Protein AF-A0A4Q9UZ53-F1 (afdb_monomer)

Nearest PDB structures (foldseek):
  4ja3-assembly2_B  TM=6.378E-01  e=3.036E-06  Escherichia coli K-12
  9g11-assembly1_A  TM=5.943E-01  e=9.182E-07  Arabidopsis thaliana
  3o7p-assembly1_A  TM=6.006E-01  e=3.922E-06  Escherichia coli K-12
  3o7q-assembly1_A  TM=5.938E-01  e=1.242E-05  Escherichia coli K-12
  8tgn-assembly1_B  TM=7.350E-01  e=4.889E-04  Homo sapiens

Structure (mmCIF, N/CA/C/O backbone):
data_AF-A0A4Q9UZ53-F1
#
_entry.id   AF-A0A4Q9UZ53-F1
#
loop_
_atom_site.group_PDB
_atom_site.id
_atom_site.type_symbol
_atom_site.label_atom_id
_atom_site.label_alt_id
_atom_site.label_comp_id
_atom_site.label_asym_id
_atom_site.label_entity_id
_atom_site.label_seq_id
_atom_site.pdbx_PDB_ins_code
_atom_site.Cartn_x
_atom_site.C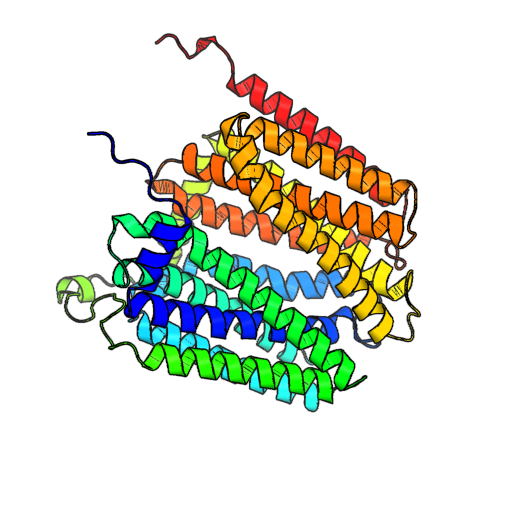artn_y
_atom_site.Cartn_z
_atom_site.occupancy
_atom_site.B_iso_or_equiv
_atom_site.auth_seq_id
_atom_site.auth_comp_id
_atom_site.auth_asym_id
_atom_site.auth_atom_id
_atom_site.pdbx_PDB_model_num
ATOM 1 N N . MET A 1 1 ? -25.335 33.721 12.335 1.00 33.28 1 MET A N 1
ATOM 2 C CA . MET A 1 1 ? -23.905 34.018 12.118 1.00 33.28 1 MET A CA 1
ATOM 3 C C . MET A 1 1 ? -23.297 32.763 11.535 1.00 33.28 1 MET A C 1
ATOM 5 O O . MET A 1 1 ? -23.349 31.732 12.187 1.00 33.28 1 MET A O 1
ATOM 9 N N . VAL A 1 2 ? -22.882 32.819 10.273 1.00 34.50 2 VAL A N 1
ATOM 10 C CA . VAL A 1 2 ? -22.225 31.704 9.585 1.00 34.50 2 VAL A CA 1
ATOM 11 C C . VAL A 1 2 ? -20.799 31.665 10.125 1.00 34.50 2 VAL A C 1
ATOM 13 O O . VAL A 1 2 ? -20.047 32.610 9.901 1.00 34.50 2 VAL A O 1
ATOM 16 N N . GLU A 1 3 ? -20.471 30.657 10.932 1.00 36.59 3 GLU A N 1
ATOM 17 C CA . GLU A 1 3 ? -19.107 30.458 11.425 1.00 36.59 3 GLU A CA 1
ATOM 18 C C . GLU A 1 3 ? -18.172 30.287 10.222 1.00 36.59 3 GLU A C 1
ATOM 20 O O . GLU A 1 3 ? -18.390 29.429 9.365 1.00 36.59 3 GLU A O 1
ATOM 25 N N . CYS A 1 4 ? -17.151 31.145 10.131 1.00 39.28 4 CYS A N 1
ATOM 26 C CA . CYS A 1 4 ? -16.039 30.948 9.207 1.00 39.28 4 CYS A CA 1
ATOM 27 C C . CYS A 1 4 ? -15.458 29.545 9.430 1.00 39.28 4 CYS A C 1
ATOM 29 O O . CYS A 1 4 ? -15.233 29.185 10.588 1.00 39.28 4 CYS A O 1
ATOM 31 N N . PRO A 1 5 ? -15.159 28.773 8.371 1.00 48.66 5 PRO A N 1
ATOM 32 C CA . PRO A 1 5 ? -14.464 27.511 8.542 1.00 48.66 5 PRO A CA 1
ATOM 33 C C . PRO A 1 5 ? -13.099 27.816 9.166 1.00 48.66 5 PRO A C 1
ATOM 35 O O . PRO A 1 5 ? -12.261 28.490 8.559 1.00 48.66 5 PRO A O 1
ATOM 38 N N . LEU A 1 6 ? -12.900 27.363 10.406 1.00 54.12 6 LEU A N 1
ATOM 39 C CA . LEU A 1 6 ? -11.576 27.267 11.009 1.00 54.12 6 LEU A CA 1
ATOM 40 C C . LEU A 1 6 ? -10.674 26.559 9.994 1.00 54.12 6 LEU A C 1
ATOM 42 O O . LEU A 1 6 ? -11.085 25.603 9.332 1.00 54.12 6 LEU A O 1
ATOM 46 N N . SER A 1 7 ? -9.463 27.076 9.784 1.00 71.00 7 SER A N 1
ATOM 47 C CA . SER A 1 7 ? -8.586 26.467 8.786 1.00 71.00 7 SER A CA 1
ATOM 48 C C . SER A 1 7 ? -8.292 25.022 9.202 1.00 71.00 7 SER A C 1
ATOM 50 O O . SER A 1 7 ? -8.144 24.734 10.388 1.00 71.00 7 SER A O 1
ATOM 52 N N . VAL A 1 8 ? -8.158 24.103 8.243 1.00 66.06 8 VAL A N 1
ATOM 53 C CA . VAL A 1 8 ? -7.839 22.678 8.493 1.00 66.06 8 VAL A CA 1
ATOM 54 C C . VAL A 1 8 ? -6.665 22.507 9.478 1.00 66.06 8 VAL A C 1
ATOM 56 O O . VAL A 1 8 ? -6.628 21.563 10.267 1.00 66.06 8 VAL A O 1
ATOM 59 N N . ALA A 1 9 ? -5.719 23.453 9.479 1.00 69.62 9 ALA A N 1
ATOM 60 C CA . ALA A 1 9 ? -4.606 23.504 10.422 1.00 69.62 9 ALA A CA 1
ATOM 61 C C . ALA A 1 9 ? -5.039 23.792 11.875 1.00 69.62 9 ALA A C 1
ATOM 63 O O . ALA A 1 9 ? -4.505 23.183 12.802 1.00 69.62 9 ALA A O 1
ATOM 64 N N . GLN A 1 10 ? -5.999 24.693 12.094 1.00 72.56 10 GLN A N 1
ATOM 65 C CA . GLN A 1 10 ? -6.547 25.004 13.418 1.00 72.56 10 GLN A CA 1
ATOM 66 C C . GLN A 1 10 ? -7.350 23.831 13.987 1.00 72.56 10 GLN A C 1
ATOM 68 O O . GLN A 1 10 ? -7.157 23.482 15.153 1.00 72.56 10 GLN A O 1
ATOM 73 N N . ASP A 1 11 ? -8.158 23.161 13.164 1.00 72.31 11 ASP A N 1
ATOM 74 C CA . ASP A 1 11 ? -8.911 21.982 13.604 1.00 72.31 11 ASP A CA 1
ATOM 75 C C . ASP A 1 11 ? -7.990 20.783 13.876 1.00 72.31 11 ASP A C 1
ATOM 77 O O . ASP A 1 11 ? -8.199 20.019 14.824 1.00 72.31 11 ASP A O 1
ATOM 81 N N . PHE A 1 12 ? -6.903 20.637 13.111 1.00 76.50 12 PHE A N 1
ATOM 82 C CA . PHE A 1 12 ? -5.872 19.644 13.407 1.00 76.50 12 PHE A CA 1
ATOM 83 C C . PHE A 1 12 ? -5.156 19.943 14.733 1.00 76.50 12 PHE A C 1
ATOM 85 O O . PHE A 1 12 ? -4.975 19.047 15.562 1.00 76.50 12 PHE A O 1
ATOM 92 N N . LEU A 1 13 ? -4.796 21.206 14.985 1.00 79.50 13 LEU A N 1
ATOM 93 C CA . LEU A 1 13 ? -4.231 21.627 16.270 1.00 79.50 13 LEU A CA 1
ATOM 94 C C . LEU A 1 13 ? -5.212 21.375 17.424 1.00 79.50 13 LEU A C 1
ATOM 96 O O . LEU A 1 13 ? -4.785 20.950 18.499 1.00 79.50 13 LEU A O 1
ATOM 100 N N . ALA A 1 14 ? -6.514 21.582 17.210 1.00 77.38 14 ALA A N 1
ATOM 101 C CA . ALA A 1 14 ? -7.551 21.245 18.181 1.00 77.38 14 ALA A CA 1
ATOM 102 C C . ALA A 1 14 ? -7.599 19.734 18.461 1.00 77.38 14 ALA A C 1
ATOM 104 O O . ALA A 1 14 ? -7.601 19.333 19.625 1.00 77.38 14 ALA A O 1
ATOM 105 N N . CYS A 1 15 ? -7.513 18.891 17.425 1.00 77.88 15 CYS A N 1
ATOM 106 C CA . CYS A 1 15 ? -7.430 17.437 17.577 1.00 77.88 15 CYS A CA 1
ATOM 107 C C . CYS A 1 15 ? -6.237 17.028 18.459 1.00 77.88 15 CYS A C 1
ATOM 109 O O . CYS A 1 15 ? -6.402 16.304 19.443 1.00 77.88 15 CYS A O 1
ATOM 111 N N . VAL A 1 16 ? -5.031 17.520 18.154 1.00 83.44 16 VAL A N 1
ATOM 112 C CA . VAL A 1 16 ? -3.788 17.119 18.846 1.00 83.44 16 VAL A CA 1
ATOM 113 C C . VAL A 1 16 ? -3.746 17.580 20.313 1.00 83.44 16 VAL A C 1
ATOM 115 O O . VAL A 1 16 ? -3.024 16.991 21.123 1.00 83.44 16 VAL A O 1
ATOM 118 N N . LYS A 1 17 ? -4.566 18.557 20.726 1.00 87.12 17 LYS A N 1
ATOM 119 C CA . LYS A 1 17 ? -4.696 18.927 22.149 1.00 87.12 17 LYS A CA 1
ATOM 120 C C . LYS A 1 17 ? -5.252 17.777 23.002 1.00 87.12 17 LYS A C 1
ATOM 122 O O . LYS A 1 17 ? -4.853 17.633 24.164 1.00 87.12 17 LYS A O 1
ATOM 127 N N . HIS A 1 18 ? -6.086 16.900 22.439 1.00 90.12 18 HIS A N 1
ATOM 128 C CA . HIS A 1 18 ? -6.667 15.775 23.172 1.00 90.12 18 HIS A CA 1
ATOM 129 C C . HIS A 1 18 ? -5.608 14.717 23.530 1.00 90.12 18 HIS A C 1
ATOM 131 O O . HIS A 1 18 ? -4.947 14.122 22.677 1.00 90.12 18 HIS A O 1
ATOM 137 N N . ARG A 1 19 ? -5.436 14.462 24.836 1.00 90.75 19 ARG A N 1
ATOM 138 C CA . ARG A 1 19 ? -4.423 13.529 25.365 1.00 90.75 19 ARG A CA 1
ATOM 139 C C . ARG A 1 19 ? -4.628 12.095 24.873 1.00 90.75 19 ARG A C 1
ATOM 141 O O . ARG A 1 19 ? -3.651 11.443 24.511 1.00 90.75 19 ARG A O 1
ATOM 148 N N . GLU A 1 20 ? -5.867 11.612 24.862 1.00 91.81 20 GLU A N 1
ATOM 149 C CA . GLU A 1 20 ? -6.175 10.243 24.434 1.00 91.81 20 GLU A CA 1
ATOM 150 C C . GLU A 1 20 ? -5.958 10.061 22.930 1.00 91.81 20 GLU A C 1
ATOM 152 O O . GLU A 1 20 ? -5.413 9.036 22.520 1.00 91.81 20 GLU A O 1
ATOM 157 N N . LEU A 1 21 ? -6.242 11.093 22.123 1.00 92.69 21 LEU A N 1
ATOM 158 C CA . LEU A 1 21 ? -5.884 11.079 20.708 1.00 92.69 21 LEU A CA 1
ATOM 159 C C . LEU A 1 21 ? -4.373 10.962 20.519 1.00 92.69 21 LEU A C 1
ATOM 161 O O . LEU A 1 21 ? -3.925 10.118 19.752 1.00 92.69 21 LEU A O 1
ATOM 165 N N . ARG A 1 22 ? -3.572 11.773 21.222 1.00 93.69 22 ARG A N 1
ATOM 166 C CA . ARG A 1 22 ? -2.104 11.716 21.110 1.00 93.69 22 ARG A CA 1
ATOM 167 C C . ARG A 1 22 ? -1.549 10.339 21.455 1.00 93.69 22 ARG A C 1
ATOM 169 O O . ARG A 1 22 ? -0.640 9.867 20.780 1.00 93.69 22 ARG A O 1
ATOM 176 N N . LYS A 1 23 ? -2.102 9.678 22.475 1.00 95.06 23 LYS A N 1
ATOM 177 C CA . LYS A 1 23 ? -1.733 8.297 22.811 1.00 95.06 23 LYS A CA 1
ATOM 178 C C . LYS A 1 23 ? -2.098 7.330 21.681 1.00 95.06 23 LYS A C 1
ATOM 180 O O . LYS A 1 23 ? -1.267 6.507 21.309 1.00 95.06 23 LYS A O 1
ATOM 185 N N . LEU A 1 24 ? -3.305 7.439 21.119 1.00 95.12 24 LEU A N 1
ATOM 186 C CA . LEU A 1 24 ? -3.778 6.554 20.049 1.00 95.12 24 LEU A CA 1
ATOM 187 C C . LEU A 1 24 ? -2.956 6.757 18.769 1.00 95.12 24 LEU A C 1
ATOM 189 O O . LEU A 1 24 ? -2.552 5.795 18.116 1.00 95.12 24 LEU A O 1
ATOM 193 N N . LEU A 1 25 ? -2.642 8.015 18.460 1.00 95.25 25 LEU A N 1
ATOM 194 C CA . LEU A 1 25 ? -1.764 8.403 17.369 1.00 95.25 25 LEU A CA 1
ATOM 195 C C . LEU A 1 25 ? -0.348 7.858 17.582 1.00 95.25 25 LEU A C 1
ATOM 197 O O . LEU A 1 25 ? 0.213 7.298 16.651 1.00 95.25 25 LEU A O 1
ATOM 201 N N . ALA A 1 26 ? 0.210 7.933 18.793 1.00 96.88 26 ALA A N 1
ATOM 202 C CA . ALA A 1 26 ? 1.529 7.372 19.087 1.00 96.88 26 ALA A CA 1
ATOM 203 C C . ALA A 1 26 ? 1.584 5.850 18.857 1.00 96.88 26 ALA A C 1
ATOM 205 O O . ALA A 1 26 ? 2.541 5.365 18.257 1.00 96.88 26 ALA A O 1
ATOM 206 N N . VAL A 1 27 ? 0.543 5.105 19.261 1.00 97.62 27 VAL A N 1
ATOM 207 C CA . VAL A 1 27 ? 0.416 3.666 18.952 1.00 97.62 27 VAL A CA 1
ATOM 208 C C . VAL A 1 27 ? 0.409 3.440 17.440 1.00 97.62 27 VAL A C 1
ATOM 210 O O . VAL A 1 27 ? 1.162 2.603 16.939 1.00 97.62 27 VAL A O 1
ATOM 213 N N . ARG A 1 28 ? -0.403 4.209 16.700 1.00 97.00 28 ARG A N 1
ATOM 214 C CA . ARG A 1 28 ? -0.497 4.105 15.238 1.00 97.00 28 ARG A CA 1
ATOM 215 C C . ARG A 1 28 ? 0.839 4.390 14.558 1.00 97.00 28 ARG A C 1
ATOM 217 O O . ARG A 1 28 ? 1.269 3.586 13.742 1.00 97.00 28 ARG A O 1
ATOM 224 N N . LEU A 1 29 ? 1.484 5.508 14.884 1.00 97.62 29 LEU A N 1
ATOM 225 C CA . LEU A 1 29 ? 2.738 5.930 14.259 1.00 97.62 29 LEU A CA 1
ATOM 226 C C . LEU A 1 29 ? 3.861 4.930 14.542 1.00 97.62 29 LEU A C 1
ATOM 228 O O . LEU A 1 29 ? 4.537 4.515 13.607 1.00 97.62 29 LEU A O 1
ATOM 232 N N . ALA A 1 30 ? 4.017 4.484 15.795 1.00 98.00 30 ALA A N 1
ATOM 233 C CA . ALA A 1 30 ? 5.020 3.480 16.143 1.00 98.00 30 ALA A CA 1
ATOM 234 C C . ALA A 1 30 ? 4.797 2.173 15.367 1.00 98.00 30 ALA A C 1
ATOM 236 O O . ALA A 1 30 ? 5.726 1.644 14.760 1.00 98.00 30 ALA A O 1
ATOM 237 N N . SER A 1 31 ? 3.550 1.694 15.321 1.00 97.38 31 SER A N 1
ATOM 238 C CA . SER A 1 31 ? 3.210 0.484 14.576 1.00 97.38 31 SER A CA 1
ATOM 239 C C . SER A 1 31 ? 3.442 0.640 13.071 1.00 97.38 31 SER A C 1
ATOM 241 O O . SER A 1 31 ? 3.961 -0.282 12.454 1.00 97.38 31 SER A O 1
ATOM 243 N N . GLN A 1 32 ? 3.085 1.776 12.468 1.00 97.38 32 GLN A N 1
ATOM 244 C CA . GLN A 1 32 ? 3.228 1.962 11.022 1.00 97.38 32 GLN A CA 1
ATOM 245 C C . GLN A 1 32 ? 4.679 2.211 10.595 1.00 97.38 32 GLN A C 1
ATOM 247 O O . GLN A 1 32 ? 5.087 1.690 9.564 1.00 97.38 32 GLN A O 1
ATOM 252 N N . ILE A 1 33 ? 5.503 2.884 11.408 1.00 98.00 33 ILE A N 1
ATOM 253 C CA . ILE A 1 33 ? 6.962 2.916 11.189 1.00 98.00 33 ILE A CA 1
ATOM 254 C C . ILE A 1 33 ? 7.518 1.487 11.177 1.00 98.00 33 ILE A C 1
ATOM 256 O O . ILE A 1 33 ? 8.272 1.130 10.274 1.00 98.00 33 ILE A O 1
ATOM 260 N N . GLY A 1 34 ? 7.102 0.652 12.136 1.00 97.12 34 GLY A N 1
ATOM 261 C CA . GLY A 1 34 ? 7.462 -0.766 12.162 1.00 97.12 34 GLY A CA 1
ATOM 262 C C . GLY A 1 34 ? 7.049 -1.511 10.889 1.00 97.12 34 GLY A C 1
ATOM 263 O O . GLY A 1 34 ? 7.849 -2.277 10.362 1.00 97.12 34 GLY A O 1
ATOM 264 N N . ASP A 1 35 ? 5.853 -1.247 10.348 1.00 95.06 35 ASP A N 1
ATOM 265 C CA . ASP A 1 35 ? 5.404 -1.812 9.065 1.00 95.06 35 ASP A CA 1
ATOM 266 C C . ASP A 1 35 ? 6.309 -1.422 7.901 1.00 95.06 35 ASP A C 1
ATOM 268 O O . ASP A 1 35 ? 6.673 -2.279 7.100 1.00 95.06 35 ASP A O 1
ATOM 272 N N . GLY A 1 36 ? 6.692 -0.148 7.815 1.00 93.38 36 GLY A N 1
ATOM 273 C CA . GLY A 1 36 ? 7.596 0.335 6.777 1.00 93.38 36 GLY A CA 1
ATOM 274 C C . GLY A 1 36 ? 8.950 -0.369 6.804 1.00 93.38 36 GLY A C 1
ATOM 275 O O . GLY A 1 36 ? 9.418 -0.865 5.779 1.00 93.38 36 GLY A O 1
ATOM 276 N N . ILE A 1 37 ? 9.556 -0.466 7.992 1.00 95.19 37 ILE A N 1
ATOM 277 C CA . ILE A 1 37 ? 10.849 -1.141 8.191 1.00 95.19 37 ILE A CA 1
ATOM 278 C C . ILE A 1 37 ? 10.722 -2.637 7.872 1.00 95.19 37 ILE A C 1
ATOM 280 O O . ILE A 1 37 ? 11.566 -3.203 7.177 1.00 95.19 37 ILE A O 1
ATOM 284 N N . PHE A 1 38 ? 9.642 -3.271 8.338 1.00 93.62 38 PHE A N 1
ATOM 285 C CA . PHE A 1 38 ? 9.347 -4.675 8.072 1.00 93.62 38 PHE A CA 1
ATOM 286 C C . PHE A 1 38 ? 9.218 -4.950 6.569 1.00 93.62 38 PHE A C 1
ATOM 288 O O . PHE A 1 38 ? 9.851 -5.869 6.054 1.00 93.62 38 PHE A O 1
ATOM 295 N N . GLN A 1 39 ? 8.452 -4.125 5.849 1.00 88.94 39 GLN A N 1
ATOM 296 C CA . GLN A 1 39 ? 8.264 -4.247 4.403 1.00 88.94 39 GLN A CA 1
ATOM 297 C C . GLN A 1 39 ? 9.561 -4.005 3.626 1.00 88.94 39 GLN A C 1
ATOM 299 O O . GLN A 1 39 ? 9.818 -4.731 2.669 1.00 88.94 39 GLN A O 1
ATOM 304 N N . ALA A 1 40 ? 10.409 -3.063 4.051 1.00 86.06 40 ALA A N 1
ATOM 305 C CA . ALA A 1 40 ? 11.736 -2.876 3.462 1.00 86.06 40 ALA A CA 1
ATOM 306 C C . ALA A 1 40 ? 12.618 -4.129 3.633 1.00 86.06 40 ALA A C 1
ATOM 308 O O . ALA A 1 40 ? 13.262 -4.575 2.680 1.00 86.06 40 ALA A O 1
ATOM 309 N N . GLY A 1 41 ? 12.591 -4.745 4.821 1.00 86.69 41 GLY A N 1
ATOM 310 C CA . GLY A 1 41 ? 13.282 -6.008 5.094 1.00 86.69 41 GLY A CA 1
ATOM 311 C C . GLY A 1 41 ? 12.775 -7.164 4.227 1.00 86.69 41 GLY A C 1
ATOM 312 O O . GLY A 1 41 ? 13.576 -7.871 3.616 1.00 86.69 41 GLY A O 1
ATOM 313 N N . LEU A 1 42 ? 11.452 -7.324 4.109 1.00 83.19 42 LEU A N 1
ATOM 314 C CA . LEU A 1 42 ? 10.850 -8.343 3.244 1.00 83.19 42 LEU A CA 1
ATOM 315 C C . LEU A 1 42 ? 11.140 -8.101 1.762 1.00 83.19 42 LEU A C 1
ATOM 317 O O . LEU A 1 42 ? 11.384 -9.059 1.034 1.00 83.19 42 LEU A O 1
ATOM 321 N N . ALA A 1 43 ? 11.137 -6.846 1.306 1.00 78.62 43 ALA A N 1
ATOM 322 C CA . ALA A 1 43 ? 11.411 -6.527 -0.088 1.00 78.62 43 ALA A CA 1
ATOM 323 C C . ALA A 1 43 ? 12.832 -6.941 -0.487 1.00 78.62 43 ALA A C 1
ATOM 325 O O . ALA A 1 43 ? 13.025 -7.600 -1.506 1.00 78.62 43 ALA A O 1
ATOM 326 N N . SER A 1 44 ? 13.807 -6.634 0.369 1.00 75.31 44 SER A N 1
ATOM 327 C CA . SER A 1 44 ? 15.182 -7.119 0.243 1.00 75.31 44 SER A CA 1
ATOM 328 C C . SER A 1 44 ? 15.256 -8.653 0.255 1.00 75.31 44 SER A C 1
ATOM 330 O O . SER A 1 44 ? 15.909 -9.255 -0.594 1.00 75.31 44 SER A O 1
ATOM 332 N N . LEU A 1 45 ? 14.566 -9.298 1.201 1.00 75.62 45 LEU A N 1
ATOM 333 C CA . LEU A 1 45 ? 14.633 -10.744 1.410 1.00 75.62 45 LEU A CA 1
ATOM 334 C C . LEU A 1 45 ? 13.982 -11.564 0.289 1.00 75.62 45 LEU A C 1
ATOM 336 O O . LEU A 1 45 ? 14.477 -12.646 -0.034 1.00 75.62 45 LEU A O 1
ATOM 340 N N . PHE A 1 46 ? 12.868 -11.078 -0.254 1.00 74.88 46 PHE A N 1
ATOM 341 C CA . PHE A 1 46 ? 12.094 -11.772 -1.274 1.00 74.88 46 PHE A CA 1
ATOM 342 C C . PHE A 1 46 ? 12.472 -11.286 -2.671 1.00 74.88 46 PHE A C 1
ATOM 344 O O . PHE A 1 46 ? 12.960 -12.081 -3.462 1.00 74.88 46 PHE A O 1
ATOM 351 N N . PHE A 1 47 ? 12.328 -9.997 -2.977 1.00 68.94 47 PHE A N 1
ATOM 352 C CA . PHE A 1 47 ? 12.428 -9.487 -4.354 1.00 68.94 47 PHE A CA 1
ATOM 353 C C . PHE A 1 47 ? 13.853 -9.260 -4.850 1.00 68.94 47 PHE A C 1
ATOM 355 O O . PHE A 1 47 ? 14.131 -9.418 -6.041 1.00 68.94 47 PHE A O 1
ATOM 362 N N . PHE A 1 48 ? 14.766 -8.958 -3.932 1.00 66.56 48 PHE A N 1
ATOM 363 C CA . PHE A 1 48 ? 16.150 -8.618 -4.250 1.00 66.56 48 PHE A CA 1
ATOM 364 C C . PHE A 1 48 ? 17.143 -9.585 -3.598 1.00 66.56 48 PHE A C 1
ATOM 366 O O . PHE A 1 48 ? 18.268 -9.214 -3.273 1.00 66.56 48 PHE A O 1
ATOM 373 N N . ASN A 1 49 ? 16.737 -10.848 -3.429 1.00 67.62 49 ASN A N 1
ATOM 374 C CA . ASN A 1 49 ? 17.649 -11.933 -3.089 1.00 67.62 49 ASN A CA 1
ATOM 375 C C . ASN A 1 49 ? 18.058 -12.682 -4.374 1.00 67.62 49 ASN A C 1
ATOM 377 O O . ASN A 1 49 ? 17.187 -13.260 -5.038 1.00 67.62 49 ASN A O 1
ATOM 381 N N . PRO A 1 50 ? 19.360 -12.714 -4.722 1.00 56.84 50 PRO A N 1
ATOM 382 C CA . PRO A 1 50 ? 19.830 -13.302 -5.974 1.00 56.84 50 PRO A CA 1
ATOM 383 C C . PRO A 1 50 ? 19.501 -14.796 -6.097 1.00 56.84 50 PRO A C 1
ATOM 385 O O . PRO A 1 50 ? 19.366 -15.289 -7.211 1.00 56.84 50 PRO A O 1
ATOM 388 N N . GLN A 1 51 ? 19.291 -15.497 -4.977 1.00 57.75 51 GLN A N 1
ATOM 389 C CA . GLN A 1 51 ? 18.994 -16.930 -4.954 1.00 57.75 51 GLN A CA 1
ATOM 390 C C . GLN A 1 51 ? 17.496 -17.277 -5.053 1.00 57.75 51 GLN A C 1
ATOM 392 O O . GLN A 1 51 ? 17.190 -18.452 -5.229 1.00 57.75 51 GLN A O 1
ATOM 397 N N . LYS A 1 52 ? 16.556 -16.322 -4.893 1.00 57.31 52 LYS A N 1
ATOM 398 C CA . LYS A 1 52 ? 15.145 -16.676 -4.604 1.00 57.31 52 LYS A CA 1
ATOM 399 C C . LYS A 1 52 ? 14.083 -16.331 -5.630 1.00 57.31 52 LYS A C 1
ATOM 401 O O . LYS A 1 52 ? 13.092 -17.041 -5.637 1.00 57.31 52 LYS A O 1
ATOM 406 N N . LEU A 1 53 ? 14.231 -15.311 -6.471 1.00 59.50 53 LEU A N 1
ATOM 407 C CA . LEU A 1 53 ? 13.177 -14.970 -7.441 1.00 59.50 53 LEU A CA 1
ATOM 408 C C . LEU A 1 53 ? 13.806 -14.548 -8.774 1.00 59.50 53 LEU A C 1
ATOM 410 O O . LEU A 1 53 ? 14.088 -13.369 -8.963 1.00 59.50 53 LEU A O 1
ATOM 414 N N . ALA A 1 54 ? 14.115 -15.493 -9.660 1.00 57.41 54 ALA A N 1
ATOM 415 C CA . ALA A 1 54 ? 14.772 -15.197 -10.940 1.00 57.41 54 ALA A CA 1
ATOM 416 C C . ALA A 1 54 ? 13.776 -14.797 -12.042 1.00 57.41 54 ALA A C 1
ATOM 418 O O . ALA A 1 54 ? 14.191 -14.241 -13.055 1.00 57.41 54 ALA A O 1
ATOM 419 N N . SER A 1 55 ? 12.481 -15.055 -11.831 1.00 68.50 55 SER A N 1
ATOM 420 C CA . SER A 1 55 ? 11.438 -14.916 -12.850 1.00 68.50 55 SER A CA 1
ATOM 421 C C . SER A 1 55 ? 10.245 -14.069 -12.391 1.00 68.50 55 SER A C 1
ATOM 423 O O . SER A 1 55 ? 10.000 -13.876 -11.195 1.00 68.50 55 SER A O 1
ATOM 425 N N . ALA A 1 56 ? 9.446 -13.602 -13.357 1.00 70.19 56 ALA A N 1
ATOM 426 C CA . ALA A 1 56 ? 8.167 -12.934 -13.107 1.00 70.19 56 ALA A CA 1
ATOM 427 C C . ALA A 1 56 ? 7.196 -13.806 -12.278 1.00 70.19 56 ALA A C 1
ATOM 429 O O . ALA A 1 56 ? 6.463 -13.293 -11.429 1.00 70.19 56 ALA A O 1
ATOM 430 N N . THR A 1 57 ? 7.234 -15.127 -12.482 1.00 76.12 57 THR A N 1
ATOM 431 C CA . THR A 1 57 ? 6.427 -16.120 -11.758 1.00 76.12 57 THR A CA 1
ATOM 432 C C . THR A 1 57 ? 6.731 -16.137 -10.271 1.00 76.12 57 THR A C 1
ATOM 434 O O . THR A 1 57 ? 5.811 -16.119 -9.455 1.00 76.12 57 THR A O 1
ATOM 437 N N . ASP A 1 58 ? 8.007 -16.107 -9.900 1.00 72.00 58 ASP A N 1
ATOM 438 C CA . ASP A 1 58 ? 8.403 -16.155 -8.495 1.00 72.00 58 ASP A CA 1
ATOM 439 C C . ASP A 1 58 ? 7.910 -14.902 -7.748 1.00 72.00 58 ASP A C 1
ATOM 441 O O . ASP A 1 58 ? 7.341 -14.984 -6.654 1.00 72.00 58 ASP A O 1
ATOM 445 N N . VAL A 1 59 ? 8.055 -13.729 -8.378 1.00 72.31 59 VAL A N 1
ATOM 446 C CA . VAL A 1 59 ? 7.547 -12.447 -7.861 1.00 72.31 59 VAL A CA 1
ATOM 447 C C . VAL A 1 59 ? 6.024 -12.491 -7.708 1.00 72.31 59 VAL A C 1
ATOM 449 O O . VAL A 1 59 ? 5.496 -12.107 -6.662 1.00 72.31 59 VAL A O 1
ATOM 452 N N . ALA A 1 60 ? 5.314 -13.002 -8.714 1.00 75.00 60 ALA A N 1
ATOM 453 C CA . ALA A 1 60 ? 3.864 -13.147 -8.695 1.00 75.00 60 ALA A CA 1
ATOM 454 C C . ALA A 1 60 ? 3.371 -14.064 -7.569 1.00 75.00 60 ALA A C 1
ATOM 456 O O . ALA A 1 60 ? 2.436 -13.703 -6.852 1.00 75.00 60 ALA A O 1
ATOM 457 N N . VAL A 1 61 ? 4.012 -15.221 -7.375 1.00 75.31 61 VAL A N 1
ATOM 458 C CA . VAL A 1 61 ? 3.684 -16.160 -6.293 1.00 75.31 61 VAL A CA 1
ATOM 459 C C . VAL A 1 61 ? 3.933 -15.517 -4.934 1.00 75.31 61 VAL A C 1
ATOM 461 O O . VAL A 1 61 ? 3.071 -15.605 -4.061 1.00 75.31 61 VAL A O 1
ATOM 464 N N . ALA A 1 62 ? 5.051 -14.809 -4.751 1.00 75.38 62 ALA A N 1
ATOM 465 C CA . ALA A 1 62 ? 5.327 -14.093 -3.508 1.00 75.38 62 ALA A CA 1
ATOM 466 C C . ALA A 1 62 ? 4.234 -13.056 -3.197 1.00 75.38 62 ALA A C 1
ATOM 468 O O . ALA A 1 62 ? 3.746 -13.000 -2.068 1.00 75.38 62 ALA A O 1
ATOM 469 N N . PHE A 1 63 ? 3.782 -12.286 -4.193 1.00 74.38 63 PHE A N 1
ATOM 470 C CA . PHE A 1 63 ? 2.657 -11.365 -4.019 1.00 74.38 63 PHE A CA 1
ATOM 471 C C . PHE A 1 63 ? 1.339 -12.082 -3.752 1.00 74.38 63 PHE A C 1
ATOM 473 O O . PHE A 1 63 ? 0.607 -11.658 -2.868 1.00 74.38 63 PHE A O 1
ATOM 480 N N . ALA A 1 64 ? 1.025 -13.168 -4.454 1.00 77.75 64 ALA A N 1
ATOM 481 C CA . ALA A 1 64 ? -0.195 -13.928 -4.206 1.00 77.75 64 ALA A 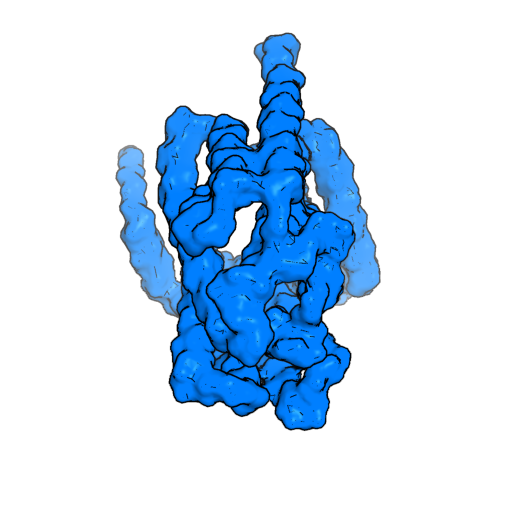CA 1
ATOM 482 C C . ALA A 1 64 ? -0.228 -14.472 -2.774 1.00 77.75 64 ALA A C 1
ATOM 484 O O . ALA A 1 64 ? -1.215 -14.282 -2.063 1.00 77.75 64 ALA A O 1
ATOM 485 N N . VAL A 1 65 ? 0.882 -15.070 -2.334 1.00 75.56 65 VAL A N 1
ATOM 486 C CA . VAL A 1 65 ? 1.042 -15.598 -0.981 1.00 75.56 65 VAL A CA 1
ATOM 487 C C . VAL A 1 65 ? 0.922 -14.480 0.034 1.00 75.56 65 VAL A C 1
ATOM 489 O O . VAL A 1 65 ? 0.137 -14.641 0.950 1.00 75.56 65 VAL A O 1
ATOM 492 N N . LEU A 1 66 ? 1.629 -13.356 -0.130 1.00 73.56 66 LEU A N 1
ATOM 493 C CA . LEU A 1 66 ? 1.614 -12.253 0.835 1.00 73.56 66 LEU A CA 1
ATOM 494 C C . LEU A 1 66 ? 0.296 -11.476 0.836 1.00 73.56 66 LEU A C 1
ATOM 496 O O . LEU A 1 66 ? -0.088 -10.959 1.886 1.00 73.56 66 LEU A O 1
ATOM 500 N N . LEU A 1 67 ? -0.382 -11.371 -0.316 1.00 73.19 67 LEU A N 1
ATOM 501 C CA . LEU A 1 67 ? -1.495 -10.449 -0.495 1.00 73.19 67 LEU A CA 1
ATOM 502 C C . LEU A 1 67 ? -2.902 -11.077 -0.439 1.00 73.19 67 LEU A C 1
ATOM 504 O O . LEU A 1 67 ? -3.848 -10.462 0.062 1.00 73.19 67 LEU A O 1
ATOM 508 N N . LEU A 1 68 ? -3.086 -12.309 -0.921 1.00 74.25 68 LEU A N 1
ATOM 509 C CA . LEU A 1 68 ? -4.418 -12.933 -0.920 1.00 74.25 68 LEU A CA 1
ATOM 510 C C . LEU A 1 68 ? -4.962 -13.185 0.489 1.00 74.25 68 LEU A C 1
ATOM 512 O O . LEU A 1 68 ? -6.104 -12.795 0.751 1.00 74.25 68 LEU A O 1
ATOM 516 N N . PRO A 1 69 ? -4.197 -13.767 1.435 1.00 69.62 69 PRO A N 1
ATOM 517 C CA . PRO A 1 69 ? -4.756 -14.098 2.739 1.00 69.62 69 PRO A CA 1
ATOM 518 C C . PRO A 1 69 ? -5.186 -12.850 3.516 1.00 69.62 69 PRO A C 1
ATOM 520 O O . PRO A 1 69 ? -6.260 -12.847 4.118 1.00 69.62 69 PRO A O 1
ATOM 523 N N . PHE A 1 70 ? -4.426 -11.744 3.451 1.00 67.81 70 PHE A N 1
ATOM 524 C CA . PHE A 1 70 ? -4.827 -10.513 4.151 1.00 67.81 70 PHE A CA 1
ATOM 525 C C . PHE A 1 70 ? -6.120 -9.916 3.579 1.00 67.81 70 PHE A C 1
ATOM 527 O O . PHE A 1 70 ? -6.858 -9.225 4.292 1.00 67.81 70 PHE A O 1
ATOM 534 N N . THR A 1 71 ? -6.388 -10.151 2.293 1.00 69.75 71 THR A N 1
ATOM 535 C CA . THR A 1 71 ? -7.570 -9.645 1.594 1.00 69.75 71 THR A CA 1
ATOM 536 C C . THR A 1 71 ? -8.836 -10.309 2.121 1.00 69.75 71 THR A C 1
ATOM 538 O O . THR A 1 71 ? -9.833 -9.631 2.363 1.00 69.75 71 THR A O 1
ATOM 541 N N . LEU A 1 72 ? -8.761 -11.616 2.380 1.00 71.81 72 LEU A N 1
ATOM 542 C CA . LEU A 1 72 ? -9.877 -12.421 2.869 1.00 71.81 72 LEU A CA 1
ATOM 543 C C . LEU A 1 72 ? -10.178 -12.189 4.350 1.00 7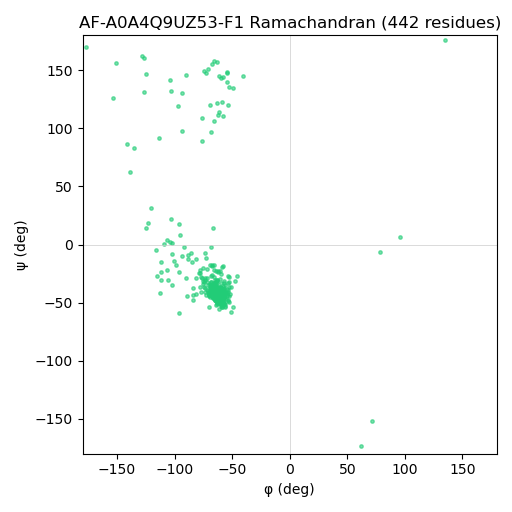1.81 72 LEU A C 1
ATOM 545 O O . LEU A 1 72 ? -11.329 -12.265 4.753 1.00 71.81 72 LEU A O 1
ATOM 549 N N . VAL A 1 73 ? -9.169 -11.879 5.165 1.00 74.75 73 VAL A N 1
ATOM 550 C CA . VAL A 1 73 ? -9.337 -11.743 6.623 1.00 74.75 73 VAL A CA 1
ATOM 551 C C . VAL A 1 73 ? -9.989 -10.414 7.028 1.00 74.75 73 VAL A C 1
ATOM 553 O O . VAL A 1 73 ? -10.671 -10.345 8.049 1.00 74.75 73 VAL A O 1
ATOM 556 N N . GLY A 1 74 ? -9.817 -9.358 6.226 1.00 76.00 74 GLY A N 1
ATOM 557 C CA . GLY A 1 74 ? -10.253 -7.991 6.545 1.00 76.00 74 GLY A CA 1
ATOM 558 C C . GLY A 1 74 ? -11.705 -7.846 7.030 1.00 76.00 74 GLY A C 1
ATOM 559 O O . GLY A 1 74 ? -11.901 -7.296 8.116 1.00 76.00 74 GLY A O 1
ATOM 560 N N . PRO A 1 75 ? -12.712 -8.348 6.289 1.00 79.81 75 PRO A N 1
ATOM 561 C CA . PRO A 1 75 ? -14.125 -8.202 6.655 1.00 79.81 75 PRO A CA 1
ATOM 562 C C . PRO A 1 75 ? -14.507 -8.866 7.984 1.00 79.81 75 PRO A C 1
ATOM 564 O O . PRO A 1 75 ? -15.484 -8.478 8.618 1.00 79.81 75 PRO A O 1
ATOM 567 N N . PHE A 1 76 ? -13.731 -9.856 8.429 1.00 83.06 76 PHE A N 1
ATOM 568 C CA . PHE A 1 76 ? -14.008 -10.610 9.650 1.00 83.06 76 PHE A CA 1
ATOM 569 C C . PHE A 1 76 ? -13.393 -9.972 10.896 1.00 83.06 76 PHE A C 1
ATOM 571 O O . PHE A 1 76 ? -13.714 -10.384 12.007 1.00 83.06 76 PHE A O 1
ATOM 578 N N . ALA A 1 77 ? -12.539 -8.953 10.750 1.00 79.38 77 ALA A N 1
ATOM 579 C CA . ALA A 1 77 ? -11.864 -8.339 11.889 1.00 79.38 77 ALA A CA 1
ATOM 580 C C . ALA A 1 77 ? -12.844 -7.724 12.906 1.00 79.38 77 ALA A C 1
ATOM 582 O O . ALA A 1 77 ? -12.623 -7.842 14.113 1.00 79.38 77 ALA A O 1
ATOM 583 N N . GLY A 1 78 ? -13.950 -7.134 12.431 1.00 75.44 78 GLY A N 1
ATOM 584 C CA . GLY A 1 78 ? -14.971 -6.501 13.276 1.00 75.44 78 GLY A CA 1
ATOM 585 C C . GLY A 1 78 ? -15.607 -7.460 14.286 1.00 75.44 78 GLY A C 1
ATOM 586 O O . GLY A 1 78 ? -15.710 -7.122 15.461 1.00 75.44 78 GLY A O 1
ATOM 587 N N . VAL A 1 79 ? -15.891 -8.699 13.861 1.00 79.88 79 VAL A N 1
ATOM 588 C CA . VAL A 1 79 ? -16.468 -9.775 14.695 1.00 79.88 79 VAL A CA 1
ATOM 589 C C . VAL A 1 79 ? -15.676 -9.970 15.989 1.00 79.88 79 VAL A C 1
ATOM 591 O O . VAL A 1 79 ? -16.237 -10.120 17.072 1.00 79.88 79 VAL A O 1
ATOM 594 N N . PHE A 1 80 ? -14.349 -9.939 15.889 1.00 78.38 80 PHE A N 1
ATOM 595 C CA . PHE A 1 80 ? -13.469 -10.132 17.036 1.00 78.38 80 PHE A CA 1
ATOM 596 C C . PHE A 1 80 ? -13.256 -8.838 17.833 1.00 78.38 80 PHE A C 1
ATOM 598 O O . PHE A 1 80 ? -13.209 -8.867 19.064 1.00 78.38 80 PHE A O 1
AT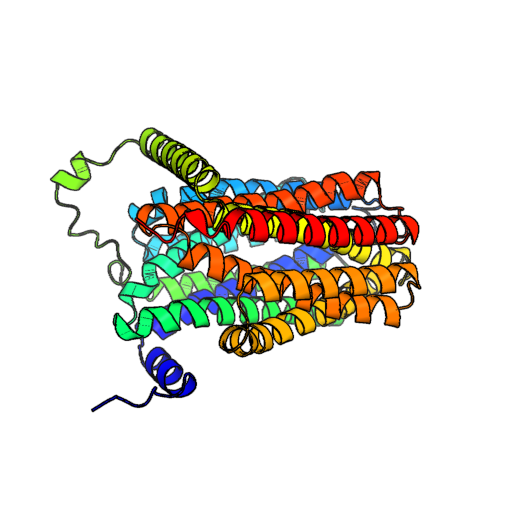OM 605 N N . ILE A 1 81 ? -13.153 -7.693 17.150 1.00 79.94 81 ILE A N 1
ATOM 606 C CA . ILE A 1 81 ? -12.921 -6.380 17.776 1.00 79.94 81 ILE A CA 1
ATOM 607 C C . ILE A 1 81 ? -14.107 -5.944 18.641 1.00 79.94 81 ILE A C 1
ATOM 609 O O . ILE A 1 81 ? -13.897 -5.321 19.681 1.00 79.94 81 ILE A O 1
ATOM 613 N N . ASP A 1 82 ? -15.330 -6.297 18.254 1.00 79.62 82 ASP A N 1
ATOM 614 C CA . ASP A 1 82 ? -16.534 -5.938 19.008 1.00 79.62 82 ASP A CA 1
ATOM 615 C C . ASP A 1 82 ? -16.712 -6.783 20.279 1.00 79.62 82 ASP A C 1
ATOM 617 O O . ASP A 1 82 ? -17.379 -6.361 21.224 1.00 79.62 82 ASP A O 1
ATOM 621 N N . ARG A 1 83 ? -16.060 -7.951 20.346 1.00 76.88 83 ARG A N 1
ATOM 622 C CA . ARG A 1 83 ? -16.087 -8.856 21.508 1.00 76.88 83 ARG A CA 1
ATOM 623 C C . ARG A 1 83 ? -14.979 -8.571 22.517 1.00 76.88 83 ARG A C 1
ATOM 625 O O . ARG A 1 83 ? -15.118 -8.868 23.703 1.00 76.88 83 ARG A O 1
ATOM 632 N N . TRP A 1 84 ? -13.849 -8.041 22.061 1.00 83.62 84 TRP A N 1
ATOM 633 C CA . TRP A 1 84 ? -12.659 -7.853 22.885 1.00 83.62 84 TRP A CA 1
ATOM 634 C C . TRP A 1 84 ? -12.477 -6.394 23.279 1.00 83.62 84 TRP A C 1
ATOM 636 O O . TRP A 1 84 ? -12.656 -5.490 22.471 1.00 83.62 84 TRP A O 1
ATOM 646 N N . ARG A 1 85 ? -12.029 -6.141 24.517 1.00 88.69 85 ARG A N 1
ATOM 647 C CA . ARG A 1 85 ? -11.618 -4.790 24.938 1.00 88.69 85 ARG A CA 1
ATOM 648 C C . ARG A 1 85 ? -10.577 -4.266 23.947 1.00 88.69 85 ARG A C 1
ATOM 650 O O . ARG A 1 85 ? -9.505 -4.861 23.832 1.00 88.69 85 ARG A O 1
ATOM 657 N N . ARG A 1 86 ? -10.846 -3.147 23.267 1.00 89.94 86 ARG A N 1
ATOM 658 C CA . ARG A 1 86 ? -10.008 -2.646 22.159 1.00 89.94 86 ARG A CA 1
ATOM 659 C C . ARG A 1 86 ? -8.577 -2.372 22.598 1.00 89.94 86 ARG A C 1
ATOM 661 O O . ARG A 1 86 ? -7.651 -2.658 21.851 1.00 89.94 86 ARG A O 1
ATOM 668 N N . ARG A 1 87 ? -8.369 -1.937 23.847 1.00 92.75 87 ARG A N 1
ATOM 669 C CA . ARG A 1 87 ? -7.025 -1.861 24.448 1.00 92.75 87 ARG A CA 1
ATOM 670 C C . ARG A 1 87 ? -6.279 -3.197 24.349 1.00 92.75 87 ARG A C 1
ATOM 672 O O . ARG A 1 87 ? -5.127 -3.213 23.930 1.00 92.75 87 ARG A O 1
ATOM 679 N N . ASN A 1 88 ? -6.915 -4.302 24.735 1.00 91.56 88 ASN A N 1
ATOM 680 C CA . ASN A 1 88 ? -6.294 -5.627 24.707 1.00 91.56 88 ASN A CA 1
ATOM 681 C C . ASN A 1 88 ? -6.030 -6.082 23.270 1.00 91.56 88 ASN A C 1
ATOM 683 O O . ASN A 1 88 ? -5.003 -6.705 23.027 1.00 91.56 88 ASN A O 1
ATOM 687 N N . VAL A 1 89 ? -6.901 -5.717 22.322 1.00 91.81 89 VAL A N 1
ATOM 688 C CA . VAL A 1 89 ? -6.658 -5.957 20.892 1.00 91.81 89 VAL A CA 1
ATOM 689 C C . VAL A 1 89 ? -5.410 -5.215 20.425 1.00 91.81 89 VAL A C 1
ATOM 691 O O . VAL A 1 89 ? -4.542 -5.830 19.820 1.00 91.81 89 VAL A O 1
ATOM 694 N N . LEU A 1 90 ? -5.264 -3.926 20.750 1.00 94.62 90 LEU A N 1
ATOM 695 C CA . LEU A 1 90 ? -4.094 -3.133 20.353 1.00 94.62 90 LEU A CA 1
ATOM 696 C C . LEU A 1 90 ? -2.789 -3.667 20.964 1.00 94.62 90 LEU A C 1
ATOM 698 O O . LEU A 1 90 ? -1.794 -3.807 20.252 1.00 94.62 90 LEU A O 1
ATOM 702 N N . VAL A 1 91 ? -2.797 -3.997 22.260 1.00 96.56 91 VAL A N 1
ATOM 703 C CA . VAL A 1 91 ? -1.639 -4.580 22.964 1.00 96.56 91 VAL A CA 1
ATOM 704 C C . VAL A 1 91 ? -1.298 -5.958 22.393 1.00 96.56 91 VAL A C 1
ATOM 706 O O . VAL A 1 91 ? -0.158 -6.199 21.999 1.00 96.56 91 VAL A O 1
ATOM 709 N N . GLY A 1 92 ? -2.287 -6.851 22.310 1.00 95.44 92 GLY A N 1
ATOM 710 C CA . GLY A 1 92 ? -2.116 -8.225 21.844 1.00 95.44 92 GLY A CA 1
ATOM 711 C C . GLY A 1 92 ? -1.674 -8.293 20.388 1.00 95.44 92 GLY A C 1
ATOM 712 O O . GLY A 1 92 ? -0.698 -8.968 20.086 1.00 95.44 92 GLY A O 1
ATOM 713 N N . ALA A 1 93 ? -2.312 -7.534 19.494 1.00 94.38 93 ALA A N 1
ATOM 714 C CA . ALA A 1 93 ? -1.933 -7.476 18.085 1.00 94.38 93 ALA A CA 1
ATOM 715 C C . ALA A 1 93 ? -0.495 -6.964 17.902 1.00 94.38 93 ALA A C 1
ATOM 717 O O . ALA A 1 93 ? 0.278 -7.547 17.144 1.00 94.38 93 ALA A O 1
ATOM 718 N N . SER A 1 94 ? -0.107 -5.914 18.632 1.00 97.50 94 SER A N 1
ATOM 719 C CA . SER A 1 94 ? 1.262 -5.384 18.581 1.00 97.50 94 SER A CA 1
ATOM 720 C C . SER A 1 94 ? 2.285 -6.381 19.142 1.00 97.50 94 SER A C 1
ATOM 722 O O . SER A 1 94 ? 3.353 -6.559 18.563 1.00 97.50 94 SER A O 1
ATOM 724 N N . ALA A 1 95 ? 1.953 -7.080 20.232 1.00 97.81 95 ALA A N 1
ATOM 725 C CA . ALA A 1 95 ? 2.813 -8.105 20.823 1.00 97.81 95 ALA A CA 1
ATOM 726 C C . ALA A 1 95 ? 2.974 -9.333 19.912 1.00 97.81 95 ALA A C 1
ATOM 728 O O . ALA A 1 95 ? 4.094 -9.786 19.698 1.00 97.81 95 ALA A O 1
ATOM 729 N N . ILE A 1 96 ? 1.881 -9.834 19.324 1.00 96.88 96 ILE A N 1
ATOM 730 C CA . ILE A 1 96 ? 1.914 -10.940 18.356 1.00 96.88 96 ILE A CA 1
ATOM 731 C C . ILE A 1 96 ? 2.796 -10.558 17.170 1.00 96.88 96 ILE A C 1
ATOM 733 O O . ILE A 1 96 ? 3.663 -11.333 16.785 1.00 96.88 96 ILE A O 1
ATOM 737 N N . ARG A 1 97 ? 2.641 -9.342 16.633 1.00 96.94 97 ARG A N 1
ATOM 738 C CA . ARG A 1 97 ? 3.498 -8.850 15.547 1.00 96.94 97 ARG A CA 1
ATOM 739 C C . ARG A 1 97 ? 4.963 -8.803 15.950 1.00 96.94 97 ARG A C 1
ATOM 741 O O . ARG A 1 97 ? 5.790 -9.292 15.197 1.00 96.94 97 ARG A O 1
ATOM 748 N N . ALA A 1 98 ? 5.288 -8.283 17.133 1.00 98.19 98 ALA A N 1
ATOM 749 C CA . ALA A 1 98 ? 6.662 -8.280 17.627 1.00 98.19 98 ALA A CA 1
ATOM 750 C C . ALA A 1 98 ? 7.257 -9.696 17.697 1.00 98.19 98 ALA A C 1
ATOM 752 O O . ALA A 1 98 ? 8.334 -9.934 17.156 1.00 98.19 98 ALA A O 1
ATOM 753 N N . VAL A 1 99 ? 6.538 -10.641 18.312 1.00 98.06 99 VAL A N 1
ATOM 754 C CA . VAL A 1 99 ? 6.984 -12.035 18.450 1.00 98.06 99 VAL A CA 1
ATOM 755 C C . VAL A 1 99 ? 7.136 -12.697 17.083 1.00 98.06 99 VAL A C 1
ATOM 757 O O . VAL A 1 99 ? 8.191 -13.253 16.794 1.00 98.06 99 VAL A O 1
ATOM 760 N N . CYS A 1 100 ? 6.130 -12.602 16.212 1.00 96.56 100 CYS A N 1
ATOM 761 C CA . CYS A 1 100 ? 6.188 -13.177 14.870 1.00 96.56 100 CYS A CA 1
ATOM 762 C C . CYS A 1 100 ? 7.322 -12.573 14.036 1.00 96.56 100 CYS A C 1
ATOM 764 O O . CYS A 1 100 ? 7.992 -13.307 13.312 1.00 96.56 100 CYS A O 1
ATOM 766 N N . THR A 1 101 ? 7.592 -11.272 14.159 1.00 96.94 101 THR A N 1
ATOM 767 C CA . THR A 1 101 ? 8.723 -10.629 13.483 1.00 96.94 101 THR A CA 1
ATOM 768 C C . THR A 1 101 ? 10.066 -11.128 14.016 1.00 96.94 101 THR A C 1
ATOM 770 O O . THR A 1 101 ? 10.953 -11.411 13.214 1.00 96.94 101 THR A O 1
ATOM 773 N N . LEU A 1 102 ? 10.224 -11.308 15.332 1.00 97.50 102 LEU A N 1
ATOM 774 C CA . LEU A 1 102 ? 11.446 -11.884 15.912 1.00 97.50 102 LEU A CA 1
ATOM 775 C C . LEU A 1 102 ? 11.645 -13.345 15.496 1.00 97.50 102 LEU A C 1
ATOM 777 O O . LEU A 1 102 ? 12.746 -13.728 15.113 1.00 97.50 102 LEU A O 1
ATOM 781 N N . VAL A 1 103 ? 10.579 -14.150 15.495 1.00 96.31 103 VAL A N 1
ATOM 782 C CA . VAL A 1 103 ? 10.616 -15.527 14.974 1.00 96.31 103 VAL A CA 1
ATOM 783 C C . VAL A 1 103 ? 10.998 -15.525 13.496 1.00 96.31 103 VAL A C 1
ATOM 785 O O . VAL A 1 103 ? 11.844 -16.309 13.084 1.00 96.31 103 VAL A O 1
ATOM 788 N N . THR A 1 104 ? 10.445 -14.605 12.703 1.00 93.19 104 THR A N 1
ATOM 789 C CA . THR A 1 104 ? 10.818 -14.444 11.291 1.00 93.19 104 THR A CA 1
ATOM 790 C C . THR A 1 104 ? 12.300 -14.091 11.155 1.00 93.19 104 THR A C 1
ATOM 792 O O . THR A 1 104 ? 12.976 -14.665 10.310 1.00 93.19 104 THR A O 1
ATOM 795 N N . ALA A 1 105 ? 12.836 -13.216 12.010 1.00 93.75 105 ALA A N 1
ATOM 796 C CA . ALA A 1 105 ? 14.259 -12.879 12.022 1.00 93.75 105 ALA A CA 1
ATOM 797 C C . ALA A 1 105 ? 15.140 -14.102 12.334 1.00 93.75 105 ALA A C 1
ATOM 799 O O . ALA A 1 105 ? 16.120 -14.347 11.634 1.00 93.75 105 ALA A O 1
ATOM 800 N N . LEU A 1 106 ? 14.753 -14.919 13.319 1.00 94.12 106 LEU A N 1
ATOM 801 C CA . LEU A 1 106 ? 15.441 -16.174 13.641 1.00 94.12 106 LEU A CA 1
ATOM 802 C C . LEU A 1 106 ? 15.372 -17.181 12.486 1.00 94.12 106 LEU A C 1
ATOM 804 O O . LEU A 1 106 ? 16.372 -17.826 12.175 1.00 94.12 106 LEU A O 1
ATOM 808 N N . LEU A 1 107 ? 14.220 -17.304 11.825 1.00 91.94 107 LEU A N 1
ATOM 809 C CA . LEU A 1 107 ? 14.061 -18.166 10.653 1.00 91.94 107 LEU A CA 1
ATOM 810 C C . LEU A 1 107 ? 14.917 -17.690 9.481 1.00 91.94 107 LEU A C 1
ATOM 812 O O . LEU A 1 107 ? 15.504 -18.517 8.799 1.00 91.94 107 LEU A O 1
ATOM 816 N N . VAL A 1 108 ? 15.029 -16.379 9.262 1.00 88.56 108 VAL A N 1
ATOM 817 C CA . VAL A 1 108 ? 15.919 -15.822 8.235 1.00 88.56 108 VAL A CA 1
ATOM 818 C C . VAL A 1 108 ? 17.378 -16.142 8.541 1.00 88.56 108 VAL A C 1
ATOM 820 O O . VAL A 1 108 ? 18.102 -16.486 7.619 1.00 88.56 108 VAL A O 1
ATOM 823 N N . MET A 1 109 ? 17.783 -16.072 9.810 1.00 89.62 109 MET A N 1
ATOM 824 C CA . MET A 1 109 ? 19.159 -16.333 10.237 1.00 89.62 109 MET A CA 1
ATOM 825 C C . MET A 1 109 ? 19.564 -17.812 10.143 1.00 89.62 109 MET A C 1
ATOM 827 O O . MET A 1 109 ? 20.721 -18.109 9.878 1.00 89.62 109 MET A O 1
ATOM 831 N N . ASN A 1 110 ? 18.642 -18.744 10.406 1.00 88.75 110 ASN A N 1
ATOM 832 C CA . ASN A 1 110 ? 18.968 -20.177 10.498 1.00 88.75 110 ASN A CA 1
ATOM 833 C C . ASN A 1 110 ? 18.490 -20.991 9.286 1.00 88.75 110 ASN A C 1
ATOM 835 O O . ASN A 1 110 ? 19.091 -22.001 8.935 1.00 88.75 110 ASN A O 1
ATOM 839 N N . PHE A 1 111 ? 17.390 -20.572 8.660 1.00 84.56 111 PHE A N 1
ATOM 840 C CA . PHE A 1 111 ? 16.720 -21.282 7.569 1.00 84.56 111 PHE A CA 1
ATOM 841 C C . PHE A 1 111 ? 16.273 -20.289 6.486 1.00 84.56 111 PHE A C 1
ATOM 843 O O . PHE A 1 111 ? 15.062 -20.134 6.237 1.00 84.56 111 PHE A O 1
ATOM 850 N N . PRO A 1 112 ? 17.224 -19.579 5.852 1.00 74.50 112 PRO A N 1
ATOM 851 C CA . PRO A 1 112 ? 16.918 -18.501 4.930 1.00 74.50 112 PRO A CA 1
ATOM 852 C C . PRO A 1 112 ? 16.039 -19.011 3.785 1.00 74.50 112 PRO A C 1
ATOM 854 O O . PRO A 1 112 ? 16.501 -19.668 2.861 1.00 74.50 112 PRO A O 1
ATOM 857 N N . GLY A 1 113 ? 14.772 -18.586 3.744 1.00 70.75 113 GLY A N 1
ATOM 858 C CA . GLY A 1 113 ? 13.835 -18.933 2.656 1.00 70.75 113 GLY A CA 1
ATOM 859 C C . GLY A 1 113 ? 12.926 -20.112 2.923 1.00 70.75 113 GLY A C 1
ATOM 860 O O . GLY A 1 113 ? 12.180 -20.503 2.032 1.00 70.75 113 GLY A O 1
ATOM 861 N N . SER A 1 114 ? 12.952 -20.646 4.139 1.00 82.38 114 SER A N 1
ATOM 862 C CA . SER A 1 114 ? 11.919 -21.566 4.594 1.00 82.38 114 SER A CA 1
ATOM 863 C C . SER A 1 114 ? 10.520 -20.952 4.448 1.00 82.38 114 SER A C 1
ATOM 865 O O . SER A 1 114 ? 10.321 -19.745 4.629 1.00 82.38 114 SER A O 1
ATOM 867 N N . TRP A 1 115 ? 9.516 -21.800 4.197 1.00 82.06 115 TRP A N 1
ATOM 868 C CA . TRP A 1 115 ? 8.103 -21.393 4.184 1.00 82.06 115 TRP A CA 1
ATOM 869 C C . TRP A 1 115 ? 7.677 -20.669 5.469 1.00 82.06 115 TRP A C 1
ATOM 871 O O . TRP A 1 115 ? 6.798 -19.809 5.429 1.00 82.06 115 TRP A O 1
ATOM 881 N N . GLY A 1 116 ? 8.339 -20.954 6.595 1.00 86.12 116 GLY A N 1
ATOM 882 C CA . GLY A 1 116 ? 8.102 -20.277 7.868 1.00 86.12 116 GLY A CA 1
ATOM 883 C C . GLY A 1 116 ? 8.284 -18.755 7.800 1.00 86.12 116 GLY A C 1
ATOM 884 O O . GLY A 1 116 ? 7.550 -18.035 8.471 1.00 86.12 116 GLY A O 1
ATOM 885 N N . VAL A 1 117 ? 9.183 -18.246 6.947 1.00 85.00 117 VAL A N 1
ATOM 886 C CA . VAL A 1 117 ? 9.359 -16.797 6.738 1.00 85.00 117 VAL A CA 1
ATOM 887 C C . VAL A 1 117 ? 8.110 -16.182 6.095 1.00 85.00 117 VAL A C 1
ATOM 889 O O . VAL A 1 117 ? 7.643 -15.131 6.533 1.00 85.00 117 VAL A O 1
ATOM 892 N N . TYR A 1 118 ? 7.532 -16.848 5.091 1.00 81.62 118 TYR A N 1
ATOM 893 C CA . TYR A 1 118 ? 6.307 -16.396 4.422 1.00 81.62 118 TYR A CA 1
ATOM 894 C C . TYR A 1 118 ? 5.108 -16.439 5.369 1.00 81.62 118 TYR A C 1
ATOM 896 O O . TYR A 1 118 ? 4.314 -15.500 5.403 1.00 81.62 118 TYR A O 1
ATOM 904 N N . VAL A 1 119 ? 5.005 -17.495 6.181 1.00 86.00 119 VAL A N 1
ATOM 905 C CA . VAL A 1 119 ? 3.963 -17.624 7.209 1.00 86.00 119 VAL A CA 1
ATOM 906 C C . VAL A 1 119 ? 4.099 -16.518 8.260 1.00 86.00 119 VAL A C 1
ATOM 908 O O . VAL A 1 119 ? 3.111 -15.863 8.586 1.00 86.00 119 VAL A O 1
ATOM 911 N N . GLY A 1 120 ? 5.314 -16.251 8.746 1.00 90.50 120 GLY A N 1
ATOM 912 C CA . GLY A 1 120 ? 5.583 -15.162 9.686 1.00 90.50 120 GLY A CA 1
ATOM 913 C C . GLY A 1 120 ? 5.207 -13.794 9.115 1.00 90.50 120 GLY A C 1
ATOM 914 O O . GLY A 1 120 ? 4.481 -13.035 9.760 1.00 90.50 120 GLY A O 1
ATOM 915 N N . ALA A 1 121 ? 5.606 -13.516 7.869 1.00 88.00 121 ALA A N 1
ATOM 916 C CA . ALA A 1 121 ? 5.218 -12.306 7.147 1.00 88.00 121 ALA A CA 1
ATOM 917 C C . ALA A 1 121 ? 3.703 -12.153 7.022 1.00 88.00 121 ALA A C 1
ATOM 919 O O . ALA A 1 121 ? 3.159 -11.080 7.293 1.00 88.00 121 ALA A O 1
ATOM 920 N N . LEU A 1 122 ? 3.014 -13.238 6.685 1.00 86.25 122 LEU A N 1
ATOM 921 C CA . LEU A 1 122 ? 1.569 -13.242 6.556 1.00 86.25 122 LEU A CA 1
ATOM 922 C C . LEU A 1 122 ? 0.840 -12.970 7.862 1.00 86.25 122 LEU A C 1
ATOM 924 O O . LEU A 1 122 ? -0.119 -12.199 7.874 1.00 86.25 122 LEU A O 1
ATOM 928 N N . ILE A 1 123 ? 1.304 -13.557 8.964 1.00 89.75 123 ILE A N 1
ATOM 929 C CA . ILE A 1 123 ? 0.727 -13.299 10.283 1.00 89.75 123 ILE A CA 1
ATOM 930 C C . ILE A 1 123 ? 0.924 -11.827 10.655 1.00 89.75 123 ILE A C 1
ATOM 932 O O . ILE A 1 123 ? -0.033 -11.175 11.067 1.00 89.75 123 ILE A O 1
ATOM 936 N N . VAL A 1 124 ? 2.124 -11.268 10.461 1.00 92.31 124 VAL A N 1
ATOM 937 C CA . VAL A 1 124 ? 2.404 -9.857 10.779 1.00 92.31 124 VAL A CA 1
ATOM 938 C C . VAL A 1 124 ? 1.502 -8.916 9.971 1.00 92.31 124 VAL A C 1
ATOM 940 O O . VAL A 1 124 ? 0.869 -8.028 10.550 1.00 92.31 124 VAL A O 1
ATOM 943 N N . LEU A 1 125 ? 1.384 -9.138 8.657 1.00 88.06 125 LEU A N 1
ATOM 944 C CA . LEU A 1 125 ? 0.530 -8.340 7.770 1.00 88.06 125 LEU A CA 1
ATOM 945 C C . LEU A 1 125 ? -0.965 -8.511 8.090 1.00 88.06 125 LEU A C 1
ATOM 947 O O . LEU A 1 125 ? -1.709 -7.529 8.122 1.00 88.06 125 LEU A O 1
ATOM 951 N N . GLY A 1 126 ? -1.413 -9.733 8.384 1.00 86.19 126 GLY A N 1
ATOM 952 C CA . GLY A 1 126 ? -2.798 -10.023 8.757 1.00 86.19 126 GLY A CA 1
ATOM 953 C C . GLY A 1 126 ? -3.194 -9.370 10.083 1.00 86.19 126 GLY A C 1
ATOM 954 O O . GLY A 1 126 ? -4.213 -8.683 10.163 1.00 86.19 126 GLY A O 1
ATOM 955 N N . VAL A 1 127 ? -2.353 -9.502 11.112 1.00 90.56 127 VAL A N 1
ATOM 956 C CA . VAL A 1 127 ? -2.570 -8.883 12.429 1.00 90.56 127 VAL A CA 1
ATOM 957 C C . VAL A 1 127 ? -2.530 -7.355 12.341 1.00 90.56 127 VAL A C 1
ATOM 959 O O . VAL A 1 127 ? -3.263 -6.681 13.069 1.00 90.56 127 VAL A O 1
ATOM 962 N N . ASN A 1 128 ? -1.752 -6.778 11.416 1.00 90.94 128 ASN A N 1
ATOM 963 C CA . ASN A 1 128 ? -1.796 -5.338 11.160 1.00 90.94 128 ASN A CA 1
ATOM 964 C C . ASN A 1 128 ? -3.202 -4.866 10.770 1.00 90.94 128 ASN A C 1
ATOM 966 O O . ASN A 1 128 ? -3.656 -3.828 11.244 1.00 90.94 128 ASN A O 1
ATOM 970 N N . ARG A 1 129 ? -3.944 -5.650 9.983 1.00 84.31 129 ARG A N 1
ATOM 971 C CA . ARG A 1 129 ? -5.303 -5.272 9.577 1.00 84.31 129 ARG A CA 1
ATOM 972 C C . ARG A 1 129 ? -6.274 -5.217 10.756 1.00 84.31 129 ARG A C 1
ATOM 974 O O . ARG A 1 129 ? -7.044 -4.262 10.864 1.00 84.31 129 ARG A O 1
ATOM 981 N N . PHE A 1 130 ? -6.179 -6.177 11.676 1.00 85.00 130 PHE A N 1
ATOM 982 C CA . PHE A 1 130 ? -6.910 -6.131 12.946 1.00 85.00 130 PHE A CA 1
ATOM 983 C C . PHE A 1 130 ? -6.540 -4.891 13.762 1.00 85.00 130 PHE A C 1
ATOM 985 O O . PHE A 1 130 ? -7.423 -4.208 14.278 1.00 85.00 130 PHE A O 1
ATOM 992 N N . LEU A 1 131 ? -5.247 -4.567 13.844 1.00 91.12 131 LEU A N 1
ATOM 993 C CA . LEU A 1 131 ? -4.764 -3.396 14.569 1.00 91.12 131 LEU A CA 1
ATOM 994 C C . LEU A 1 131 ? -5.305 -2.089 13.971 1.00 91.12 131 LEU A C 1
ATOM 996 O O . LEU A 1 131 ? -5.793 -1.240 14.714 1.00 91.12 131 LEU A O 1
ATOM 1000 N N . LEU A 1 132 ? -5.284 -1.930 12.645 1.00 90.88 132 LEU A N 1
ATOM 1001 C CA . LEU A 1 132 ? -5.820 -0.742 11.973 1.00 90.88 132 LEU A CA 1
ATOM 1002 C C . LEU A 1 132 ? -7.335 -0.603 12.166 1.00 90.88 132 LEU A C 1
ATOM 1004 O O . LEU A 1 132 ? -7.811 0.501 12.431 1.00 90.88 132 LEU A O 1
ATOM 1008 N N . SER A 1 133 ? -8.082 -1.707 12.094 1.00 87.19 133 SER A N 1
ATOM 1009 C CA . SER A 1 133 ? -9.523 -1.709 12.367 1.00 87.19 133 SER A CA 1
ATOM 1010 C C . SER A 1 133 ? -9.820 -1.338 13.828 1.00 87.19 133 SER A C 1
ATOM 1012 O O . SER A 1 133 ? -10.658 -0.474 14.091 1.00 87.19 133 SER A O 1
ATOM 1014 N N . ALA A 1 134 ? -9.059 -1.885 14.782 1.00 89.88 134 ALA A N 1
ATOM 1015 C CA . ALA A 1 134 ? -9.196 -1.564 16.200 1.00 89.88 134 ALA A CA 1
ATOM 1016 C C . ALA A 1 134 ? -8.857 -0.095 16.506 1.00 89.88 134 ALA A C 1
ATOM 1018 O O . ALA A 1 134 ? -9.544 0.531 17.312 1.00 89.88 134 ALA A O 1
ATOM 1019 N N . LEU A 1 135 ? -7.839 0.478 15.849 1.00 92.12 135 LEU A N 1
ATOM 1020 C CA . LEU A 1 135 ? -7.500 1.902 15.959 1.00 92.12 135 LEU A CA 1
ATOM 1021 C C . LEU A 1 135 ? -8.642 2.795 15.458 1.00 92.12 135 LEU A C 1
ATOM 1023 O O . LEU A 1 135 ? -8.994 3.761 16.134 1.00 92.12 135 LEU A O 1
ATOM 1027 N N . SER A 1 136 ? -9.241 2.469 14.309 1.00 89.19 136 SER A N 1
ATOM 1028 C CA . SER A 1 136 ? -10.386 3.216 13.773 1.00 89.19 136 SER A CA 1
ATOM 1029 C C . SER A 1 136 ? -11.610 3.114 14.690 1.00 89.19 136 SER A C 1
ATOM 1031 O O . SER A 1 136 ? -12.247 4.123 14.976 1.00 89.19 136 SER A O 1
ATOM 1033 N N . ALA A 1 137 ? -11.899 1.926 15.232 1.00 86.75 137 ALA A N 1
ATOM 1034 C CA . ALA A 1 137 ? -13.004 1.717 16.173 1.00 86.75 137 ALA A CA 1
ATOM 1035 C C . ALA A 1 137 ? -12.776 2.390 17.543 1.00 86.75 137 ALA A C 1
ATOM 1037 O O . ALA A 1 137 ? -13.729 2.742 18.240 1.00 86.75 137 ALA A O 1
ATOM 1038 N N . ALA A 1 138 ? -11.518 2.579 17.945 1.00 90.88 138 ALA A N 1
ATOM 1039 C CA . ALA A 1 138 ? -11.146 3.282 19.169 1.00 90.88 138 ALA A CA 1
ATOM 1040 C C . ALA A 1 138 ? -11.240 4.813 19.031 1.00 90.88 138 ALA A C 1
ATOM 1042 O O . ALA A 1 138 ? -11.446 5.498 20.033 1.00 90.88 138 ALA A O 1
ATOM 1043 N N . LEU A 1 139 ? -11.133 5.354 17.812 1.00 91.19 139 LEU A N 1
ATOM 1044 C CA . LEU A 1 139 ? -11.062 6.795 17.558 1.00 91.19 139 LEU A CA 1
ATOM 1045 C C . LEU A 1 139 ? -12.227 7.606 18.166 1.00 91.19 139 LEU A C 1
ATOM 1047 O O . LEU A 1 139 ? -11.934 8.604 18.832 1.00 91.19 139 LEU A O 1
ATOM 1051 N N . PRO A 1 140 ? -13.507 7.176 18.066 1.00 90.00 140 PRO A N 1
ATOM 1052 C CA . PRO A 1 140 ? -14.641 7.883 18.674 1.00 90.00 140 PRO A CA 1
ATOM 1053 C C . PRO A 1 140 ? -14.556 8.076 20.190 1.00 90.00 140 PRO A C 1
ATOM 1055 O O . PRO A 1 140 ? -15.238 8.934 20.735 1.00 90.00 140 PRO A O 1
ATOM 1058 N N . HIS A 1 141 ? -13.712 7.305 20.880 1.00 89.31 141 HIS A N 1
ATOM 1059 C CA . HIS A 1 141 ? -13.539 7.382 22.333 1.00 89.31 141 HIS A CA 1
ATOM 1060 C C . HIS A 1 141 ? -12.416 8.349 22.737 1.00 89.31 141 HIS A C 1
ATOM 1062 O O . HIS A 1 141 ? -12.150 8.534 23.922 1.00 89.31 141 HIS A O 1
ATOM 1068 N N . THR A 1 142 ? -11.724 8.951 21.764 1.00 89.38 142 THR A N 1
ATOM 1069 C CA . THR A 1 142 ? -10.528 9.772 22.012 1.00 89.38 142 THR A CA 1
ATOM 1070 C C . THR A 1 142 ? -10.714 11.261 21.727 1.00 89.38 142 THR A C 1
ATOM 1072 O O . THR A 1 142 ? -9.889 12.065 22.165 1.00 89.38 142 THR A O 1
ATOM 1075 N N . LEU A 1 143 ? -11.784 11.634 21.019 1.00 90.88 143 LEU A N 1
ATOM 1076 C CA . LEU A 1 143 ? -12.115 13.009 20.630 1.00 90.88 143 LEU A CA 1
ATOM 1077 C C . LEU A 1 143 ? -13.634 13.206 20.484 1.00 90.88 143 LEU A C 1
ATOM 1079 O O . LEU A 1 143 ? -14.352 12.239 20.229 1.00 90.88 143 LEU A O 1
ATOM 1083 N N . PRO A 1 144 ? -14.121 14.453 20.625 1.00 87.50 144 PRO A N 1
ATOM 1084 C CA . PRO A 1 144 ? -15.530 14.792 20.443 1.00 87.50 144 PRO A CA 1
ATOM 1085 C C . PRO A 1 144 ? -15.995 14.634 18.985 1.00 87.50 144 PRO A C 1
ATOM 1087 O O . PRO A 1 144 ? -15.212 14.766 18.045 1.00 87.50 144 PRO A O 1
ATOM 1090 N N . GLY A 1 145 ? -17.305 14.418 18.808 1.00 85.12 145 GLY A N 1
ATOM 1091 C CA . GLY A 1 145 ? -17.933 14.075 17.525 1.00 85.12 145 GLY A CA 1
ATOM 1092 C C . GLY A 1 145 ? -17.628 15.024 16.362 1.00 85.12 145 GLY A C 1
ATOM 1093 O O . GLY A 1 145 ? -17.337 14.560 15.262 1.00 85.12 145 GLY A O 1
ATOM 1094 N N . HIS A 1 146 ? -17.613 16.337 16.611 1.00 84.12 146 HIS A N 1
ATOM 1095 C CA . HIS A 1 146 ? -17.353 17.350 15.579 1.00 84.12 146 HIS A CA 1
ATOM 1096 C C . HIS A 1 146 ? -15.936 17.266 14.979 1.00 84.12 146 HIS A C 1
ATOM 1098 O O . HIS A 1 146 ? -15.736 17.676 13.842 1.00 84.12 146 HIS A O 1
ATOM 1104 N N . LEU A 1 147 ? -14.966 16.678 15.694 1.00 86.25 147 LEU A N 1
ATOM 1105 C CA . LEU A 1 147 ? -13.594 16.478 15.208 1.00 86.25 147 LEU A CA 1
ATOM 1106 C C . LEU A 1 147 ? -13.374 15.102 14.559 1.00 86.25 147 LEU A C 1
ATOM 1108 O O . LEU A 1 147 ? -12.323 14.868 13.958 1.00 86.25 147 LEU A O 1
ATOM 1112 N N . LEU A 1 148 ? -14.333 14.171 14.662 1.00 85.94 148 LEU A N 1
ATOM 1113 C CA . LEU A 1 148 ? -14.146 12.792 14.194 1.00 85.94 148 LEU A CA 1
ATOM 1114 C C . LEU A 1 148 ? -13.974 12.694 12.684 1.00 85.94 148 LEU A C 1
ATOM 1116 O O . LEU A 1 148 ? -13.177 11.880 12.223 1.00 85.94 148 LEU A O 1
ATOM 1120 N N . LEU A 1 149 ? -14.694 13.511 11.914 1.00 81.38 149 LEU A N 1
ATOM 1121 C CA . LEU A 1 149 ? -14.596 13.498 10.454 1.00 81.38 149 LEU A CA 1
ATOM 1122 C C . LEU A 1 149 ? -13.188 13.900 9.990 1.00 81.38 149 LEU A C 1
ATOM 1124 O O . LEU A 1 149 ? -12.574 13.218 9.164 1.00 81.38 149 LEU A O 1
ATOM 1128 N N . LEU A 1 150 ? -12.644 14.963 10.587 1.00 82.88 150 LEU A N 1
ATOM 1129 C CA . LEU A 1 150 ? -11.287 15.420 10.315 1.00 82.88 150 LEU A CA 1
ATOM 1130 C C . LEU A 1 150 ? -10.250 14.375 10.738 1.00 82.88 150 LEU A C 1
ATOM 1132 O O . LEU A 1 150 ? -9.357 14.021 9.968 1.00 82.88 150 LEU A O 1
ATOM 1136 N N . ALA A 1 151 ? -10.383 13.843 11.952 1.00 84.69 151 ALA A N 1
ATOM 1137 C CA . ALA A 1 151 ? -9.467 12.847 12.487 1.00 84.69 151 ALA A CA 1
ATOM 1138 C C . ALA A 1 151 ? -9.459 11.553 11.655 1.00 84.69 151 ALA A C 1
ATOM 1140 O O . ALA A 1 151 ? -8.385 11.017 11.377 1.00 84.69 151 ALA A O 1
ATOM 1141 N N . ASN A 1 152 ? -10.624 11.091 11.191 1.00 84.62 152 ASN A N 1
ATOM 1142 C CA . ASN A 1 152 ? -10.742 9.942 10.288 1.00 84.62 152 ASN A CA 1
ATOM 1143 C C . ASN A 1 152 ? -10.052 10.165 8.936 1.00 84.62 152 ASN A C 1
ATOM 1145 O O . ASN A 1 152 ? -9.657 9.193 8.299 1.00 84.62 152 ASN A O 1
ATOM 1149 N N . SER A 1 153 ? -9.860 11.417 8.521 1.00 79.44 153 SER A N 1
ATOM 1150 C CA . SER A 1 153 ? -9.176 11.762 7.270 1.00 79.44 153 SER A CA 1
ATOM 1151 C C . SER A 1 153 ? -7.659 11.912 7.465 1.00 79.44 153 SER A C 1
ATOM 1153 O O . SER A 1 153 ? -6.855 11.377 6.698 1.00 79.44 153 SER A O 1
ATOM 1155 N N . ILE A 1 154 ? -7.235 12.600 8.530 1.00 83.94 154 ILE A N 1
ATOM 1156 C CA . ILE A 1 154 ? -5.818 12.928 8.753 1.00 83.94 154 ILE A CA 1
ATOM 1157 C C . ILE A 1 154 ? -5.040 11.758 9.361 1.00 83.94 154 ILE A C 1
ATOM 1159 O O . ILE A 1 154 ? -3.913 11.484 8.951 1.00 83.94 154 ILE A O 1
ATOM 1163 N N . ILE A 1 155 ? -5.604 11.046 10.338 1.00 89.25 155 ILE A N 1
ATOM 1164 C CA . ILE A 1 155 ? -4.861 10.026 11.094 1.00 89.25 155 ILE A CA 1
ATOM 1165 C C . ILE A 1 155 ? -4.403 8.861 10.204 1.00 89.25 155 ILE A C 1
ATOM 1167 O O . ILE A 1 155 ? -3.256 8.427 10.355 1.00 89.25 155 ILE A O 1
ATOM 1171 N N . PRO A 1 156 ? -5.217 8.343 9.262 1.00 86.94 156 PRO A N 1
ATOM 1172 C CA . PRO A 1 156 ? -4.732 7.361 8.301 1.00 86.94 156 PRO A CA 1
ATOM 1173 C C . PRO A 1 156 ? -3.611 7.870 7.408 1.00 86.94 156 PRO A C 1
ATOM 1175 O O . PRO A 1 156 ? -2.643 7.140 7.204 1.00 86.94 156 PRO A O 1
ATOM 1178 N N . THR A 1 157 ? -3.701 9.123 6.965 1.00 83.88 157 THR A N 1
ATOM 1179 C CA . THR A 1 157 ? -2.667 9.784 6.162 1.00 83.88 157 THR A CA 1
ATOM 1180 C C . THR A 1 157 ? -1.345 9.875 6.925 1.00 83.88 157 THR A C 1
ATOM 1182 O O . THR A 1 157 ? -0.308 9.461 6.412 1.00 83.88 157 THR A O 1
ATOM 1185 N N . LEU A 1 158 ? -1.380 10.315 8.188 1.00 89.19 158 LEU A N 1
ATOM 1186 C CA . LEU A 1 158 ? -0.203 10.334 9.064 1.00 89.19 158 LEU A CA 1
ATOM 1187 C C . LEU A 1 158 ? 0.380 8.938 9.283 1.00 89.19 158 LEU A C 1
ATOM 1189 O O . LEU A 1 158 ? 1.596 8.782 9.321 1.00 89.19 158 LEU A O 1
ATOM 1193 N N . GLY A 1 159 ? -0.477 7.921 9.395 1.00 92.06 159 GLY A N 1
ATOM 1194 C CA . GLY A 1 159 ? -0.044 6.530 9.401 1.00 92.06 159 GLY A CA 1
ATOM 1195 C C . GLY A 1 159 ? 0.765 6.183 8.149 1.00 92.06 159 GLY A C 1
ATOM 1196 O O . GLY A 1 159 ? 1.898 5.728 8.271 1.00 92.06 159 GLY A O 1
ATOM 1197 N N . GLY A 1 160 ? 0.212 6.440 6.960 1.00 87.19 160 GLY A N 1
ATOM 1198 C CA . GLY A 1 160 ? 0.885 6.146 5.692 1.00 87.19 160 GLY A CA 1
ATOM 1199 C C . GLY A 1 160 ? 2.236 6.854 5.561 1.00 87.19 160 GLY A C 1
ATOM 1200 O O . GLY A 1 160 ? 3.216 6.233 5.156 1.00 87.19 160 GLY A O 1
ATOM 1201 N N . ILE A 1 161 ? 2.318 8.119 5.989 1.00 86.69 161 ILE A N 1
ATOM 1202 C CA . ILE A 1 161 ? 3.584 8.865 6.070 1.00 86.69 161 ILE A CA 1
ATOM 1203 C C . ILE A 1 161 ? 4.563 8.160 7.016 1.00 86.69 161 ILE A C 1
ATOM 1205 O O . ILE A 1 161 ? 5.723 7.970 6.667 1.00 86.69 161 ILE A O 1
ATOM 1209 N N . ALA A 1 162 ? 4.102 7.723 8.188 1.00 94.19 162 ALA A N 1
ATOM 1210 C CA . ALA A 1 162 ? 4.926 7.016 9.162 1.00 94.19 162 ALA A CA 1
ATOM 1211 C C . ALA A 1 162 ? 5.465 5.682 8.614 1.00 94.19 162 ALA A C 1
ATOM 1213 O O . ALA A 1 162 ? 6.640 5.375 8.811 1.00 94.19 162 ALA A O 1
ATOM 1214 N N . ALA A 1 163 ? 4.650 4.928 7.869 1.00 93.19 163 ALA A N 1
ATOM 1215 C CA . ALA A 1 163 ? 5.104 3.743 7.143 1.00 93.19 163 ALA A CA 1
ATOM 1216 C C . ALA A 1 163 ? 6.141 4.080 6.063 1.00 93.19 163 ALA A C 1
ATOM 1218 O O . ALA A 1 163 ? 7.163 3.405 5.971 1.00 93.19 163 ALA A O 1
ATOM 1219 N N . GLY A 1 164 ? 5.944 5.163 5.309 1.00 88.62 164 GLY A N 1
ATOM 1220 C CA . GLY A 1 164 ? 6.944 5.670 4.366 1.00 88.62 164 GLY A CA 1
ATOM 1221 C C . GLY A 1 164 ? 8.272 6.017 5.048 1.00 88.62 164 GLY A C 1
ATOM 1222 O O . GLY A 1 164 ? 9.327 5.574 4.597 1.00 88.62 164 GLY A O 1
ATOM 1223 N N . CYS A 1 165 ? 8.231 6.724 6.182 1.00 92.44 165 CYS A N 1
ATOM 1224 C CA . CYS A 1 165 ? 9.420 7.014 6.987 1.00 92.44 165 CYS A CA 1
ATOM 1225 C C . CYS A 1 165 ? 10.099 5.733 7.484 1.00 92.44 165 CYS A C 1
ATOM 1227 O O . CYS A 1 165 ? 11.322 5.640 7.445 1.00 92.44 165 CYS A O 1
ATOM 1229 N N . GLY A 1 166 ? 9.328 4.730 7.909 1.00 94.75 166 GLY A N 1
ATOM 1230 C CA . GLY A 1 166 ? 9.858 3.418 8.272 1.00 94.75 166 GLY A CA 1
ATOM 1231 C C . GLY A 1 166 ? 10.588 2.734 7.113 1.00 94.75 166 GLY A C 1
ATOM 1232 O O . GLY A 1 166 ? 11.707 2.258 7.282 1.00 94.75 166 GLY A O 1
ATOM 1233 N N . ALA A 1 167 ? 10.002 2.734 5.915 1.00 90.00 167 ALA A N 1
ATOM 1234 C CA . ALA A 1 167 ? 10.644 2.168 4.731 1.00 90.00 167 ALA A CA 1
ATOM 1235 C C . ALA A 1 167 ? 11.931 2.926 4.355 1.00 90.00 167 ALA A C 1
ATOM 1237 O O . ALA A 1 167 ? 12.950 2.299 4.064 1.00 90.00 167 ALA A O 1
ATOM 1238 N N . ALA A 1 168 ? 11.919 4.262 4.438 1.00 88.38 168 ALA A N 1
ATOM 1239 C CA . ALA A 1 168 ? 13.096 5.100 4.207 1.00 88.38 168 ALA A CA 1
ATOM 1240 C C . ALA A 1 168 ? 14.213 4.825 5.228 1.00 88.38 168 ALA A C 1
ATOM 1242 O O . ALA A 1 168 ? 15.369 4.667 4.845 1.00 88.38 168 ALA A O 1
ATOM 1243 N N . LEU A 1 169 ? 13.873 4.688 6.515 1.00 91.19 169 LEU A N 1
ATOM 1244 C CA . LEU A 1 169 ? 14.820 4.260 7.550 1.00 91.19 169 LEU A CA 1
ATOM 1245 C C . LEU A 1 169 ? 15.401 2.879 7.231 1.00 91.19 169 LEU A C 1
ATOM 1247 O O . LEU A 1 169 ? 16.606 2.680 7.361 1.00 91.19 169 LEU A O 1
ATOM 1251 N N . GLY A 1 170 ? 14.571 1.946 6.760 1.00 88.06 170 GLY A N 1
ATOM 1252 C CA . GLY A 1 170 ? 15.029 0.631 6.319 1.00 88.06 170 GLY A CA 1
ATOM 1253 C C . GLY A 1 170 ? 16.032 0.704 5.163 1.00 88.06 170 GLY A C 1
ATOM 1254 O O . GLY A 1 170 ? 17.049 0.013 5.188 1.00 88.06 170 GLY A O 1
ATOM 1255 N N . ALA A 1 171 ? 15.798 1.587 4.190 1.00 83.62 171 ALA A N 1
ATOM 1256 C CA . ALA A 1 171 ? 16.731 1.834 3.093 1.00 83.62 171 ALA A CA 1
ATOM 1257 C C . ALA A 1 171 ? 18.058 2.445 3.582 1.00 83.62 171 ALA A C 1
ATOM 1259 O O . ALA A 1 171 ? 19.124 1.993 3.174 1.00 83.62 171 ALA A O 1
ATOM 1260 N N . VAL A 1 172 ? 18.019 3.414 4.504 1.00 86.56 172 VAL A N 1
ATOM 1261 C CA . VAL A 1 172 ? 19.234 3.999 5.103 1.00 86.56 172 VAL A CA 1
ATOM 1262 C C . VAL A 1 172 ? 20.049 2.936 5.843 1.00 86.56 172 VAL A C 1
ATOM 1264 O O . VAL A 1 172 ? 21.251 2.815 5.617 1.00 86.56 172 VAL A O 1
ATOM 1267 N N . VAL A 1 173 ? 19.404 2.106 6.669 1.00 86.94 173 VAL A N 1
ATOM 1268 C CA . VAL A 1 173 ? 20.070 0.988 7.362 1.00 86.94 173 VAL A CA 1
ATOM 1269 C C . VAL A 1 173 ? 20.683 0.009 6.359 1.00 86.94 173 VAL A C 1
ATOM 1271 O O . VAL A 1 173 ? 21.794 -0.480 6.575 1.00 86.94 173 VAL A O 1
ATOM 1274 N N . ALA A 1 174 ? 20.003 -0.253 5.241 1.00 79.69 174 ALA A N 1
ATOM 1275 C CA . ALA A 1 174 ? 20.519 -1.114 4.184 1.00 79.69 174 ALA A CA 1
ATOM 1276 C C . ALA A 1 174 ? 21.791 -0.560 3.524 1.00 79.69 174 ALA A C 1
ATOM 1278 O O . ALA A 1 174 ? 22.691 -1.340 3.221 1.00 79.69 174 ALA A O 1
ATOM 1279 N N . LEU A 1 175 ? 21.890 0.760 3.348 1.00 80.94 175 LEU A N 1
ATOM 1280 C CA . LEU A 1 175 ? 23.092 1.415 2.823 1.00 80.94 175 LEU A CA 1
ATOM 1281 C C . LEU A 1 175 ? 24.261 1.357 3.817 1.00 80.94 175 LEU A C 1
ATOM 1283 O O . LEU A 1 175 ? 25.402 1.181 3.406 1.00 80.94 175 LEU A O 1
ATOM 1287 N N . MET A 1 176 ? 23.985 1.465 5.120 1.00 84.81 176 MET A N 1
ATOM 1288 C CA . MET A 1 176 ? 25.021 1.449 6.163 1.00 84.81 176 MET A CA 1
ATOM 1289 C C . MET A 1 176 ? 25.587 0.053 6.453 1.00 84.81 176 MET A C 1
ATOM 1291 O O . MET A 1 176 ? 26.720 -0.063 6.909 1.00 84.81 176 MET A O 1
ATOM 1295 N N . THR A 1 177 ? 24.796 -1.002 6.245 1.00 83.19 177 THR A N 1
ATOM 1296 C CA . THR A 1 177 ? 25.153 -2.379 6.642 1.00 83.19 177 THR A CA 1
ATOM 1297 C C . THR A 1 177 ? 25.638 -3.264 5.495 1.00 83.19 177 THR A C 1
ATOM 1299 O O . THR A 1 177 ? 26.128 -4.361 5.750 1.00 83.19 177 THR A O 1
ATOM 1302 N N . GLY A 1 178 ? 25.546 -2.804 4.244 1.00 70.19 178 GLY A N 1
ATOM 1303 C CA . GLY A 1 178 ? 25.993 -3.560 3.073 1.00 70.19 178 GLY A CA 1
ATOM 1304 C C . GLY A 1 178 ? 25.095 -4.758 2.728 1.00 70.19 178 GLY A C 1
ATOM 1305 O O . GLY A 1 178 ? 23.881 -4.747 2.954 1.00 70.19 178 GLY A O 1
ATOM 1306 N N . GLN A 1 179 ? 25.683 -5.788 2.109 1.00 66.88 179 GLN A N 1
ATOM 1307 C CA . GLN A 1 179 ? 24.972 -7.006 1.698 1.00 66.88 179 GLN A CA 1
ATOM 1308 C C . GLN A 1 179 ? 24.986 -8.072 2.796 1.00 66.88 179 GLN A C 1
ATOM 1310 O O . GLN A 1 179 ? 25.980 -8.237 3.496 1.00 66.88 179 GLN A O 1
ATOM 1315 N N . GLY A 1 180 ? 23.901 -8.846 2.898 1.00 72.25 180 GLY A N 1
ATOM 1316 C CA . GLY A 1 180 ? 23.882 -10.091 3.668 1.00 72.25 180 GLY A CA 1
ATOM 1317 C C . GLY A 1 180 ? 22.660 -10.283 4.563 1.00 72.25 180 GLY A C 1
ATOM 1318 O O . GLY A 1 180 ? 21.787 -9.422 4.694 1.00 72.25 180 GLY A O 1
ATOM 1319 N N . GLU A 1 181 ? 22.609 -11.453 5.195 1.00 77.38 181 GLU A N 1
ATOM 1320 C CA . GLU A 1 181 ? 21.514 -11.864 6.081 1.00 77.38 181 GLU A CA 1
ATOM 1321 C C . GLU A 1 181 ? 21.430 -11.003 7.343 1.00 77.38 181 GLU A C 1
ATOM 1323 O O . GLU A 1 181 ? 20.327 -10.687 7.788 1.00 77.38 181 GLU A O 1
ATOM 1328 N N . PHE A 1 182 ? 22.576 -10.531 7.852 1.00 84.62 182 PHE A N 1
ATOM 1329 C CA . PHE A 1 182 ? 22.653 -9.637 9.010 1.00 84.62 182 PHE A CA 1
ATOM 1330 C C . PHE A 1 182 ? 21.763 -8.400 8.851 1.00 84.62 182 PHE A C 1
ATOM 1332 O O . PHE A 1 182 ? 21.016 -8.057 9.763 1.00 84.62 182 PHE A O 1
ATOM 1339 N N . ARG A 1 183 ? 21.771 -7.770 7.670 1.00 86.75 183 ARG A N 1
ATOM 1340 C CA . ARG A 1 183 ? 20.907 -6.624 7.368 1.00 86.75 183 ARG A CA 1
ATOM 1341 C C . ARG A 1 183 ? 19.430 -6.980 7.490 1.00 86.75 183 ARG A C 1
ATOM 1343 O O . ARG A 1 183 ? 18.670 -6.244 8.112 1.00 86.75 183 ARG A O 1
ATOM 1350 N N . ASN A 1 184 ? 19.011 -8.081 6.866 1.00 85.50 184 ASN A N 1
ATOM 1351 C CA . ASN A 1 184 ? 17.606 -8.489 6.868 1.00 85.50 184 ASN A CA 1
ATOM 1352 C C . ASN A 1 184 ? 17.140 -8.783 8.298 1.00 85.50 184 ASN A C 1
ATOM 1354 O O . ASN A 1 184 ? 16.076 -8.323 8.704 1.00 85.50 184 ASN A O 1
ATOM 1358 N N . VAL A 1 185 ? 17.970 -9.474 9.083 1.00 90.94 185 VAL A N 1
ATOM 1359 C CA . VAL A 1 185 ? 17.720 -9.733 10.505 1.00 90.94 185 VAL A CA 1
ATOM 1360 C C . VAL A 1 185 ? 17.648 -8.423 11.293 1.00 90.94 185 VAL A C 1
ATOM 1362 O O . VAL A 1 185 ? 16.697 -8.229 12.046 1.00 90.94 185 VAL A O 1
ATOM 1365 N N . LEU A 1 186 ? 18.581 -7.491 11.083 1.00 93.44 186 LEU A N 1
ATOM 1366 C CA . LEU A 1 186 ? 18.599 -6.194 11.761 1.00 93.44 186 LEU A CA 1
ATOM 1367 C C . LEU A 1 186 ? 17.330 -5.380 11.478 1.00 93.44 186 LEU A C 1
ATOM 1369 O O . LEU A 1 186 ? 16.717 -4.866 12.411 1.00 93.44 186 LEU A O 1
ATOM 1373 N N . LEU A 1 187 ? 16.898 -5.300 10.217 1.00 93.62 187 LEU A N 1
ATOM 1374 C CA . LEU A 1 187 ? 15.654 -4.622 9.840 1.00 93.62 187 LEU A CA 1
ATOM 1375 C C . LEU A 1 187 ? 14.441 -5.241 10.545 1.00 93.62 187 LEU A C 1
ATOM 1377 O O . LEU A 1 187 ? 13.609 -4.519 11.093 1.00 93.62 187 LEU A O 1
ATOM 1381 N N . LEU A 1 188 ? 14.362 -6.574 10.596 1.00 94.88 188 LEU A N 1
ATOM 1382 C CA . LEU A 1 188 ? 13.290 -7.271 11.308 1.00 94.88 188 LEU A CA 1
ATOM 1383 C C . LEU A 1 188 ? 13.343 -7.005 12.821 1.00 94.88 188 LEU A C 1
ATOM 1385 O O . LEU A 1 188 ? 12.305 -6.755 13.430 1.00 94.88 188 LEU A O 1
ATOM 1389 N N . VAL A 1 189 ? 14.529 -6.978 13.432 1.00 96.50 189 VAL A N 1
ATOM 1390 C CA . VAL A 1 189 ? 14.693 -6.643 14.857 1.00 96.50 189 VAL A CA 1
ATOM 1391 C C . VAL A 1 189 ? 14.247 -5.208 15.144 1.00 96.50 189 VAL A C 1
ATOM 1393 O O . VAL A 1 189 ? 13.485 -4.988 16.085 1.00 96.50 189 VAL A O 1
ATOM 1396 N N . ILE A 1 190 ? 14.636 -4.232 14.318 1.00 96.88 190 ILE A N 1
ATOM 1397 C CA . ILE A 1 190 ? 14.196 -2.836 14.475 1.00 96.88 190 ILE A CA 1
ATOM 1398 C C . ILE A 1 190 ? 12.669 -2.737 14.326 1.00 96.88 190 ILE A C 1
ATOM 1400 O O . ILE A 1 190 ? 12.009 -2.090 15.142 1.00 96.88 190 ILE A O 1
ATOM 1404 N N . ALA A 1 191 ? 12.079 -3.419 13.341 1.00 97.62 191 ALA A N 1
ATOM 1405 C CA . ALA A 1 191 ? 10.626 -3.473 13.187 1.00 97.62 191 ALA A CA 1
ATOM 1406 C C . ALA A 1 191 ? 9.934 -4.088 14.419 1.00 97.62 191 ALA A C 1
ATOM 1408 O O . ALA A 1 191 ? 8.933 -3.554 14.900 1.00 97.62 191 ALA A O 1
ATOM 1409 N N . ALA A 1 192 ? 10.489 -5.166 14.984 1.00 98.19 192 ALA A N 1
ATOM 1410 C CA . ALA A 1 192 ? 9.972 -5.778 16.203 1.00 98.19 192 ALA A CA 1
ATOM 1411 C C . ALA A 1 192 ? 10.035 -4.823 17.402 1.00 98.19 192 ALA A C 1
ATOM 1413 O O . ALA A 1 192 ? 9.061 -4.733 18.149 1.00 98.19 192 ALA A O 1
ATOM 1414 N N . LEU A 1 193 ? 11.119 -4.056 17.563 1.00 98.31 193 LEU A N 1
ATOM 1415 C CA . LEU A 1 193 ? 11.225 -3.026 18.603 1.00 98.31 193 LEU A CA 1
ATOM 1416 C C . LEU A 1 193 ? 10.138 -1.953 18.458 1.00 98.31 193 LEU A C 1
ATOM 1418 O O . LEU A 1 193 ? 9.565 -1.514 19.460 1.00 98.31 193 LEU A O 1
ATOM 1422 N N . MET A 1 194 ? 9.785 -1.573 17.229 1.00 98.38 194 MET A N 1
ATOM 1423 C CA . MET A 1 194 ? 8.680 -0.643 16.979 1.00 98.38 194 MET A CA 1
ATOM 1424 C C . MET A 1 194 ? 7.317 -1.245 17.346 1.00 98.38 194 MET A C 1
ATOM 1426 O O . MET A 1 194 ? 6.485 -0.561 17.946 1.00 98.38 194 MET A O 1
ATOM 1430 N N . PHE A 1 195 ? 7.094 -2.535 17.078 1.00 98.50 195 PHE A N 1
ATOM 1431 C CA . PHE A 1 195 ? 5.877 -3.241 17.497 1.00 98.50 195 PHE A CA 1
ATOM 1432 C C . PHE A 1 195 ? 5.795 -3.430 19.021 1.00 98.50 195 PHE A C 1
ATOM 1434 O O . PHE A 1 195 ? 4.728 -3.231 19.607 1.00 98.50 195 PHE A O 1
ATOM 1441 N N . ILE A 1 196 ? 6.915 -3.714 19.695 1.00 98.62 196 ILE A N 1
ATOM 1442 C CA . ILE A 1 196 ? 7.004 -3.713 21.165 1.00 98.62 196 ILE A CA 1
ATOM 1443 C C . ILE A 1 196 ? 6.651 -2.324 21.700 1.00 98.62 196 ILE A C 1
ATOM 1445 O O . ILE A 1 196 ? 5.809 -2.198 22.588 1.00 98.62 196 ILE A O 1
ATOM 1449 N N . THR A 1 197 ? 7.229 -1.272 21.118 1.00 98.50 197 THR A N 1
ATOM 1450 C CA . THR A 1 197 ? 6.929 0.118 21.483 1.00 98.50 197 THR A CA 1
ATOM 1451 C C . THR A 1 197 ? 5.438 0.427 21.332 1.00 98.50 197 THR A C 1
ATOM 1453 O O . THR A 1 197 ? 4.832 0.968 22.256 1.00 98.50 197 THR A O 1
ATOM 1456 N N . ALA A 1 198 ? 4.809 0.027 20.223 1.00 98.06 198 ALA A N 1
ATOM 1457 C CA . ALA A 1 198 ? 3.371 0.194 20.018 1.00 98.06 198 ALA A CA 1
ATOM 1458 C C . ALA A 1 198 ? 2.540 -0.546 21.084 1.00 98.06 198 ALA A C 1
ATOM 1460 O O . ALA A 1 198 ? 1.584 0.020 21.619 1.00 98.06 198 ALA A O 1
ATOM 1461 N N . SER A 1 199 ? 2.945 -1.764 21.460 1.00 98.12 199 SER A N 1
ATOM 1462 C CA . SER A 1 199 ? 2.309 -2.546 22.528 1.00 98.12 199 SER A CA 1
ATOM 1463 C C . SER A 1 199 ? 2.408 -1.852 23.893 1.00 98.12 199 SER A C 1
ATOM 1465 O O . SER A 1 199 ? 1.406 -1.681 24.593 1.00 98.12 199 SER A O 1
ATOM 1467 N N . LEU A 1 200 ? 3.600 -1.360 24.246 1.00 98.12 200 LEU A N 1
ATOM 1468 C CA . LEU A 1 200 ? 3.849 -0.614 25.483 1.00 98.12 200 LEU A CA 1
ATOM 1469 C C . LEU A 1 200 ? 3.108 0.728 25.518 1.00 98.12 200 LEU A C 1
ATOM 1471 O O . LEU A 1 200 ? 2.679 1.171 26.579 1.00 98.12 200 LEU A O 1
ATOM 1475 N N . LEU A 1 201 ? 2.939 1.397 24.378 1.00 97.56 201 LEU A N 1
ATOM 1476 C CA . LEU A 1 201 ? 2.133 2.614 24.290 1.00 97.56 201 LEU A CA 1
ATOM 1477 C C . LEU A 1 201 ? 0.641 2.304 24.455 1.00 97.56 201 LEU A C 1
ATOM 1479 O O . LEU A 1 201 ? -0.051 3.018 25.182 1.00 97.56 201 LEU A O 1
ATOM 1483 N N . ALA A 1 202 ? 0.152 1.222 23.845 1.00 96.31 202 ALA A N 1
ATOM 1484 C CA . ALA A 1 202 ? -1.238 0.791 23.963 1.00 96.31 202 ALA A CA 1
ATOM 1485 C C . ALA A 1 202 ? -1.591 0.363 25.398 1.00 96.31 202 ALA A C 1
ATOM 1487 O O . ALA A 1 202 ? -2.707 0.602 25.867 1.00 96.31 202 ALA A O 1
ATOM 1488 N N . SER A 1 203 ? -0.635 -0.198 26.144 1.00 96.38 203 SER A N 1
ATOM 1489 C CA . SER A 1 203 ? -0.850 -0.602 27.536 1.00 96.38 203 SER A CA 1
ATOM 1490 C C . SER A 1 203 ? -1.068 0.584 28.489 1.00 96.38 203 SER A C 1
ATOM 1492 O O . SER A 1 203 ? -1.662 0.392 29.552 1.00 96.38 203 SER A O 1
ATOM 1494 N N . ARG A 1 204 ? -0.697 1.814 28.091 1.00 95.50 204 ARG A N 1
ATOM 1495 C CA . ARG A 1 204 ? -0.922 3.059 28.860 1.00 95.50 204 ARG A CA 1
ATOM 1496 C C . ARG A 1 204 ? -2.378 3.532 28.876 1.00 95.50 204 ARG A C 1
ATOM 1498 O O . ARG A 1 204 ? -2.707 4.453 29.626 1.00 95.50 204 ARG A O 1
ATOM 1505 N N . PHE A 1 205 ? -3.249 2.963 28.045 1.00 93.94 205 PHE A N 1
ATOM 1506 C CA . PHE A 1 205 ? -4.690 3.194 28.151 1.00 93.94 205 PHE A CA 1
ATOM 1507 C C . PHE A 1 205 ? -5.267 2.431 29.343 1.00 93.94 205 PHE A C 1
ATOM 1509 O O . PHE A 1 205 ? -4.783 1.351 29.680 1.00 93.94 205 PHE A O 1
ATOM 1516 N N . SER A 1 206 ? -6.326 2.951 29.967 1.00 89.62 206 SER A N 1
ATOM 1517 C CA . SER A 1 206 ? -7.073 2.156 30.945 1.00 89.62 206 SER A CA 1
ATOM 1518 C C . SER A 1 206 ? -7.863 1.048 30.221 1.00 89.62 206 SER A C 1
ATOM 1520 O O . SER A 1 206 ? -8.241 1.228 29.059 1.00 89.62 206 SER A O 1
ATOM 1522 N N . PRO A 1 207 ? -8.132 -0.107 30.862 1.00 83.69 207 PRO A N 1
ATOM 1523 C CA . PRO A 1 207 ? -8.809 -1.242 30.224 1.00 83.69 207 PRO A CA 1
ATOM 1524 C C . PRO A 1 207 ? -10.138 -0.925 29.532 1.00 83.69 207 PRO A C 1
ATOM 1526 O O . PRO A 1 207 ? -10.482 -1.606 28.569 1.00 83.69 207 PRO A O 1
ATOM 1529 N N . ASN A 1 208 ? -10.851 0.106 29.994 1.00 84.31 208 ASN A N 1
ATOM 1530 C CA . ASN A 1 208 ? -12.164 0.493 29.482 1.00 84.31 208 ASN A CA 1
ATOM 1531 C C . ASN A 1 208 ? -12.149 1.806 28.675 1.00 84.31 208 ASN A C 1
ATOM 1533 O O . ASN A 1 208 ? -13.196 2.200 28.180 1.00 84.31 208 ASN A O 1
ATOM 1537 N N . ALA A 1 209 ? -10.995 2.468 28.503 1.00 86.69 209 ALA A N 1
ATOM 1538 C CA . ALA A 1 209 ? -10.918 3.782 27.846 1.00 86.69 209 ALA A CA 1
ATOM 1539 C C . ALA A 1 209 ? -11.354 3.774 26.374 1.00 86.69 209 ALA A C 1
ATOM 1541 O O . ALA A 1 209 ? -11.845 4.776 25.873 1.00 86.69 209 ALA A O 1
ATOM 1542 N N . LEU A 1 210 ? -11.134 2.662 25.669 1.00 85.75 210 LEU A N 1
ATOM 1543 C CA . LEU A 1 210 ? -11.309 2.585 24.214 1.00 85.75 210 LEU A CA 1
ATOM 1544 C C . LEU A 1 210 ? -12.554 1.798 23.804 1.00 85.75 210 LEU A C 1
ATOM 1546 O O . LEU A 1 210 ? -12.776 1.573 22.617 1.00 85.75 210 LEU A O 1
ATOM 1550 N N . GLY A 1 211 ? -13.347 1.352 24.778 1.00 81.19 211 GLY A N 1
ATOM 1551 C CA . GLY A 1 211 ? -14.442 0.420 24.562 1.00 81.19 211 GLY A CA 1
ATOM 1552 C C . GLY A 1 211 ? -13.986 -0.948 24.019 1.00 81.19 211 GLY A C 1
ATOM 1553 O O . GLY A 1 211 ? -12.786 -1.222 23.925 1.00 81.19 211 GLY A O 1
ATOM 1554 N N . PRO A 1 212 ? -14.942 -1.821 23.671 1.00 74.50 212 PRO A N 1
ATOM 1555 C CA . PRO A 1 212 ? -16.299 -1.817 24.215 1.00 74.50 212 PRO A CA 1
ATOM 1556 C C . PRO A 1 212 ? -16.250 -1.869 25.754 1.00 74.50 212 PRO A C 1
ATOM 1558 O O . PRO A 1 212 ? -15.374 -2.509 26.342 1.00 74.50 212 PRO A O 1
ATOM 1561 N N . HIS A 1 213 ? -17.123 -1.109 26.422 1.00 70.00 213 HIS A N 1
ATOM 1562 C CA . HIS A 1 213 ? -17.128 -1.014 27.883 1.00 70.00 213 HIS A CA 1
ATOM 1563 C C . HIS A 1 213 ? -17.507 -2.378 28.463 1.00 70.00 213 HIS A C 1
ATOM 1565 O O . HIS A 1 213 ? -18.670 -2.772 28.437 1.00 70.00 213 HIS A O 1
ATOM 1571 N N . GLY A 1 214 ? -16.529 -3.091 29.023 1.00 52.16 214 GLY A N 1
ATOM 1572 C CA . GLY A 1 214 ? -16.716 -4.428 29.595 1.00 52.16 214 GLY A CA 1
ATOM 1573 C C . GLY A 1 214 ? -17.600 -4.490 30.849 1.00 52.16 214 GLY A C 1
ATOM 1574 O O . GLY A 1 214 ? -17.547 -5.495 31.544 1.00 52.16 214 GLY A O 1
ATOM 1575 N N . GLY A 1 215 ? -18.355 -3.430 31.164 1.00 47.94 215 GLY A N 1
ATOM 1576 C CA . GLY A 1 215 ? -19.318 -3.363 32.268 1.00 47.94 215 GLY A CA 1
ATOM 1577 C C . GLY A 1 215 ? -20.778 -3.171 31.834 1.00 47.94 215 GLY A C 1
ATOM 1578 O O . GLY A 1 215 ? -21.652 -3.213 32.689 1.00 47.94 215 GLY A O 1
ATOM 1579 N N . ALA A 1 216 ? -21.057 -2.980 30.538 1.00 44.00 216 ALA A N 1
ATOM 1580 C CA . ALA A 1 216 ? -22.415 -2.761 30.018 1.00 44.00 216 ALA A CA 1
ATOM 1581 C C . ALA A 1 216 ? -22.833 -3.785 28.948 1.00 44.00 216 ALA A C 1
ATOM 1583 O O . ALA A 1 216 ? -23.804 -3.581 28.226 1.00 44.00 216 ALA A O 1
ATOM 1584 N N . ILE A 1 217 ? -22.141 -4.925 28.873 1.00 49.75 217 ILE A N 1
ATOM 1585 C CA . ILE A 1 217 ? -22.785 -6.148 28.395 1.00 49.75 217 ILE A CA 1
ATOM 1586 C C . ILE A 1 217 ? -23.629 -6.606 29.586 1.00 49.75 217 ILE A C 1
ATOM 1588 O O . ILE A 1 217 ? -23.140 -7.298 30.477 1.00 49.75 217 ILE A O 1
ATOM 1592 N N . SER A 1 218 ? -24.874 -6.117 29.651 1.00 49.00 218 SER A N 1
ATOM 1593 C CA . SER A 1 218 ? -25.927 -6.700 30.492 1.00 49.00 218 SER A CA 1
ATOM 1594 C C . SER A 1 218 ? -25.824 -8.225 30.398 1.00 49.00 218 SER A C 1
ATOM 1596 O O . SER A 1 218 ? -25.515 -8.745 29.325 1.00 49.00 218 SER A O 1
ATOM 1598 N N . LYS A 1 219 ? -26.100 -8.964 31.477 1.00 48.91 219 LYS A N 1
ATOM 1599 C CA . LYS A 1 219 ? -26.189 -10.436 31.433 1.00 48.91 219 LYS A CA 1
ATOM 1600 C C . LYS A 1 219 ? -27.020 -10.941 30.229 1.00 48.91 219 LYS A C 1
ATOM 1602 O O . LYS A 1 219 ? -26.678 -11.973 29.667 1.00 48.91 219 LYS A O 1
ATOM 1607 N N . GLN A 1 220 ? -27.976 -10.146 29.729 1.00 47.53 220 GLN A N 1
ATOM 1608 C CA . GLN A 1 220 ? -28.735 -10.405 28.492 1.00 47.53 220 GLN A CA 1
ATOM 1609 C C . GLN A 1 220 ? -27.912 -10.362 27.190 1.00 47.53 220 GLN A C 1
ATOM 1611 O O . GLN A 1 220 ? -28.177 -11.133 26.273 1.00 47.53 220 GLN A O 1
ATOM 1616 N N . ALA A 1 221 ? -26.910 -9.488 27.074 1.00 52.31 221 ALA A N 1
ATOM 1617 C CA . ALA A 1 221 ? -26.030 -9.427 25.906 1.00 52.31 221 ALA A CA 1
ATOM 1618 C C . ALA A 1 221 ? -24.953 -10.529 25.934 1.00 52.31 221 ALA A C 1
ATOM 1620 O O . ALA A 1 221 ? -24.498 -10.941 24.873 1.00 52.31 221 ALA A O 1
ATOM 1621 N N . ALA A 1 222 ? -24.600 -11.047 27.120 1.00 54.66 222 ALA A N 1
ATOM 1622 C CA . ALA A 1 222 ? -23.730 -12.216 27.282 1.00 54.66 222 ALA A CA 1
ATOM 1623 C C . ALA A 1 222 ? -24.450 -13.534 26.926 1.00 54.66 222 ALA A C 1
ATOM 1625 O O . ALA A 1 222 ? -23.851 -14.406 26.303 1.00 54.66 222 ALA A O 1
ATOM 1626 N N . GLU A 1 223 ? -25.744 -13.647 27.248 1.00 53.44 223 GLU A N 1
ATOM 1627 C CA . GLU A 1 223 ? -26.615 -14.760 26.824 1.00 53.44 223 GLU A CA 1
ATOM 1628 C C . GLU A 1 223 ? -26.971 -14.705 25.326 1.00 53.44 223 GLU A C 1
ATOM 1630 O O . GLU A 1 223 ? -27.280 -15.728 24.721 1.00 53.44 223 GLU A O 1
ATOM 1635 N N . SER A 1 224 ? -26.859 -13.526 24.702 1.00 56.16 224 SER A N 1
ATOM 1636 C CA . SER A 1 224 ? -27.108 -13.305 23.269 1.00 56.16 224 SER A CA 1
ATOM 1637 C C . SER A 1 224 ? -25.844 -13.367 22.399 1.00 56.16 224 SER A C 1
ATOM 1639 O O . SER A 1 224 ? -25.906 -13.028 21.212 1.00 56.16 224 SER A O 1
ATOM 1641 N N . ILE A 1 225 ? -24.691 -13.777 22.951 1.00 63.56 225 ILE A N 1
ATOM 1642 C CA . ILE A 1 225 ? -23.460 -13.956 22.169 1.00 63.56 225 ILE A CA 1
ATOM 1643 C C . ILE A 1 225 ? -23.668 -15.147 21.238 1.00 63.56 225 ILE A C 1
ATOM 1645 O O . ILE A 1 225 ? -23.493 -16.309 21.605 1.00 63.56 225 ILE A O 1
ATOM 1649 N N . LYS A 1 226 ? -24.034 -14.838 19.998 1.00 70.00 226 LYS A N 1
ATOM 1650 C CA . LYS A 1 226 ? -24.147 -15.810 18.919 1.00 70.00 226 LYS A CA 1
ATOM 1651 C C . LYS A 1 226 ? -22.829 -16.593 18.773 1.00 70.00 226 LYS A C 1
ATOM 1653 O O . LYS A 1 226 ? -21.753 -16.041 19.017 1.00 70.00 226 LYS A O 1
ATOM 1658 N N . PRO A 1 227 ? -22.848 -17.877 18.382 1.00 80.38 227 PRO A N 1
ATOM 1659 C CA . PRO A 1 227 ? -21.609 -18.600 18.114 1.00 80.38 227 PRO A CA 1
ATOM 1660 C C . PRO A 1 227 ? -20.823 -17.904 16.992 1.00 80.38 227 PRO A C 1
ATOM 1662 O O . PRO A 1 227 ? -21.420 -17.412 16.032 1.00 80.38 227 PRO A O 1
ATOM 1665 N N . ILE A 1 228 ? -19.487 -17.885 17.092 1.00 79.75 228 ILE A N 1
ATOM 1666 C CA . ILE A 1 228 ? -18.597 -17.211 16.120 1.00 79.75 228 ILE A CA 1
ATOM 1667 C C . ILE A 1 228 ? -18.898 -17.670 14.684 1.00 79.75 228 ILE A C 1
ATOM 1669 O O . ILE A 1 228 ? -18.893 -16.859 13.764 1.00 79.75 228 ILE A O 1
ATOM 1673 N N . SER A 1 229 ? -19.236 -18.948 14.492 1.00 82.88 229 SER A N 1
ATOM 1674 C CA . SER A 1 229 ? -19.633 -19.499 13.191 1.00 82.88 229 SER A CA 1
ATOM 1675 C C . SER A 1 229 ? -20.849 -18.793 12.583 1.00 82.88 229 SER A C 1
ATOM 1677 O O . SER A 1 229 ? -20.855 -18.499 11.390 1.00 82.88 229 SER A O 1
ATOM 1679 N N . SER A 1 230 ? -21.858 -18.467 13.391 1.00 83.69 230 SER A N 1
ATOM 1680 C CA . SER A 1 230 ? -23.048 -17.748 12.926 1.00 83.69 230 SER A CA 1
ATOM 1681 C C . SER A 1 230 ? -22.778 -16.267 12.651 1.00 83.69 230 SER A C 1
ATOM 1683 O O . SER A 1 230 ? -23.371 -15.707 11.733 1.00 83.69 230 SER A O 1
ATOM 1685 N N . GLU A 1 231 ? -21.841 -15.640 13.371 1.00 83.12 231 GLU A N 1
ATOM 1686 C CA . GLU A 1 231 ? -21.398 -14.275 13.066 1.00 83.12 231 GLU A CA 1
ATOM 1687 C C . GLU A 1 231 ? -20.587 -14.224 11.772 1.00 83.12 231 GLU A C 1
ATOM 1689 O O . GLU A 1 231 ? -20.870 -13.389 10.918 1.00 83.12 231 GLU A O 1
ATOM 1694 N N . ILE A 1 232 ? -19.665 -15.167 11.560 1.00 84.94 232 ILE A N 1
ATOM 1695 C CA . ILE A 1 232 ? -18.958 -15.328 10.281 1.00 84.94 232 ILE A CA 1
ATOM 1696 C C . ILE A 1 232 ? -19.966 -15.536 9.142 1.00 84.94 232 ILE A C 1
ATOM 1698 O O . ILE A 1 232 ? -19.881 -14.857 8.119 1.00 84.94 232 ILE A O 1
ATOM 1702 N N . GLY A 1 233 ? -20.959 -16.412 9.337 1.00 86.75 233 GLY A N 1
ATOM 1703 C CA . GLY A 1 233 ? -22.044 -16.620 8.376 1.00 86.75 233 GLY A CA 1
ATOM 1704 C C . GLY A 1 233 ? -22.825 -15.336 8.083 1.00 86.75 233 GLY A C 1
ATOM 1705 O O . GLY A 1 233 ? -23.107 -15.040 6.924 1.00 86.75 233 GLY A O 1
ATOM 1706 N N . SER A 1 234 ? -23.105 -14.527 9.109 1.00 86.31 234 SER A N 1
ATOM 1707 C CA . SER A 1 234 ? -23.781 -13.235 8.947 1.00 86.31 234 SER A CA 1
ATOM 1708 C C . SER A 1 234 ? -22.934 -12.206 8.194 1.00 86.31 234 SER A C 1
ATOM 1710 O O . SER A 1 234 ? -23.467 -11.500 7.342 1.00 86.31 234 SER A O 1
ATOM 1712 N N . VAL A 1 235 ? -21.614 -12.167 8.421 1.00 86.31 235 VAL A N 1
ATOM 1713 C CA . VAL A 1 235 ? -20.694 -11.299 7.671 1.00 86.31 235 VAL A CA 1
ATOM 1714 C C . VAL A 1 235 ? -20.714 -11.683 6.196 1.00 86.31 235 VAL A C 1
ATOM 1716 O O . VAL A 1 235 ? -20.921 -10.814 5.352 1.00 86.31 235 VAL A O 1
ATOM 1719 N N . ILE A 1 236 ? -20.588 -12.975 5.879 1.00 89.19 236 ILE A N 1
ATOM 1720 C CA . ILE A 1 236 ? -20.641 -13.468 4.496 1.00 89.19 236 ILE A CA 1
ATOM 1721 C C . ILE A 1 236 ? -21.983 -13.113 3.846 1.00 89.19 236 ILE A C 1
ATOM 1723 O O . ILE A 1 236 ? -21.998 -12.537 2.759 1.00 89.19 236 ILE A O 1
ATOM 1727 N N . ALA A 1 237 ? -23.106 -13.388 4.517 1.00 91.00 237 ALA A N 1
ATOM 1728 C CA . ALA A 1 237 ? -24.435 -13.044 4.014 1.00 91.00 237 ALA A CA 1
ATOM 1729 C C . ALA A 1 237 ? -24.576 -11.534 3.754 1.00 91.00 237 ALA A C 1
ATOM 1731 O O . ALA A 1 237 ? -25.070 -11.132 2.702 1.00 91.00 237 ALA A O 1
ATOM 1732 N N . SER A 1 238 ? -24.064 -10.701 4.664 1.00 88.56 238 SER A N 1
ATOM 1733 C CA . SER A 1 238 ? -24.106 -9.241 4.544 1.00 88.56 238 SER A CA 1
ATOM 1734 C C . SER A 1 238 ? -23.229 -8.703 3.403 1.00 88.56 238 SER A C 1
ATOM 1736 O O . SER A 1 238 ? -23.592 -7.711 2.771 1.00 88.56 238 SER A O 1
ATOM 1738 N N . LEU A 1 239 ? -22.100 -9.359 3.102 1.00 90.69 239 LEU A N 1
ATOM 1739 C CA . LEU A 1 239 ? -21.254 -9.036 1.950 1.00 90.69 239 LEU A CA 1
ATOM 1740 C C . LEU A 1 239 ? -21.933 -9.436 0.639 1.00 90.69 239 LEU A C 1
ATOM 1742 O O . LEU A 1 239 ? -21.876 -8.680 -0.326 1.00 90.69 239 LEU A O 1
ATOM 1746 N N . ILE A 1 240 ? -22.606 -10.590 0.603 1.00 93.25 240 ILE A N 1
ATOM 1747 C CA . ILE A 1 240 ? -23.390 -11.026 -0.562 1.00 93.25 240 ILE A CA 1
ATOM 1748 C C . ILE A 1 240 ? -24.542 -10.049 -0.821 1.00 93.25 240 ILE A C 1
ATOM 1750 O O . ILE A 1 240 ? -24.782 -9.671 -1.965 1.00 93.25 240 ILE A O 1
ATOM 1754 N N . GLU A 1 241 ? -25.243 -9.621 0.228 1.00 92.94 241 GLU A N 1
ATOM 1755 C CA . GLU A 1 241 ? -26.302 -8.615 0.140 1.00 92.94 241 GLU A CA 1
ATOM 1756 C C . GLU A 1 241 ? -25.765 -7.283 -0.400 1.00 92.94 241 GLU A C 1
ATOM 1758 O O . GLU A 1 241 ? -26.311 -6.747 -1.362 1.00 92.94 241 GLU A O 1
ATOM 1763 N N . ALA A 1 242 ? -24.637 -6.800 0.131 1.00 90.00 242 ALA A N 1
ATOM 1764 C CA . ALA A 1 242 ? -23.988 -5.590 -0.365 1.00 90.00 242 ALA A CA 1
ATOM 1765 C C . ALA A 1 242 ? -23.524 -5.727 -1.824 1.00 90.00 242 ALA A C 1
ATOM 1767 O O . ALA A 1 242 ? -23.646 -4.779 -2.593 1.00 90.00 242 ALA A O 1
ATOM 1768 N N . ALA A 1 243 ? -23.032 -6.898 -2.236 1.00 92.38 243 ALA A N 1
ATOM 1769 C CA . ALA A 1 243 ? -22.651 -7.154 -3.623 1.00 92.38 243 ALA A CA 1
ATOM 1770 C C . ALA A 1 243 ? -23.871 -7.111 -4.555 1.00 92.38 243 ALA A C 1
ATOM 1772 O O . ALA A 1 243 ? -23.823 -6.459 -5.597 1.00 92.38 243 ALA A O 1
ATOM 1773 N N . LYS A 1 244 ? -24.987 -7.743 -4.161 1.00 93.50 244 LYS A N 1
ATOM 1774 C CA . LYS A 1 244 ? -26.261 -7.668 -4.895 1.00 93.50 244 LYS A CA 1
ATOM 1775 C C . LYS A 1 244 ? -26.751 -6.226 -5.001 1.00 93.50 244 LYS A C 1
ATOM 1777 O O . LYS A 1 244 ? -27.089 -5.787 -6.096 1.00 93.50 244 LYS A O 1
ATOM 1782 N N . TYR A 1 245 ? -26.729 -5.484 -3.895 1.00 92.44 245 TYR A N 1
ATOM 1783 C CA . TYR A 1 245 ? -27.077 -4.067 -3.868 1.00 92.44 245 TYR A CA 1
ATOM 1784 C C . TYR A 1 245 ? -26.201 -3.257 -4.830 1.00 92.44 245 TYR A C 1
ATOM 1786 O O . TYR A 1 245 ? -26.727 -2.555 -5.689 1.00 92.44 245 TYR A O 1
ATOM 1794 N N . LEU A 1 246 ? -24.875 -3.400 -4.767 1.00 89.75 246 LEU A N 1
ATOM 1795 C CA . LEU A 1 246 ? -23.966 -2.681 -5.659 1.00 89.75 246 LEU A CA 1
ATOM 1796 C C . LEU A 1 246 ? -24.288 -2.975 -7.127 1.00 89.75 246 LEU A C 1
ATOM 1798 O O . LEU A 1 246 ? -24.391 -2.041 -7.916 1.00 89.75 246 LEU A O 1
ATOM 1802 N N . ILE A 1 247 ? -24.556 -4.227 -7.503 1.00 88.69 247 ILE A N 1
ATOM 1803 C CA . ILE A 1 247 ? -24.936 -4.571 -8.885 1.00 88.69 247 ILE A CA 1
ATOM 1804 C C . ILE A 1 247 ? -26.185 -3.794 -9.348 1.00 88.69 247 ILE A C 1
ATOM 1806 O O . ILE A 1 247 ? -26.266 -3.415 -10.517 1.00 88.69 247 ILE A O 1
ATOM 1810 N N . THR A 1 248 ? -27.131 -3.501 -8.447 1.00 88.38 248 THR A N 1
ATOM 1811 C CA . THR A 1 248 ? -28.299 -2.659 -8.768 1.00 88.38 248 THR A CA 1
ATOM 1812 C C . THR A 1 248 ? -27.953 -1.172 -8.886 1.00 88.38 248 THR A C 1
ATOM 1814 O O . THR A 1 248 ? -28.529 -0.473 -9.721 1.00 88.38 248 THR A O 1
ATOM 1817 N N . VAL A 1 249 ? -26.973 -0.682 -8.118 1.00 86.12 249 VAL A N 1
ATOM 1818 C CA . VAL A 1 249 ? -26.535 0.720 -8.145 1.00 86.12 249 VAL A CA 1
ATOM 1819 C C . VAL A 1 249 ? -25.363 0.893 -9.111 1.00 86.12 249 VAL A C 1
ATOM 1821 O O . VAL A 1 249 ? -24.192 0.662 -8.804 1.00 86.12 249 VAL A O 1
ATOM 1824 N N . ARG A 1 250 ? -25.687 1.343 -10.324 1.00 84.25 250 ARG A N 1
ATOM 1825 C CA . ARG A 1 250 ? -24.748 1.383 -11.455 1.00 84.25 250 ARG A CA 1
ATOM 1826 C C . ARG A 1 250 ? -23.515 2.266 -11.220 1.00 84.25 250 ARG A C 1
ATOM 1828 O O . ARG A 1 250 ? -22.432 1.904 -11.674 1.00 84.25 250 ARG A O 1
ATOM 1835 N N . THR A 1 251 ? -23.650 3.403 -10.531 1.00 89.50 251 THR A N 1
ATOM 1836 C CA . THR A 1 251 ? -22.558 4.391 -10.405 1.00 89.50 251 THR A CA 1
ATOM 1837 C C . THR A 1 251 ? -21.390 3.908 -9.525 1.00 89.50 251 THR A C 1
ATOM 1839 O O . THR A 1 251 ? -20.267 3.882 -10.039 1.00 89.50 251 THR A O 1
ATOM 1842 N N . PRO A 1 252 ? -21.593 3.459 -8.263 1.00 89.69 252 PRO A N 1
ATOM 1843 C CA . PRO A 1 252 ? -20.527 2.861 -7.456 1.00 89.69 252 PRO A CA 1
ATOM 1844 C C . PRO A 1 252 ? -19.918 1.624 -8.113 1.00 89.69 252 PRO A C 1
ATOM 1846 O O . PRO A 1 252 ? -18.702 1.473 -8.124 1.00 89.69 252 PRO A O 1
ATOM 1849 N N . THR A 1 253 ? -20.736 0.771 -8.731 1.00 91.75 253 THR A N 1
ATOM 1850 C CA . THR A 1 253 ? -20.248 -0.454 -9.379 1.00 91.75 253 THR A CA 1
ATOM 1851 C C . THR A 1 253 ? -19.342 -0.169 -10.565 1.00 91.75 253 THR A C 1
ATOM 1853 O O . THR A 1 253 ? -18.280 -0.778 -10.680 1.00 91.75 253 THR A O 1
ATOM 1856 N N . ALA A 1 254 ? -19.697 0.797 -11.417 1.00 92.25 254 ALA A N 1
ATOM 1857 C CA . ALA A 1 254 ? -18.832 1.208 -12.518 1.00 92.25 254 ALA A CA 1
ATOM 1858 C C . ALA A 1 254 ? -17.505 1.807 -12.016 1.00 92.25 254 ALA A C 1
ATOM 1860 O O . ALA A 1 254 ? -16.446 1.500 -12.563 1.00 92.25 254 ALA A O 1
ATOM 1861 N N . ALA A 1 255 ? -17.548 2.615 -10.951 1.00 92.50 255 ALA A N 1
ATOM 1862 C CA . ALA A 1 255 ? -16.352 3.191 -10.337 1.00 92.50 255 ALA A CA 1
ATOM 1863 C C . ALA A 1 255 ? -15.433 2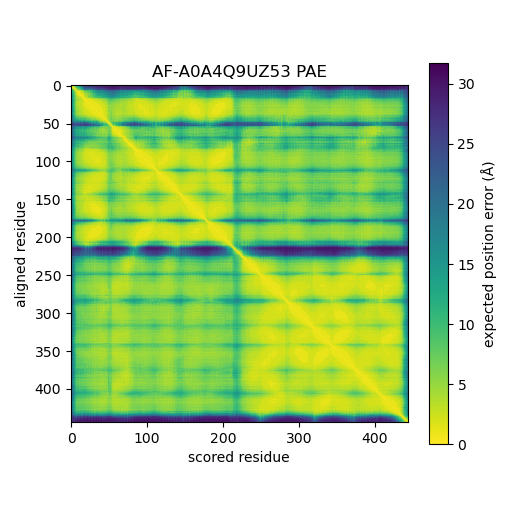.111 -9.727 1.00 92.50 255 ALA A C 1
ATOM 1865 O O . ALA A 1 255 ? -14.222 2.132 -9.950 1.00 92.50 255 ALA A O 1
ATOM 1866 N N . LEU A 1 256 ? -16.004 1.128 -9.022 1.00 92.81 256 LEU A N 1
ATOM 1867 C CA . LEU A 1 256 ? -15.270 -0.005 -8.453 1.00 92.81 256 LEU A CA 1
ATOM 1868 C C . LEU A 1 256 ? -14.644 -0.897 -9.530 1.00 92.81 256 LEU A C 1
ATOM 1870 O O . LEU A 1 256 ? -13.489 -1.301 -9.390 1.00 92.81 256 LEU A O 1
ATOM 1874 N N . ALA A 1 257 ? -15.368 -1.171 -10.619 1.00 93.19 257 ALA A N 1
ATOM 1875 C CA . ALA A 1 257 ? -14.853 -1.956 -11.740 1.00 93.19 257 ALA A CA 1
ATOM 1876 C C . ALA A 1 257 ? -13.627 -1.289 -12.383 1.00 93.19 257 ALA A C 1
ATOM 1878 O O . ALA A 1 257 ? -12.614 -1.945 -12.621 1.00 93.19 257 ALA A O 1
ATOM 1879 N N . ILE A 1 258 ? -13.676 0.029 -12.592 1.00 93.88 258 ILE A N 1
ATOM 1880 C CA . ILE A 1 258 ? -12.533 0.793 -13.115 1.00 93.88 258 ILE A CA 1
ATOM 1881 C C . ILE A 1 258 ? -11.360 0.756 -12.171 1.00 93.88 258 ILE A C 1
ATOM 1883 O O . ILE A 1 258 ? -10.239 0.519 -12.612 1.00 93.88 258 ILE A O 1
ATOM 1887 N N . MET A 1 259 ? -11.607 0.968 -10.882 1.00 94.50 259 MET A N 1
ATOM 1888 C CA . MET A 1 259 ? -10.542 0.932 -9.897 1.00 94.50 259 MET A CA 1
ATOM 1889 C C . MET A 1 259 ? -9.873 -0.442 -9.857 1.00 94.50 259 MET A C 1
ATOM 1891 O O . MET A 1 259 ? -8.653 -0.512 -9.755 1.00 94.50 259 MET A O 1
ATOM 1895 N N . ALA A 1 260 ? -10.633 -1.532 -10.000 1.00 95.31 260 ALA A N 1
ATOM 1896 C CA . ALA A 1 260 ? -10.074 -2.877 -10.088 1.00 95.31 260 ALA A CA 1
ATOM 1897 C C . ALA A 1 260 ? -9.179 -3.043 -11.329 1.00 95.31 260 ALA A C 1
ATOM 1899 O O . ALA A 1 260 ? -8.027 -3.447 -11.193 1.00 95.31 260 ALA A O 1
ATOM 1900 N N . VAL A 1 261 ? -9.645 -2.669 -12.526 1.00 96.12 261 VAL A N 1
ATOM 1901 C CA . VAL A 1 261 ? -8.837 -2.778 -13.760 1.00 96.12 261 VAL A CA 1
ATOM 1902 C C . VAL A 1 261 ? -7.612 -1.859 -13.717 1.00 96.12 261 VAL A C 1
ATOM 1904 O O . VAL A 1 261 ? -6.510 -2.251 -14.094 1.00 96.12 261 VAL A O 1
ATOM 1907 N N . HIS A 1 262 ? -7.762 -0.641 -13.204 1.00 95.94 262 HIS A N 1
ATOM 1908 C CA . HIS A 1 262 ? -6.654 0.302 -13.072 1.00 95.94 262 HIS A CA 1
ATOM 1909 C C . HIS A 1 262 ? -5.633 -0.161 -12.028 1.00 95.94 262 HIS A C 1
ATOM 1911 O O . HIS A 1 262 ? -4.425 -0.057 -12.242 1.00 95.94 262 HIS A O 1
ATOM 1917 N N . ARG A 1 263 ? -6.096 -0.778 -10.934 1.00 94.81 263 ARG A N 1
ATOM 1918 C CA . ARG A 1 263 ? -5.229 -1.426 -9.946 1.00 94.81 263 ARG A CA 1
ATOM 1919 C C . ARG A 1 263 ? -4.511 -2.647 -10.516 1.00 94.81 263 ARG A C 1
ATOM 1921 O O . ARG A 1 263 ? -3.349 -2.863 -10.176 1.00 94.81 263 ARG A O 1
ATOM 1928 N N . PHE A 1 264 ? -5.165 -3.403 -11.392 1.00 95.88 264 PHE A N 1
ATOM 1929 C CA . PHE A 1 264 ? -4.532 -4.477 -12.149 1.00 95.88 264 PHE A CA 1
ATOM 1930 C C . PHE A 1 264 ? -3.397 -3.921 -13.028 1.00 95.88 264 PHE A C 1
ATOM 1932 O O . PHE A 1 264 ? -2.265 -4.378 -12.907 1.00 95.88 264 PHE A O 1
ATOM 1939 N N . ILE A 1 265 ? -3.638 -2.858 -13.810 1.00 96.06 265 ILE A N 1
ATOM 1940 C CA . ILE A 1 265 ? -2.594 -2.185 -14.614 1.00 96.06 265 ILE A CA 1
ATOM 1941 C C . ILE A 1 265 ? -1.422 -1.717 -13.737 1.00 96.06 265 ILE A C 1
ATOM 1943 O O . ILE A 1 265 ? -0.258 -1.872 -14.115 1.00 96.06 265 ILE A O 1
ATOM 1947 N N . TYR A 1 266 ? -1.704 -1.172 -12.552 1.00 95.44 266 TYR A N 1
ATOM 1948 C CA . TYR A 1 266 ? -0.659 -0.795 -11.602 1.00 95.44 266 TYR A CA 1
ATOM 1949 C C . TYR A 1 266 ? 0.155 -2.004 -11.120 1.00 95.44 266 TYR A C 1
ATOM 1951 O O . TYR A 1 266 ? 1.377 -1.916 -11.065 1.00 95.44 266 TYR A O 1
ATOM 1959 N N . GLY A 1 267 ? -0.485 -3.137 -10.811 1.00 92.75 267 GLY A N 1
ATOM 1960 C CA . GLY A 1 267 ? 0.213 -4.374 -10.438 1.00 92.75 267 GLY A CA 1
ATOM 1961 C C . GLY A 1 267 ? 1.104 -4.920 -11.554 1.00 92.75 267 GLY A C 1
ATOM 1962 O O . GLY A 1 267 ? 2.257 -5.270 -11.309 1.00 92.75 267 GLY A O 1
ATOM 1963 N N . MET A 1 268 ? 0.611 -4.883 -12.793 1.00 93.88 268 MET A N 1
ATOM 1964 C CA . MET A 1 268 ? 1.360 -5.238 -14.001 1.00 93.88 268 MET A CA 1
ATOM 1965 C C . MET A 1 268 ? 2.627 -4.363 -14.133 1.00 93.88 268 MET A C 1
ATOM 1967 O O . MET A 1 268 ? 3.736 -4.866 -14.323 1.00 93.88 268 MET A O 1
ATOM 1971 N N . ASN A 1 269 ? 2.492 -3.043 -13.953 1.00 95.38 269 ASN A N 1
ATOM 1972 C CA . ASN A 1 269 ? 3.623 -2.105 -13.963 1.00 95.38 269 ASN A CA 1
ATOM 1973 C C . ASN A 1 269 ? 4.571 -2.296 -12.776 1.00 95.38 269 ASN A C 1
ATOM 1975 O O . ASN A 1 269 ? 5.778 -2.143 -12.928 1.00 95.38 269 ASN A O 1
ATOM 1979 N N . PHE A 1 270 ? 4.044 -2.631 -11.600 1.00 92.56 270 PHE A N 1
ATOM 1980 C CA . PHE A 1 270 ? 4.850 -2.856 -10.407 1.00 92.56 270 PHE A CA 1
ATOM 1981 C C . PHE A 1 270 ? 5.826 -4.021 -10.617 1.00 92.56 270 PHE A C 1
ATOM 1983 O O . PHE A 1 270 ? 7.007 -3.901 -10.303 1.00 92.56 270 PHE A O 1
ATOM 1990 N N . ILE A 1 271 ? 5.362 -5.128 -11.200 1.00 90.31 271 ILE A N 1
ATOM 1991 C CA . ILE A 1 271 ? 6.212 -6.299 -11.470 1.00 90.31 271 ILE A CA 1
ATOM 1992 C C . ILE A 1 271 ? 7.209 -6.003 -12.581 1.00 90.31 271 ILE A C 1
ATOM 1994 O O . ILE A 1 271 ? 8.389 -6.316 -12.433 1.00 90.31 271 ILE A O 1
ATOM 1998 N N . ALA A 1 272 ? 6.761 -5.329 -13.642 1.00 93.06 272 ALA A N 1
ATOM 1999 C CA . ALA A 1 272 ? 7.652 -4.830 -14.680 1.00 93.06 272 ALA A CA 1
ATOM 2000 C C . ALA A 1 272 ? 8.769 -3.963 -14.071 1.00 93.06 272 ALA A C 1
ATOM 2002 O O . ALA A 1 272 ? 9.932 -4.143 -14.404 1.00 93.06 272 ALA A O 1
ATOM 2003 N N . LEU A 1 273 ? 8.445 -3.077 -13.121 1.00 93.19 273 LEU A N 1
ATOM 2004 C CA . LEU A 1 273 ? 9.419 -2.220 -12.446 1.00 93.19 273 LEU A CA 1
ATOM 2005 C C . LEU A 1 273 ? 10.417 -3.006 -11.589 1.00 93.19 273 LEU A C 1
ATOM 2007 O O . LEU A 1 273 ? 11.606 -2.687 -11.621 1.00 93.19 273 LEU A O 1
ATOM 2011 N N . VAL A 1 274 ? 9.966 -4.020 -10.844 1.00 89.50 274 VAL A N 1
ATOM 2012 C CA . VAL A 1 274 ? 10.859 -4.914 -10.084 1.00 89.50 274 VAL A CA 1
ATOM 2013 C C . VAL A 1 274 ? 11.856 -5.594 -11.028 1.00 89.50 274 VAL A C 1
ATOM 2015 O O . VAL A 1 274 ? 13.062 -5.533 -10.786 1.00 89.50 274 VAL A O 1
ATOM 2018 N N . LEU A 1 275 ? 11.368 -6.177 -12.127 1.00 88.75 275 LEU A N 1
ATOM 2019 C CA . LEU A 1 275 ? 12.203 -6.871 -13.110 1.00 88.75 275 LEU A CA 1
ATOM 2020 C C . LEU A 1 275 ? 13.135 -5.912 -13.857 1.00 88.75 275 LEU A C 1
ATOM 2022 O O . LEU A 1 275 ? 14.325 -6.184 -13.939 1.00 88.75 275 LEU A O 1
ATOM 2026 N N . MET A 1 276 ? 12.647 -4.756 -14.316 1.00 92.06 276 MET A N 1
ATOM 2027 C CA . MET A 1 276 ? 13.476 -3.742 -14.978 1.00 92.06 276 MET A CA 1
ATOM 2028 C C . MET A 1 276 ? 14.586 -3.245 -14.054 1.00 92.06 276 MET A C 1
ATOM 2030 O O . MET A 1 276 ? 15.735 -3.130 -14.466 1.00 92.06 276 MET A O 1
ATOM 2034 N N . SER A 1 277 ? 14.266 -2.985 -12.787 1.00 90.88 277 SER A N 1
ATOM 2035 C CA . SER A 1 277 ? 15.241 -2.478 -11.820 1.00 90.88 277 SER A CA 1
ATOM 2036 C C . SER A 1 277 ? 16.338 -3.499 -11.534 1.00 90.88 277 SER A C 1
ATOM 2038 O O . SER A 1 277 ? 17.491 -3.118 -11.388 1.00 90.88 277 SER A O 1
ATOM 2040 N N . ARG A 1 278 ? 15.998 -4.791 -11.495 1.00 84.62 278 ARG A N 1
ATOM 2041 C CA . ARG A 1 278 ? 16.946 -5.873 -11.215 1.00 84.62 278 ARG A CA 1
ATOM 2042 C C . ARG A 1 278 ? 17.726 -6.355 -12.441 1.00 84.62 278 ARG A C 1
ATOM 2044 O O . ARG A 1 278 ? 18.912 -6.626 -12.319 1.00 84.62 278 ARG A O 1
ATOM 2051 N N . ASN A 1 279 ? 17.051 -6.519 -13.576 1.00 86.06 279 ASN A N 1
ATOM 2052 C CA . ASN A 1 279 ? 17.567 -7.257 -14.731 1.00 86.06 279 ASN A CA 1
ATOM 2053 C C . ASN A 1 279 ? 17.975 -6.352 -15.900 1.00 86.06 279 ASN A C 1
ATOM 2055 O O . ASN A 1 279 ? 18.753 -6.784 -16.746 1.00 86.06 279 ASN A O 1
ATOM 2059 N N . LEU A 1 280 ? 17.440 -5.126 -15.976 1.00 88.69 280 LEU A N 1
ATOM 2060 C CA . LEU A 1 280 ? 17.657 -4.217 -17.109 1.00 88.69 280 LEU A CA 1
ATOM 2061 C C . LEU A 1 280 ? 18.479 -2.975 -16.742 1.00 88.69 280 LEU A C 1
ATOM 2063 O O . LEU A 1 280 ? 19.321 -2.548 -17.525 1.00 88.69 280 LEU A O 1
ATOM 2067 N N . LEU A 1 281 ? 18.213 -2.374 -15.581 1.00 90.25 281 LEU A N 1
ATOM 2068 C CA . LEU A 1 281 ? 18.796 -1.094 -15.159 1.00 90.25 281 LEU A CA 1
ATOM 2069 C C . LEU A 1 281 ? 19.981 -1.238 -14.199 1.00 90.25 281 LEU A C 1
ATOM 2071 O O . LEU A 1 281 ? 20.731 -0.281 -14.018 1.00 90.25 281 LEU A O 1
ATOM 2075 N N . ALA A 1 282 ? 20.134 -2.400 -13.571 1.00 87.81 282 ALA A N 1
ATOM 2076 C CA . ALA A 1 282 ? 21.235 -2.718 -12.673 1.00 87.81 282 ALA A CA 1
ATOM 2077 C C . ALA A 1 282 ? 21.920 -4.012 -13.119 1.00 87.81 282 ALA A C 1
ATOM 2079 O O . ALA A 1 282 ? 21.331 -4.807 -13.853 1.00 87.81 282 ALA A O 1
ATOM 2080 N N . ASP A 1 283 ? 23.156 -4.228 -12.662 1.00 83.19 283 ASP A N 1
ATOM 2081 C CA . ASP A 1 283 ? 23.817 -5.522 -12.825 1.00 83.19 283 ASP A CA 1
ATOM 2082 C C . ASP A 1 283 ? 23.011 -6.587 -12.052 1.00 83.19 283 ASP A C 1
ATOM 2084 O O . ASP A 1 283 ? 22.869 -6.460 -10.831 1.00 83.19 283 ASP A O 1
ATOM 2088 N N . PRO A 1 284 ? 22.511 -7.654 -12.706 1.00 78.50 284 PRO A N 1
ATOM 2089 C CA . PRO A 1 284 ? 21.775 -8.724 -12.031 1.00 78.50 284 PRO A CA 1
ATOM 2090 C C . PRO A 1 284 ? 22.577 -9.422 -10.922 1.00 78.50 284 PRO A C 1
ATOM 2092 O O . PRO A 1 284 ? 21.996 -10.086 -10.059 1.00 78.50 284 PRO A O 1
ATOM 2095 N N . ARG A 1 285 ? 23.912 -9.295 -10.946 1.00 78.62 285 ARG A N 1
ATOM 2096 C CA . ARG A 1 285 ? 24.831 -9.815 -9.926 1.00 78.62 285 ARG A CA 1
ATOM 2097 C C . ARG A 1 285 ? 24.948 -8.908 -8.703 1.00 78.62 285 ARG A C 1
ATOM 2099 O O . ARG A 1 285 ? 25.477 -9.367 -7.694 1.00 78.62 285 ARG A O 1
ATOM 2106 N N . ASP A 1 286 ? 24.450 -7.672 -8.771 1.00 79.06 286 ASP A N 1
ATOM 2107 C CA . ASP A 1 286 ? 24.396 -6.731 -7.652 1.00 79.06 286 ASP A CA 1
ATOM 2108 C C . ASP A 1 286 ? 22.941 -6.438 -7.228 1.00 79.06 286 ASP A C 1
ATOM 2110 O O . ASP A 1 286 ? 22.294 -5.495 -7.701 1.00 79.06 286 ASP A O 1
ATOM 2114 N N . PRO A 1 287 ? 22.406 -7.207 -6.265 1.00 72.88 287 PRO A N 1
ATOM 2115 C CA . PRO A 1 287 ? 21.044 -7.015 -5.790 1.00 72.88 287 PRO A CA 1
ATOM 2116 C C . PRO A 1 287 ? 20.827 -5.676 -5.073 1.00 72.88 287 PRO A C 1
ATOM 2118 O O . PRO A 1 287 ? 19.685 -5.219 -4.988 1.00 72.88 287 PRO A O 1
ATOM 2121 N N . LEU A 1 288 ? 21.886 -5.036 -4.551 1.00 75.81 288 LEU A N 1
ATOM 2122 C CA . LEU A 1 288 ? 21.765 -3.707 -3.943 1.00 75.81 288 LEU A CA 1
ATOM 2123 C C . LEU A 1 288 ? 21.496 -2.649 -4.988 1.00 75.81 288 LEU A C 1
ATOM 2125 O O . LEU A 1 288 ? 20.634 -1.804 -4.761 1.00 75.81 288 LEU A O 1
ATOM 2129 N N . ALA A 1 289 ? 22.213 -2.701 -6.109 1.00 84.06 289 ALA A N 1
ATOM 2130 C CA . ALA A 1 289 ? 21.999 -1.779 -7.210 1.00 84.06 289 ALA A CA 1
ATOM 2131 C C . ALA A 1 289 ? 20.555 -1.892 -7.718 1.00 84.06 289 ALA A C 1
ATOM 2133 O O . ALA A 1 289 ? 19.864 -0.879 -7.823 1.00 84.06 289 ALA A O 1
ATOM 2134 N N . GLY A 1 290 ? 20.051 -3.117 -7.909 1.00 85.25 290 GLY A N 1
ATOM 2135 C CA . GLY A 1 290 ? 18.660 -3.334 -8.311 1.00 85.25 290 GLY A CA 1
ATOM 2136 C C . GLY A 1 290 ? 17.641 -2.810 -7.294 1.00 85.25 290 GLY A C 1
ATOM 2137 O O . GLY A 1 290 ? 16.687 -2.123 -7.668 1.00 85.25 290 GLY A O 1
ATOM 2138 N N . LEU A 1 291 ? 17.858 -3.073 -5.999 1.00 82.44 291 LEU A N 1
ATOM 2139 C CA . LEU A 1 291 ? 16.995 -2.566 -4.928 1.00 82.44 291 LEU A CA 1
ATOM 2140 C C . LEU A 1 291 ? 17.036 -1.034 -4.843 1.00 82.44 291 LEU A C 1
ATOM 2142 O O . LEU A 1 291 ? 16.002 -0.411 -4.610 1.00 82.44 291 LEU A O 1
ATOM 2146 N N . ALA A 1 292 ? 18.205 -0.422 -5.039 1.00 84.88 292 ALA A N 1
ATOM 2147 C CA . ALA A 1 292 ? 18.386 1.024 -5.014 1.00 84.88 292 ALA A CA 1
ATOM 2148 C C . ALA A 1 292 ? 17.676 1.702 -6.193 1.00 84.88 292 ALA A C 1
ATOM 2150 O O . ALA A 1 292 ? 16.961 2.683 -5.986 1.00 84.88 292 ALA A O 1
ATOM 2151 N N . VAL A 1 293 ? 17.803 1.153 -7.408 1.00 89.88 293 VAL A N 1
ATOM 2152 C CA . VAL A 1 293 ? 17.078 1.639 -8.593 1.00 89.88 293 VAL A CA 1
ATOM 2153 C C . VAL A 1 293 ? 15.570 1.505 -8.392 1.00 89.88 293 VAL A C 1
ATOM 2155 O O . VAL A 1 293 ? 14.834 2.473 -8.602 1.00 89.88 293 VAL A O 1
ATOM 2158 N N . PHE A 1 294 ? 15.108 0.348 -7.908 1.00 89.44 294 PHE A N 1
ATOM 2159 C CA . PHE A 1 294 ? 13.699 0.131 -7.590 1.00 89.44 294 PHE A CA 1
ATOM 2160 C C . PHE A 1 294 ? 13.195 1.143 -6.560 1.00 89.44 294 PHE A C 1
ATOM 2162 O O . PHE A 1 294 ? 12.176 1.791 -6.787 1.00 89.44 294 PHE A O 1
ATOM 2169 N N . ALA A 1 295 ? 13.915 1.320 -5.449 1.00 86.19 295 ALA A N 1
ATOM 2170 C CA . ALA A 1 295 ? 13.546 2.256 -4.393 1.00 86.19 295 ALA A CA 1
ATOM 2171 C C . ALA A 1 295 ? 13.510 3.706 -4.898 1.00 86.19 295 ALA A C 1
ATOM 2173 O O . ALA A 1 295 ? 12.585 4.447 -4.559 1.00 86.19 295 ALA A O 1
ATOM 2174 N N . ALA A 1 296 ? 14.469 4.105 -5.738 1.00 90.62 296 ALA A N 1
ATOM 2175 C CA . ALA A 1 296 ? 14.512 5.435 -6.336 1.00 90.62 296 ALA A CA 1
ATOM 2176 C C . ALA A 1 296 ? 13.291 5.687 -7.235 1.00 90.62 296 ALA A C 1
ATOM 2178 O O . ALA A 1 296 ? 12.572 6.668 -7.039 1.00 90.62 296 ALA A O 1
ATOM 2179 N N . ILE A 1 297 ? 12.994 4.779 -8.168 1.00 94.06 297 ILE A N 1
ATOM 2180 C CA . ILE A 1 297 ? 11.863 4.928 -9.096 1.00 94.06 297 ILE A CA 1
ATOM 2181 C C . ILE A 1 297 ? 10.517 4.797 -8.364 1.00 94.06 297 ILE A C 1
ATOM 2183 O O . ILE A 1 297 ? 9.591 5.573 -8.612 1.00 94.06 297 ILE A O 1
ATOM 2187 N N . ALA A 1 298 ? 10.396 3.865 -7.415 1.00 90.81 298 ALA A N 1
ATOM 2188 C CA . ALA A 1 298 ? 9.201 3.728 -6.585 1.00 90.81 298 ALA A CA 1
ATOM 2189 C C . ALA A 1 298 ? 8.939 5.003 -5.764 1.00 90.81 298 ALA A C 1
ATOM 2191 O O . ALA A 1 298 ? 7.789 5.428 -5.647 1.00 90.81 298 ALA A O 1
ATOM 2192 N N . SER A 1 299 ? 9.991 5.666 -5.270 1.00 89.62 299 SER A N 1
ATOM 2193 C CA . SER A 1 299 ? 9.874 6.958 -4.578 1.00 89.62 299 SER A CA 1
ATOM 2194 C C . SER A 1 299 ? 9.334 8.057 -5.495 1.00 89.62 299 SER A C 1
ATOM 2196 O O . SER A 1 299 ? 8.491 8.843 -5.069 1.00 89.62 299 SER A O 1
ATOM 2198 N N . VAL A 1 300 ? 9.726 8.077 -6.774 1.00 95.56 300 VAL A N 1
ATOM 2199 C CA . VAL A 1 300 ? 9.143 8.993 -7.773 1.00 95.56 300 VAL A CA 1
ATOM 2200 C C . VAL A 1 300 ? 7.644 8.724 -7.965 1.00 95.56 300 VAL A C 1
ATOM 2202 O O . VAL A 1 300 ? 6.849 9.662 -8.025 1.00 95.56 300 VAL A O 1
ATOM 2205 N N . SER A 1 301 ? 7.218 7.458 -7.969 1.00 95.12 301 SER A N 1
ATOM 2206 C CA . SER A 1 301 ? 5.788 7.117 -7.996 1.00 95.12 301 SER A CA 1
ATOM 2207 C C . SER A 1 301 ? 5.040 7.608 -6.751 1.00 95.12 301 SER A C 1
ATOM 2209 O O . SER A 1 301 ? 3.927 8.128 -6.855 1.00 95.12 301 SER A O 1
ATOM 2211 N N . ILE A 1 302 ? 5.665 7.523 -5.571 1.00 89.81 302 ILE A N 1
ATOM 2212 C CA . ILE A 1 302 ? 5.112 8.069 -4.323 1.00 89.81 302 ILE A CA 1
ATOM 2213 C C . ILE A 1 302 ? 4.950 9.590 -4.411 1.00 89.81 302 ILE A C 1
ATOM 2215 O O . ILE A 1 302 ? 3.916 10.102 -3.987 1.00 89.81 302 ILE A O 1
ATOM 2219 N N . VAL A 1 303 ? 5.905 10.315 -5.002 1.00 94.31 303 VAL A N 1
ATOM 2220 C CA . VAL A 1 303 ? 5.750 11.759 -5.263 1.00 94.31 303 VAL A CA 1
ATOM 2221 C C . VAL A 1 303 ? 4.511 12.014 -6.124 1.00 94.31 303 VAL A C 1
ATOM 2223 O O . VAL A 1 303 ? 3.704 12.877 -5.784 1.00 94.31 303 VAL A O 1
ATOM 2226 N N . GLY A 1 304 ? 4.294 11.212 -7.169 1.00 96.31 304 GLY A N 1
ATOM 2227 C CA . GLY A 1 304 ? 3.072 11.256 -7.977 1.00 96.31 304 GLY A CA 1
ATOM 2228 C C . GLY A 1 304 ? 1.801 11.077 -7.138 1.00 96.31 304 GLY A C 1
ATOM 2229 O O . GLY A 1 304 ? 0.874 11.880 -7.242 1.00 96.31 304 GLY A O 1
ATOM 2230 N N . ASN A 1 305 ? 1.779 10.080 -6.245 1.00 93.00 305 ASN A N 1
ATOM 2231 C CA . ASN A 1 305 ? 0.658 9.859 -5.323 1.00 93.00 305 ASN A CA 1
ATOM 2232 C C . ASN A 1 305 ? 0.398 11.084 -4.428 1.00 93.00 305 ASN A C 1
ATOM 2234 O O . ASN A 1 305 ? -0.748 11.502 -4.269 1.00 93.00 305 ASN A O 1
ATOM 2238 N N . VAL A 1 306 ? 1.448 11.674 -3.848 1.00 89.62 306 VAL A N 1
ATOM 2239 C CA . VAL A 1 306 ? 1.335 12.859 -2.979 1.00 89.62 306 VAL A CA 1
ATOM 2240 C C . VAL A 1 306 ? 0.782 14.055 -3.752 1.00 89.62 306 VAL A C 1
ATOM 2242 O O . VAL A 1 306 ? -0.110 14.743 -3.258 1.00 89.62 306 VAL A O 1
ATOM 2245 N N . LEU A 1 307 ? 1.243 14.266 -4.987 1.00 95.38 307 LEU A N 1
ATOM 2246 C CA . LEU A 1 307 ? 0.704 15.307 -5.860 1.00 95.38 307 LEU A CA 1
ATOM 2247 C C . LEU A 1 307 ? -0.794 15.104 -6.119 1.00 95.38 307 LEU A C 1
ATOM 2249 O O . LEU A 1 307 ? -1.549 16.073 -6.079 1.00 95.38 307 LEU A O 1
ATOM 2253 N N . ALA A 1 308 ? -1.252 13.864 -6.311 1.00 95.00 308 ALA A N 1
ATOM 2254 C CA . ALA A 1 308 ? -2.675 13.569 -6.475 1.00 95.00 308 ALA A CA 1
ATOM 2255 C C . ALA A 1 308 ? -3.492 13.820 -5.197 1.00 95.00 308 ALA A C 1
ATOM 2257 O O . ALA A 1 308 ? -4.605 14.334 -5.289 1.00 95.00 308 ALA A O 1
ATOM 2258 N N . ILE A 1 309 ? -2.947 13.520 -4.011 1.00 88.88 309 ILE A N 1
ATOM 2259 C CA . ILE A 1 309 ? -3.607 13.802 -2.720 1.00 88.88 309 ILE A CA 1
ATOM 2260 C C . ILE A 1 309 ? -3.911 15.294 -2.563 1.00 88.88 309 ILE A C 1
ATOM 2262 O O . ILE A 1 309 ? -4.949 15.642 -2.008 1.00 88.88 309 ILE A O 1
ATOM 2266 N N . VAL A 1 310 ? -3.039 16.170 -3.067 1.00 89.50 310 VAL A N 1
ATOM 2267 C CA . VAL A 1 310 ? -3.253 17.623 -3.026 1.00 89.50 310 VAL A CA 1
ATOM 2268 C C . VAL A 1 310 ? -4.130 18.091 -4.188 1.00 89.50 310 VAL A C 1
ATOM 2270 O O . VAL A 1 310 ? -5.087 18.831 -3.983 1.00 89.50 310 VAL A O 1
ATOM 2273 N N . ALA A 1 311 ? -3.828 17.661 -5.414 1.00 94.25 311 ALA A N 1
ATOM 2274 C CA . ALA A 1 311 ? -4.479 18.178 -6.614 1.00 94.25 311 ALA A CA 1
ATOM 2275 C C . ALA A 1 311 ? -5.946 17.747 -6.736 1.00 94.25 311 ALA A C 1
ATOM 2277 O O . ALA A 1 311 ? -6.791 18.542 -7.140 1.00 94.25 311 ALA A O 1
ATOM 2278 N N . ILE A 1 312 ? -6.270 16.496 -6.403 1.00 94.62 312 ILE A N 1
ATOM 2279 C CA . ILE A 1 312 ? -7.588 15.920 -6.696 1.00 94.62 312 ILE A CA 1
ATOM 2280 C C . ILE A 1 312 ? -8.698 16.548 -5.852 1.00 94.62 312 ILE A C 1
ATOM 2282 O O . ILE A 1 312 ? -9.707 16.916 -6.448 1.00 94.62 312 ILE A O 1
ATOM 2286 N N . PRO A 1 313 ? -8.547 16.760 -4.529 1.00 88.88 313 PRO A N 1
ATOM 2287 C CA . PRO A 1 313 ? -9.542 17.493 -3.749 1.00 88.88 313 PRO A CA 1
ATOM 2288 C C . PRO A 1 313 ? -9.809 18.906 -4.285 1.00 88.88 313 PRO A C 1
ATOM 2290 O O . PRO A 1 313 ? -10.968 19.283 -4.420 1.00 88.88 313 PRO A O 1
ATOM 2293 N N . LEU A 1 314 ? -8.761 19.645 -4.678 1.00 90.62 314 LEU A N 1
ATOM 2294 C CA . LEU A 1 314 ? -8.888 20.994 -5.252 1.00 90.62 314 LEU A CA 1
ATOM 2295 C C . LEU A 1 314 ? -9.615 20.981 -6.602 1.00 90.62 314 LEU A C 1
ATOM 2297 O O . LEU A 1 314 ? -10.419 21.858 -6.909 1.00 90.62 314 LEU A O 1
ATOM 2301 N N . LEU A 1 315 ? -9.342 19.974 -7.432 1.00 92.94 315 LEU A N 1
ATOM 2302 C CA . LEU A 1 315 ? -10.029 19.802 -8.709 1.00 92.94 315 LEU A CA 1
ATOM 2303 C C . LEU A 1 315 ? -11.478 19.336 -8.524 1.00 92.94 315 LEU A C 1
ATOM 2305 O O . LEU A 1 315 ? -12.323 19.675 -9.349 1.00 92.94 315 LEU A O 1
ATOM 2309 N N . ASN A 1 316 ? -11.782 18.611 -7.448 1.00 89.81 316 ASN A N 1
ATOM 2310 C CA . ASN A 1 316 ? -13.127 18.129 -7.133 1.00 89.81 316 ASN A CA 1
ATOM 2311 C C . ASN A 1 316 ? -14.094 19.263 -6.743 1.00 89.81 316 ASN A C 1
ATOM 2313 O O . ASN A 1 316 ? -15.305 19.093 -6.836 1.00 89.81 316 ASN A O 1
ATOM 2317 N N . GLU A 1 317 ? -13.581 20.444 -6.375 1.00 89.12 317 GLU A N 1
ATOM 2318 C CA . GLU A 1 317 ? -14.399 21.656 -6.201 1.00 89.12 317 GLU A CA 1
ATOM 2319 C C . GLU A 1 317 ? -14.982 22.166 -7.529 1.00 89.12 317 GLU A C 1
ATOM 2321 O O . GLU A 1 317 ? -16.018 22.827 -7.544 1.00 89.12 317 GLU A O 1
ATOM 2326 N N . LYS A 1 318 ? -14.320 21.867 -8.656 1.00 92.31 318 LYS A N 1
ATOM 2327 C CA . LYS A 1 318 ? -14.679 22.376 -9.992 1.00 92.31 318 LYS A CA 1
ATOM 2328 C C . LYS A 1 318 ? -15.199 21.296 -10.933 1.00 92.31 318 LYS A C 1
ATOM 2330 O O . LYS A 1 318 ? -16.000 21.580 -11.820 1.00 92.31 318 LYS A O 1
ATOM 2335 N N . TYR A 1 319 ? -14.736 20.064 -10.765 1.00 93.81 319 TYR A N 1
ATOM 2336 C CA . TYR A 1 319 ? -15.011 18.948 -11.657 1.00 93.81 319 TYR A CA 1
ATOM 2337 C C . TYR A 1 319 ? -15.615 17.784 -10.888 1.00 93.81 319 TYR A C 1
ATOM 2339 O O . TYR A 1 319 ? -15.262 17.509 -9.750 1.00 93.81 319 TYR A O 1
ATOM 2347 N N . GLN A 1 320 ? -16.505 17.044 -11.541 1.00 92.81 320 GLN A N 1
ATOM 2348 C CA . GLN A 1 320 ? -17.121 15.877 -10.922 1.00 92.81 320 GLN A CA 1
ATOM 2349 C C . GLN A 1 320 ? -16.123 14.710 -10.820 1.00 92.81 320 GLN A C 1
ATOM 2351 O O . GLN A 1 320 ? -15.344 14.504 -11.759 1.00 92.81 320 GLN A O 1
ATOM 2356 N N . PRO A 1 321 ? -16.221 13.856 -9.778 1.00 92.38 321 PRO A N 1
ATOM 2357 C CA . PRO A 1 321 ? -15.325 12.711 -9.585 1.00 92.38 321 PRO A CA 1
ATOM 2358 C C . PRO A 1 321 ? -15.195 11.802 -10.814 1.00 92.38 321 PRO A C 1
ATOM 2360 O O . PRO A 1 321 ? -14.109 11.336 -11.140 1.00 92.38 321 PRO A O 1
ATOM 2363 N N . ARG A 1 322 ? -16.288 11.602 -11.563 1.00 92.31 322 ARG A N 1
ATOM 2364 C CA . ARG A 1 322 ? -16.288 10.802 -12.800 1.00 92.31 322 ARG A CA 1
ATOM 2365 C C . ARG A 1 322 ? -15.362 11.363 -13.884 1.00 92.31 322 ARG A C 1
ATOM 2367 O O . ARG A 1 322 ? -14.688 10.603 -14.572 1.00 92.31 322 ARG A O 1
ATOM 2374 N N . THR A 1 323 ? -15.302 12.687 -14.021 1.00 93.44 323 THR A N 1
ATOM 2375 C CA . THR A 1 323 ? -14.418 13.365 -14.977 1.00 93.44 323 THR A CA 1
ATOM 2376 C C . THR A 1 323 ? -12.969 13.229 -14.538 1.00 93.44 323 THR A C 1
ATOM 2378 O O . THR A 1 323 ? -12.111 12.903 -15.353 1.00 93.44 323 THR A O 1
ATOM 2381 N N . LEU A 1 324 ? -12.713 13.379 -13.237 1.00 96.25 324 LEU A N 1
ATOM 2382 C CA . LEU A 1 324 ? -11.382 13.207 -12.661 1.00 96.25 324 LEU A CA 1
ATOM 2383 C C . LEU A 1 324 ? -10.851 11.780 -12.843 1.00 96.25 324 LEU A C 1
ATOM 2385 O O . LEU A 1 324 ? -9.684 11.622 -13.194 1.00 96.25 324 LEU A O 1
ATOM 2389 N N . ILE A 1 325 ? -11.702 10.753 -12.711 1.00 96.38 325 ILE A N 1
ATOM 2390 C CA . ILE A 1 325 ? -11.345 9.360 -13.031 1.00 96.38 325 ILE A CA 1
ATOM 2391 C C . ILE A 1 325 ? -10.893 9.243 -14.490 1.00 96.38 325 ILE A C 1
ATOM 2393 O O . ILE A 1 325 ? -9.818 8.709 -14.748 1.00 96.38 325 ILE A O 1
ATOM 2397 N N . MET A 1 326 ? -11.667 9.771 -15.445 1.00 95.75 326 MET A N 1
ATOM 2398 C CA . MET A 1 326 ? -11.305 9.711 -16.869 1.00 95.75 326 MET A CA 1
ATOM 2399 C C . MET A 1 326 ? -9.987 10.434 -17.165 1.00 95.75 326 MET A C 1
ATOM 2401 O O . MET A 1 326 ? -9.153 9.902 -17.895 1.00 95.75 326 MET A O 1
ATOM 2405 N N . CYS A 1 327 ? -9.767 11.609 -16.570 1.00 97.12 327 CYS A N 1
ATOM 2406 C CA . CYS A 1 327 ? -8.499 12.327 -16.683 1.00 97.12 327 CYS A CA 1
ATOM 2407 C C . CYS A 1 327 ? -7.335 11.501 -16.120 1.00 97.12 327 CYS A C 1
ATOM 2409 O O . CYS A 1 327 ? -6.300 11.388 -16.770 1.00 97.12 327 CYS A O 1
ATOM 2411 N N . CYS A 1 328 ? -7.510 10.875 -14.952 1.00 98.06 328 CYS A N 1
ATOM 2412 C CA . CYS A 1 328 ? -6.492 10.015 -14.355 1.00 98.06 328 CYS A CA 1
ATOM 2413 C C . CYS A 1 328 ? -6.182 8.806 -15.244 1.00 98.06 328 CYS A C 1
ATOM 2415 O O . CYS A 1 328 ? -5.011 8.513 -15.468 1.00 98.06 328 CYS A O 1
ATOM 2417 N N . LEU A 1 329 ? -7.188 8.137 -15.812 1.00 97.69 329 LEU A N 1
ATOM 2418 C CA . LEU A 1 329 ? -6.970 7.051 -16.774 1.00 97.69 329 LEU A CA 1
ATOM 2419 C C . LEU A 1 329 ? -6.237 7.538 -18.034 1.00 97.69 329 LEU A C 1
ATOM 2421 O O . LEU A 1 329 ? -5.364 6.839 -18.540 1.00 97.69 329 LEU A O 1
ATOM 2425 N N . GLY A 1 330 ? -6.524 8.755 -18.506 1.00 98.06 330 GLY A N 1
ATOM 2426 C CA . GLY A 1 330 ? -5.776 9.388 -19.596 1.00 98.06 330 GLY A CA 1
ATOM 2427 C C . GLY A 1 330 ? -4.301 9.599 -19.242 1.00 98.06 330 GLY A C 1
ATOM 2428 O O . GLY A 1 330 ? -3.421 9.222 -20.013 1.00 98.06 330 GLY A O 1
ATOM 2429 N N . VAL A 1 331 ? -4.016 10.105 -18.038 1.00 98.50 331 VAL A N 1
ATOM 2430 C CA . VAL A 1 331 ? -2.644 10.212 -17.506 1.00 98.50 331 VAL A CA 1
ATOM 2431 C C . VAL A 1 331 ? -1.980 8.832 -17.408 1.00 98.50 331 VAL A C 1
ATOM 2433 O O . VAL A 1 331 ? -0.799 8.697 -17.726 1.00 98.50 331 VAL A O 1
ATOM 2436 N N . SER A 1 332 ? -2.737 7.793 -17.037 1.00 98.31 332 SER A N 1
ATOM 2437 C CA . SER A 1 332 ? -2.254 6.409 -17.051 1.00 98.31 332 SER A CA 1
ATOM 2438 C C . SER A 1 332 ? -1.887 5.961 -18.463 1.00 98.31 332 SER A C 1
ATOM 2440 O O . SER A 1 332 ? -0.830 5.382 -18.657 1.00 98.31 332 SER A O 1
ATOM 2442 N N . ALA A 1 333 ? -2.719 6.235 -19.469 1.00 98.38 333 ALA A N 1
ATOM 2443 C CA . ALA A 1 333 ? -2.414 5.879 -20.853 1.00 98.38 333 ALA A CA 1
ATOM 2444 C C . ALA A 1 333 ? -1.126 6.567 -21.334 1.00 98.38 333 ALA A C 1
ATOM 2446 O O . ALA A 1 333 ? -0.265 5.910 -21.914 1.00 98.38 333 ALA A O 1
ATOM 2447 N N . VAL A 1 334 ? -0.947 7.855 -21.019 1.00 98.50 334 VAL A N 1
ATOM 2448 C CA . VAL A 1 334 ? 0.288 8.596 -21.329 1.00 98.50 334 VAL A CA 1
ATOM 2449 C C . VAL A 1 334 ? 1.499 7.968 -20.639 1.00 98.50 334 VAL A C 1
ATOM 2451 O O . VAL A 1 334 ? 2.529 7.782 -21.284 1.00 98.50 334 VAL A O 1
ATOM 2454 N N . SER A 1 335 ? 1.382 7.574 -19.365 1.00 98.31 335 SER A N 1
ATOM 2455 C CA . SER A 1 335 ? 2.484 6.910 -18.657 1.00 98.31 335 SER A CA 1
ATOM 2456 C C . SER A 1 335 ? 2.900 5.603 -19.335 1.00 98.31 335 SER A C 1
ATOM 2458 O O . SER A 1 335 ? 4.093 5.309 -19.422 1.00 98.31 335 SER A O 1
ATOM 2460 N N . GLN A 1 336 ? 1.942 4.843 -19.871 1.00 98.19 336 GLN A N 1
ATOM 2461 C CA . GLN A 1 336 ? 2.235 3.616 -20.611 1.00 98.19 336 GLN A CA 1
ATOM 2462 C C . GLN A 1 336 ? 2.867 3.911 -21.979 1.00 98.19 336 GLN A C 1
ATOM 2464 O O . GLN A 1 336 ? 3.830 3.244 -22.345 1.00 98.19 336 GLN A O 1
ATOM 2469 N N . VAL A 1 337 ? 2.413 4.946 -22.700 1.00 98.25 337 VAL A N 1
ATOM 2470 C CA . VAL A 1 337 ? 3.043 5.385 -23.963 1.00 98.25 337 VAL A CA 1
ATOM 2471 C C . VAL A 1 337 ? 4.518 5.728 -23.750 1.00 98.25 337 VAL A C 1
ATOM 2473 O O . VAL A 1 337 ? 5.355 5.326 -24.551 1.00 98.25 337 VAL A O 1
ATOM 2476 N N . MET A 1 338 ? 4.869 6.397 -22.649 1.00 97.56 338 MET A N 1
ATOM 2477 C CA . MET A 1 338 ? 6.273 6.690 -22.329 1.00 97.56 338 MET A CA 1
ATOM 2478 C C . MET A 1 338 ? 7.138 5.422 -22.244 1.00 97.56 338 MET A C 1
ATOM 2480 O O . MET A 1 338 ? 8.272 5.435 -22.714 1.00 97.56 338 MET A O 1
ATOM 2484 N N . LEU A 1 339 ? 6.595 4.322 -21.713 1.00 97.50 339 LEU A N 1
ATOM 2485 C CA . LEU A 1 339 ? 7.295 3.034 -21.618 1.00 97.50 339 LEU A CA 1
ATOM 2486 C C . LEU A 1 339 ? 7.331 2.262 -22.943 1.00 97.50 339 LEU A C 1
ATOM 2488 O O . LEU A 1 339 ? 8.214 1.427 -23.134 1.00 97.50 339 LEU A O 1
ATOM 2492 N N . VAL A 1 340 ? 6.416 2.551 -23.873 1.00 97.56 340 VAL A N 1
ATOM 2493 C CA . VAL A 1 340 ? 6.507 2.076 -25.264 1.00 97.56 340 VAL A CA 1
ATOM 2494 C C . VAL A 1 340 ? 7.669 2.759 -25.986 1.00 97.56 340 VAL A C 1
ATOM 2496 O O . VAL A 1 340 ? 8.396 2.104 -26.729 1.00 97.56 340 VAL A O 1
ATOM 2499 N N . LEU A 1 341 ? 7.854 4.064 -25.757 1.00 95.75 341 LEU A N 1
ATOM 2500 C CA . LEU A 1 341 ? 8.871 4.875 -26.433 1.00 95.75 341 LEU A CA 1
ATOM 2501 C C . LEU A 1 341 ? 10.295 4.601 -25.936 1.00 95.75 341 LEU A C 1
ATOM 2503 O O . LEU A 1 341 ? 11.245 4.754 -26.703 1.00 95.75 341 LEU A O 1
ATOM 2507 N N . GLY A 1 342 ? 10.469 4.194 -24.677 1.00 93.50 342 GLY A N 1
ATOM 2508 C CA . GLY A 1 342 ? 11.787 3.846 -24.164 1.00 93.50 342 GLY A CA 1
ATOM 2509 C C . GLY A 1 342 ? 11.805 3.341 -22.726 1.00 93.50 342 GLY A C 1
ATOM 2510 O O . GLY A 1 342 ? 10.825 3.424 -21.991 1.00 93.50 342 GLY A O 1
ATOM 2511 N N . TYR A 1 343 ? 12.970 2.831 -22.324 1.00 93.69 343 TYR A N 1
ATOM 2512 C CA . TYR A 1 343 ? 13.225 2.244 -21.001 1.00 93.69 343 TYR A CA 1
ATOM 2513 C C . TYR A 1 343 ? 14.410 2.881 -20.269 1.00 93.69 343 TYR A C 1
ATOM 2515 O O . TYR A 1 343 ? 14.910 2.332 -19.291 1.00 93.69 343 TYR A O 1
ATOM 2523 N N . THR A 1 344 ? 14.900 4.038 -20.723 1.00 92.69 344 THR A N 1
ATOM 2524 C CA . THR A 1 344 ? 15.929 4.755 -19.958 1.00 92.69 344 THR A CA 1
ATOM 2525 C C . THR A 1 344 ? 15.364 5.176 -18.598 1.00 92.69 344 THR A C 1
ATOM 2527 O O . THR A 1 344 ? 14.150 5.332 -18.432 1.00 92.69 344 THR A O 1
ATOM 2530 N N . GLN A 1 345 ? 16.241 5.409 -17.618 1.00 89.81 345 GLN A N 1
ATOM 2531 C CA . GLN A 1 345 ? 15.832 5.826 -16.272 1.00 89.81 345 GLN A CA 1
ATOM 2532 C C . GLN A 1 345 ? 14.914 7.061 -16.291 1.00 89.81 345 GLN A C 1
ATOM 2534 O O . GLN A 1 345 ? 14.005 7.159 -15.467 1.00 89.81 345 GLN A O 1
ATOM 2539 N N . PHE A 1 346 ? 15.103 7.967 -17.256 1.00 93.56 346 PHE A N 1
ATOM 2540 C 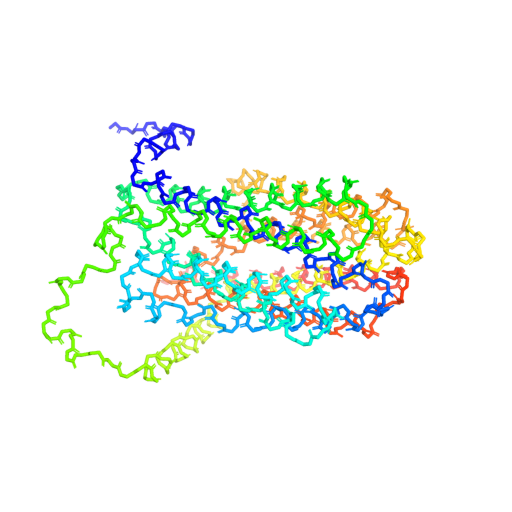CA . PHE A 1 346 ? 14.214 9.104 -17.486 1.00 93.56 346 PHE A CA 1
ATOM 2541 C C . PHE A 1 346 ? 12.784 8.666 -17.837 1.00 93.56 346 PHE A C 1
ATOM 2543 O O . PHE A 1 346 ? 11.847 9.053 -17.138 1.00 93.56 346 PHE A O 1
ATOM 2550 N N . TRP A 1 347 ? 12.612 7.832 -18.873 1.00 96.31 347 TRP A N 1
ATOM 2551 C CA . TRP A 1 347 ? 11.294 7.362 -19.323 1.00 96.31 347 TRP A CA 1
ATOM 2552 C C . TRP A 1 347 ? 10.551 6.613 -18.219 1.00 96.31 347 TRP A C 1
ATOM 2554 O O . TRP A 1 347 ? 9.373 6.878 -17.972 1.00 96.31 347 TRP A O 1
ATOM 2564 N N . ILE A 1 348 ? 11.256 5.731 -17.508 1.00 96.75 348 ILE A N 1
ATOM 2565 C CA . ILE A 1 348 ? 10.662 4.932 -16.435 1.00 96.75 348 ILE A CA 1
ATOM 2566 C C . ILE A 1 348 ? 10.285 5.815 -15.241 1.00 96.75 348 ILE A C 1
ATOM 2568 O O . ILE A 1 348 ? 9.188 5.671 -14.708 1.00 96.75 348 ILE A O 1
ATOM 2572 N N . SER A 1 349 ? 11.134 6.769 -14.845 1.00 96.69 349 SER A N 1
ATOM 2573 C CA . SER A 1 349 ? 10.828 7.677 -13.727 1.00 96.69 349 SER A CA 1
ATOM 2574 C C . SER A 1 349 ? 9.653 8.602 -14.047 1.00 96.69 349 SER A C 1
ATOM 2576 O O . SER A 1 349 ? 8.760 8.778 -13.218 1.00 96.69 349 SER A O 1
ATOM 2578 N N . ALA A 1 350 ? 9.607 9.159 -15.260 1.00 97.62 350 ALA A N 1
ATOM 2579 C CA . ALA A 1 350 ? 8.494 9.995 -15.696 1.00 97.62 350 ALA A CA 1
ATOM 2580 C C . ALA A 1 350 ? 7.182 9.195 -15.768 1.00 97.62 350 ALA A C 1
ATOM 2582 O O . ALA A 1 350 ? 6.153 9.651 -15.268 1.00 97.62 350 ALA A O 1
ATOM 2583 N N . SER A 1 351 ? 7.225 7.965 -16.293 1.00 98.00 351 SER A N 1
ATOM 2584 C CA . SER A 1 351 ? 6.075 7.059 -16.272 1.00 98.00 351 SER A CA 1
ATOM 2585 C C . SER A 1 351 ? 5.628 6.727 -14.843 1.00 98.00 351 SER A C 1
ATOM 2587 O O . SER A 1 351 ? 4.440 6.817 -14.536 1.00 98.00 351 SER A O 1
ATOM 2589 N N . ALA A 1 352 ? 6.565 6.430 -13.937 1.00 97.62 352 ALA A N 1
ATOM 2590 C CA . ALA A 1 352 ? 6.275 6.118 -12.539 1.00 97.62 352 ALA A CA 1
ATOM 2591 C C . ALA A 1 352 ? 5.585 7.283 -11.810 1.00 97.62 352 ALA A C 1
ATOM 2593 O O . ALA A 1 352 ? 4.627 7.046 -11.067 1.00 97.62 352 ALA A O 1
ATOM 2594 N N . LEU A 1 353 ? 6.024 8.526 -12.057 1.00 98.50 353 LEU A N 1
ATOM 2595 C CA . LEU A 1 353 ? 5.397 9.746 -11.535 1.00 98.50 353 LEU A CA 1
ATOM 2596 C C . LEU A 1 353 ? 3.938 9.859 -11.999 1.00 98.50 353 LEU A C 1
ATOM 2598 O O . LEU A 1 353 ? 3.031 10.016 -11.179 1.00 98.50 353 LEU A O 1
ATOM 2602 N N . LEU A 1 354 ? 3.711 9.752 -13.313 1.00 98.56 354 LEU A N 1
ATOM 2603 C CA . LEU A 1 354 ? 2.383 9.874 -13.916 1.00 98.56 354 LEU A CA 1
ATOM 2604 C C . LEU A 1 354 ? 1.452 8.742 -13.474 1.00 98.56 354 LEU A C 1
ATOM 2606 O O . LEU A 1 354 ? 0.293 8.988 -13.146 1.00 98.56 354 LEU A O 1
ATOM 2610 N N . LEU A 1 355 ? 1.954 7.507 -13.426 1.00 98.06 355 LEU A N 1
ATOM 2611 C CA . LEU A 1 355 ? 1.182 6.352 -12.982 1.00 98.06 355 LEU A CA 1
ATOM 2612 C C . LEU A 1 355 ? 0.818 6.458 -11.496 1.00 98.06 355 LEU A C 1
ATOM 2614 O O . LEU A 1 355 ? -0.320 6.166 -11.140 1.00 98.06 355 LEU A O 1
ATOM 2618 N N . GLY A 1 356 ? 1.740 6.922 -10.644 1.00 96.69 356 GLY A N 1
ATOM 2619 C CA . GLY A 1 356 ? 1.451 7.203 -9.234 1.00 96.69 356 GLY A CA 1
ATOM 2620 C C . GLY A 1 356 ? 0.335 8.240 -9.089 1.00 96.69 356 GLY A C 1
ATOM 2621 O O . GLY A 1 356 ? -0.708 7.968 -8.497 1.00 96.69 356 GLY A O 1
ATOM 2622 N N . PHE A 1 357 ? 0.489 9.398 -9.739 1.00 98.19 357 PHE A N 1
ATOM 2623 C CA . PHE A 1 357 ? -0.548 10.435 -9.746 1.00 98.19 357 PHE A CA 1
ATOM 2624 C C . PHE A 1 357 ? -1.907 9.892 -10.206 1.00 98.19 357 PHE A C 1
ATOM 2626 O O . PHE A 1 357 ? -2.930 10.093 -9.550 1.00 98.19 357 PHE A O 1
ATOM 2633 N N . SER A 1 358 ? -1.906 9.160 -11.317 1.00 98.19 358 SER A N 1
ATOM 2634 C CA . SER A 1 358 ? -3.098 8.564 -11.906 1.00 98.19 358 SER A CA 1
ATOM 2635 C C . SER A 1 358 ? -3.809 7.608 -10.944 1.00 98.19 358 SER A C 1
ATOM 2637 O O . SER A 1 358 ? -5.010 7.755 -10.711 1.00 98.19 358 SER A O 1
ATOM 2639 N N . VAL A 1 359 ? -3.091 6.645 -10.359 1.00 95.38 359 VAL A N 1
ATOM 2640 C CA . VAL A 1 359 ? -3.679 5.610 -9.494 1.00 95.38 359 VAL A CA 1
ATOM 2641 C C . VAL A 1 359 ? -4.258 6.218 -8.227 1.00 95.38 359 VAL A C 1
ATOM 2643 O O . VAL A 1 359 ? -5.402 5.929 -7.874 1.00 95.38 359 VAL A O 1
ATOM 2646 N N . GLN A 1 360 ? -3.507 7.090 -7.554 1.00 95.31 360 GLN A N 1
ATOM 2647 C CA . GLN A 1 360 ? -3.996 7.725 -6.336 1.00 95.31 360 GLN A CA 1
ATOM 2648 C C . GLN A 1 360 ? -5.149 8.694 -6.621 1.00 95.31 360 GLN A C 1
ATOM 2650 O O . GLN A 1 360 ? -6.092 8.768 -5.832 1.00 95.31 360 GLN A O 1
ATOM 2655 N N . GLY A 1 361 ? -5.123 9.407 -7.749 1.00 95.75 361 GLY A N 1
ATOM 2656 C CA . GLY A 1 361 ? -6.183 10.350 -8.086 1.00 95.75 361 GLY A CA 1
ATOM 2657 C C . GLY A 1 361 ? -7.490 9.696 -8.520 1.00 95.75 361 GLY A C 1
ATOM 2658 O O . GLY A 1 361 ? -8.566 10.104 -8.064 1.00 95.75 361 GLY A O 1
ATOM 2659 N N . ALA A 1 362 ? -7.406 8.625 -9.315 1.00 96.38 362 ALA A N 1
ATOM 2660 C CA . ALA A 1 362 ? -8.558 7.788 -9.628 1.00 96.38 362 ALA A CA 1
ATOM 2661 C C . ALA A 1 362 ? -9.142 7.189 -8.343 1.00 96.38 362 ALA A C 1
ATOM 2663 O O . ALA A 1 362 ? -10.349 7.287 -8.123 1.00 96.38 362 ALA A O 1
ATOM 2664 N N . LYS A 1 363 ? -8.285 6.677 -7.447 1.00 94.50 363 LYS A N 1
ATOM 2665 C CA . LYS A 1 363 ? -8.694 6.131 -6.150 1.00 94.50 363 LYS A CA 1
ATOM 2666 C C . LYS A 1 363 ? -9.489 7.134 -5.315 1.00 94.50 363 LYS A C 1
ATOM 2668 O O . LYS A 1 363 ? -10.595 6.816 -4.902 1.00 94.50 363 LYS A O 1
ATOM 2673 N N . ILE A 1 364 ? -8.976 8.346 -5.091 1.00 92.69 364 ILE A N 1
ATOM 2674 C CA . ILE A 1 364 ? -9.678 9.377 -4.295 1.00 92.69 364 ILE A CA 1
ATOM 2675 C C . ILE A 1 364 ? -11.067 9.676 -4.883 1.00 92.69 364 ILE A C 1
ATOM 2677 O O . ILE A 1 364 ? -12.056 9.804 -4.156 1.00 92.69 364 ILE A O 1
ATOM 2681 N N . SER A 1 365 ? -11.153 9.749 -6.210 1.00 94.81 365 SER A N 1
ATOM 2682 C CA . SER A 1 365 ? -12.408 10.017 -6.913 1.00 94.81 365 SER A CA 1
ATOM 2683 C C . SER A 1 365 ? -13.399 8.850 -6.795 1.00 94.81 365 SER A C 1
ATOM 2685 O O . SER A 1 365 ? -14.591 9.075 -6.587 1.00 94.81 365 SER A O 1
ATOM 2687 N N . VAL A 1 366 ? -12.921 7.604 -6.871 1.00 94.88 366 VAL A N 1
ATOM 2688 C CA . VAL A 1 366 ? -13.730 6.391 -6.660 1.00 94.88 366 VAL A CA 1
ATOM 2689 C C . VAL A 1 366 ? -14.203 6.299 -5.212 1.00 94.88 366 VAL A C 1
ATOM 2691 O O . VAL A 1 366 ? -15.390 6.081 -4.987 1.00 94.88 366 VAL A O 1
ATOM 2694 N N . ASP A 1 367 ? -13.318 6.531 -4.238 1.00 92.12 367 ASP A N 1
ATOM 2695 C CA . ASP A 1 367 ? -13.654 6.560 -2.811 1.00 92.12 367 ASP A CA 1
ATOM 2696 C C . ASP A 1 367 ? -14.788 7.572 -2.556 1.00 92.12 367 ASP A C 1
ATOM 2698 O O . ASP A 1 367 ? -15.750 7.266 -1.851 1.00 92.12 367 ASP A O 1
ATOM 2702 N N . THR A 1 368 ? -14.728 8.742 -3.205 1.00 90.81 368 THR A N 1
ATOM 2703 C CA . THR A 1 368 ? -15.770 9.780 -3.135 1.00 90.81 368 THR A CA 1
ATOM 2704 C C . THR A 1 368 ? -17.104 9.304 -3.717 1.00 90.81 368 THR A C 1
ATOM 2706 O O . THR A 1 368 ? -18.149 9.510 -3.102 1.00 90.81 368 THR A O 1
ATOM 2709 N N . ILE A 1 369 ? -17.093 8.648 -4.885 1.00 92.38 369 ILE A N 1
ATOM 2710 C CA . ILE A 1 369 ? -18.310 8.090 -5.501 1.00 92.38 369 ILE A CA 1
ATOM 2711 C C . ILE A 1 369 ? -18.924 7.025 -4.594 1.00 92.38 369 ILE A C 1
ATOM 2713 O O . ILE A 1 369 ? -20.119 7.069 -4.328 1.00 92.38 369 ILE A O 1
ATOM 2717 N N . VAL A 1 370 ? -18.120 6.090 -4.083 1.00 91.50 370 VAL A N 1
ATOM 2718 C CA . VAL A 1 370 ? -18.608 5.025 -3.198 1.00 91.50 370 VAL A CA 1
ATOM 2719 C C . VAL A 1 370 ? -19.166 5.615 -1.902 1.00 91.50 370 VAL A C 1
ATOM 2721 O O . VAL A 1 370 ? -20.210 5.168 -1.441 1.00 91.50 370 VAL A O 1
ATOM 2724 N N . GLN A 1 371 ? -18.541 6.645 -1.326 1.00 89.06 371 GLN A N 1
ATOM 2725 C CA . GLN A 1 371 ? -19.079 7.315 -0.137 1.00 89.06 371 GLN A CA 1
ATOM 2726 C C . GLN A 1 371 ? -20.418 7.998 -0.411 1.00 89.06 371 GLN A C 1
ATOM 2728 O O . GLN A 1 371 ? -21.356 7.817 0.364 1.00 89.06 371 GLN A O 1
ATOM 2733 N N . ARG A 1 372 ? -20.509 8.771 -1.496 1.00 89.38 372 ARG A N 1
ATOM 2734 C CA . ARG A 1 372 ? -21.675 9.607 -1.796 1.00 89.38 372 ARG A CA 1
ATOM 2735 C C . ARG A 1 372 ? -22.860 8.809 -2.341 1.00 89.38 372 ARG A C 1
ATOM 2737 O O . ARG A 1 372 ? -23.989 9.074 -1.949 1.00 89.38 372 ARG A O 1
ATOM 2744 N N . ASP A 1 373 ? -22.600 7.840 -3.215 1.00 90.62 373 ASP A N 1
ATOM 2745 C CA . ASP A 1 373 ? -23.629 7.180 -4.032 1.00 90.62 373 ASP A CA 1
ATOM 2746 C C . ASP A 1 373 ? -24.016 5.783 -3.488 1.00 90.62 373 ASP A C 1
ATOM 2748 O O . ASP A 1 373 ? -24.853 5.104 -4.079 1.00 90.62 373 ASP A O 1
ATOM 2752 N N . THR A 1 374 ? -23.431 5.343 -2.364 1.00 90.62 374 THR A N 1
ATOM 2753 C CA . THR A 1 374 ? -23.808 4.102 -1.652 1.00 90.62 374 THR A CA 1
ATOM 2754 C C . THR A 1 374 ? -24.637 4.443 -0.416 1.00 90.62 374 THR A C 1
ATOM 2756 O O . THR A 1 374 ? -24.223 5.279 0.392 1.00 90.62 374 THR A O 1
ATOM 2759 N N . ALA A 1 375 ? -25.769 3.757 -0.230 1.00 89.94 375 ALA A N 1
ATOM 2760 C CA . ALA A 1 375 ? -26.604 3.902 0.960 1.00 89.94 375 ALA A CA 1
ATOM 2761 C C . ALA A 1 375 ? -25.819 3.597 2.247 1.00 89.94 375 ALA A C 1
ATOM 2763 O O . ALA A 1 375 ? -24.978 2.691 2.283 1.00 89.94 375 ALA A O 1
ATOM 2764 N N . ASP A 1 376 ? -26.123 4.339 3.315 1.00 84.69 376 ASP A N 1
ATOM 2765 C CA . ASP A 1 376 ? -25.397 4.275 4.590 1.00 84.69 376 ASP A CA 1
ATOM 2766 C C . ASP A 1 376 ? -25.327 2.854 5.162 1.00 84.69 376 ASP A C 1
ATOM 2768 O O . ASP A 1 376 ? -24.274 2.435 5.646 1.00 84.69 376 ASP A O 1
ATOM 2772 N N . GLU A 1 377 ? -26.406 2.078 5.030 1.00 85.88 377 GLU A N 1
ATOM 2773 C CA . GLU A 1 377 ? -26.475 0.699 5.519 1.00 85.88 377 GLU A CA 1
ATOM 2774 C C . GLU A 1 377 ? -25.471 -0.244 4.829 1.00 85.88 377 GLU A C 1
ATOM 2776 O O . GLU A 1 377 ? -24.959 -1.174 5.461 1.00 85.88 377 GLU A O 1
ATOM 2781 N N . TYR A 1 378 ? -25.129 0.008 3.560 1.00 87.44 378 TYR A N 1
ATOM 2782 C CA . TYR A 1 378 ? -24.200 -0.814 2.779 1.00 87.44 378 TYR A CA 1
ATOM 2783 C C . TYR A 1 378 ? -22.793 -0.225 2.696 1.00 87.44 378 TYR A C 1
ATOM 2785 O O . TYR A 1 378 ? -21.872 -0.951 2.329 1.00 87.44 378 TYR A O 1
ATOM 2793 N N . ARG A 1 379 ? -22.577 1.047 3.059 1.00 84.44 379 ARG A N 1
ATOM 2794 C CA . ARG A 1 379 ? -21.310 1.765 2.821 1.00 84.44 379 ARG A CA 1
ATOM 2795 C C . ARG A 1 379 ? -20.076 1.031 3.359 1.00 84.44 379 ARG A C 1
ATOM 2797 O O . ARG A 1 379 ? -19.111 0.837 2.624 1.00 84.44 379 ARG A O 1
ATOM 2804 N N . GLY A 1 380 ? -20.105 0.561 4.608 1.00 83.00 380 GLY A N 1
ATOM 2805 C CA . GLY A 1 380 ? -18.977 -0.183 5.194 1.00 83.00 380 GLY A CA 1
ATOM 2806 C C . GLY A 1 380 ? -18.705 -1.530 4.504 1.00 83.00 380 GLY A C 1
ATOM 2807 O O . GLY A 1 380 ? -17.554 -1.929 4.310 1.00 83.00 380 GLY A O 1
ATOM 2808 N N . ARG A 1 381 ? -19.770 -2.210 4.068 1.00 87.94 381 ARG A N 1
ATOM 2809 C CA . ARG A 1 381 ? -19.700 -3.489 3.346 1.00 87.94 381 ARG A CA 1
ATOM 2810 C C . ARG A 1 381 ? -19.207 -3.288 1.911 1.00 87.94 381 ARG A C 1
ATOM 2812 O O . ARG A 1 381 ? -18.380 -4.061 1.439 1.00 87.94 381 ARG A O 1
ATOM 2819 N N . ALA A 1 382 ? -19.620 -2.202 1.263 1.00 88.44 382 ALA A N 1
ATOM 2820 C CA . ALA A 1 382 ? -19.122 -1.784 -0.041 1.00 88.44 382 ALA A CA 1
ATOM 2821 C C . ALA A 1 382 ? -17.618 -1.476 -0.001 1.00 88.44 382 ALA A C 1
ATOM 2823 O O . ALA A 1 382 ? -16.887 -1.954 -0.863 1.00 88.44 382 ALA A O 1
ATOM 2824 N N . PHE A 1 383 ? -17.128 -0.777 1.030 1.00 87.00 383 PHE A N 1
ATOM 2825 C CA . PHE A 1 383 ? -15.687 -0.573 1.228 1.00 87.00 383 PHE A CA 1
ATOM 2826 C C . PHE A 1 383 ? -14.923 -1.876 1.488 1.00 87.00 383 PHE A C 1
ATOM 2828 O O . PHE A 1 383 ? -13.799 -2.032 1.019 1.00 87.00 383 PHE A O 1
ATOM 2835 N N . SER A 1 384 ? -15.539 -2.843 2.170 1.00 87.62 384 SER A N 1
ATOM 2836 C CA . SER A 1 384 ? -14.938 -4.168 2.358 1.00 87.62 384 SER A CA 1
ATOM 2837 C C . SER A 1 384 ? -14.816 -4.929 1.031 1.00 87.62 384 SER A C 1
ATOM 2839 O O . SER A 1 384 ? -13.751 -5.462 0.728 1.00 87.62 384 SER A O 1
ATOM 2841 N N . LEU A 1 385 ? -15.870 -4.934 0.204 1.00 89.00 385 LEU A N 1
ATOM 2842 C CA . LEU A 1 385 ? -15.847 -5.533 -1.138 1.00 89.00 385 LEU A CA 1
ATOM 2843 C C . LEU A 1 385 ? -14.853 -4.831 -2.062 1.00 89.00 385 LEU A C 1
ATOM 2845 O O . LEU A 1 385 ? -14.129 -5.486 -2.807 1.00 89.00 385 LEU A O 1
ATOM 2849 N N . TYR A 1 386 ? -14.791 -3.506 -1.986 1.00 88.88 386 TYR A N 1
ATOM 2850 C CA . TYR A 1 386 ? -13.815 -2.702 -2.700 1.00 88.88 386 TYR A CA 1
ATOM 2851 C C . TYR A 1 386 ? -12.389 -3.105 -2.317 1.00 88.88 386 TYR A C 1
ATOM 2853 O O . TYR A 1 386 ? -11.616 -3.482 -3.196 1.00 88.88 386 TYR A O 1
ATOM 2861 N N . ASP A 1 387 ? -12.046 -3.119 -1.028 1.00 85.31 387 ASP A N 1
ATOM 2862 C CA .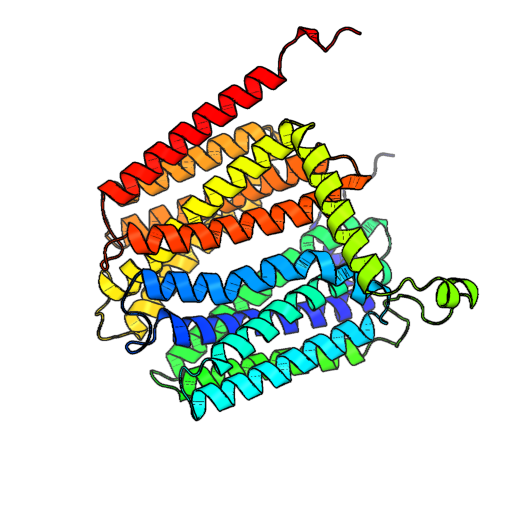 ASP A 1 387 ? -10.734 -3.579 -0.572 1.00 85.31 387 ASP A CA 1
ATOM 2863 C C . ASP A 1 387 ? -10.416 -4.989 -1.100 1.00 85.31 387 ASP A C 1
ATOM 2865 O O . ASP A 1 387 ? -9.278 -5.273 -1.484 1.00 85.31 387 ASP A O 1
ATOM 2869 N N . MET A 1 388 ? -11.411 -5.883 -1.138 1.00 88.31 388 MET A N 1
ATOM 2870 C CA . MET A 1 388 ? -11.239 -7.232 -1.675 1.00 88.31 388 MET A CA 1
ATOM 2871 C C . MET A 1 388 ? -10.935 -7.234 -3.174 1.00 88.31 388 MET A C 1
ATOM 2873 O O . MET A 1 388 ? -9.968 -7.872 -3.600 1.00 88.31 388 MET A O 1
ATOM 2877 N N . LEU A 1 389 ? -11.703 -6.484 -3.968 1.00 90.44 389 LEU A N 1
ATOM 2878 C CA . LEU A 1 389 ? -11.478 -6.322 -5.405 1.00 90.44 389 LEU A CA 1
ATOM 2879 C C . LEU A 1 389 ? -10.114 -5.694 -5.695 1.00 90.44 389 LEU A C 1
ATOM 2881 O O . LEU A 1 389 ? -9.381 -6.188 -6.545 1.00 90.44 389 LEU A O 1
ATOM 2885 N N . PHE A 1 390 ? -9.755 -4.633 -4.974 1.00 88.44 390 PHE A N 1
ATOM 2886 C CA . PHE A 1 390 ? -8.520 -3.881 -5.180 1.00 88.44 390 PHE A CA 1
ATOM 2887 C C . PHE A 1 390 ? -7.280 -4.765 -5.003 1.00 88.44 390 PHE A C 1
ATOM 2889 O O . PHE A 1 390 ? -6.366 -4.757 -5.829 1.00 88.44 390 PHE A O 1
ATOM 2896 N N . ASN A 1 391 ? -7.249 -5.570 -3.943 1.00 86.50 391 ASN A N 1
ATOM 2897 C CA . ASN A 1 391 ? -6.104 -6.434 -3.674 1.00 86.50 391 ASN A CA 1
ATOM 2898 C C . ASN A 1 391 ? -6.097 -7.687 -4.560 1.00 86.50 391 ASN A C 1
ATOM 2900 O O . ASN A 1 391 ? -5.037 -8.073 -5.051 1.00 86.50 391 ASN A O 1
ATOM 2904 N N . SER A 1 392 ? -7.267 -8.259 -4.863 1.00 89.50 392 SER A N 1
ATOM 2905 C CA . SER A 1 392 ? -7.380 -9.385 -5.805 1.00 89.50 392 SER A CA 1
ATOM 2906 C C . SER A 1 392 ? -6.966 -8.986 -7.227 1.00 89.50 392 SER A C 1
ATOM 2908 O O . SER A 1 392 ? -6.302 -9.755 -7.921 1.00 89.50 392 SER A O 1
ATOM 2910 N N . ALA A 1 393 ? -7.285 -7.762 -7.655 1.00 92.81 393 ALA A N 1
ATOM 2911 C CA . ALA A 1 393 ? -6.835 -7.205 -8.928 1.00 92.81 393 ALA A CA 1
ATOM 2912 C C . ALA A 1 393 ? -5.305 -7.069 -8.992 1.00 9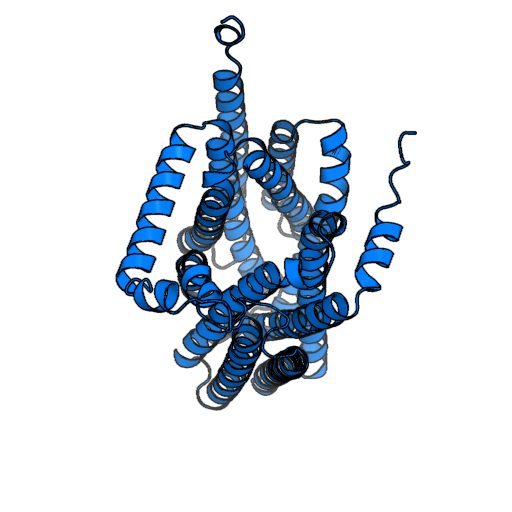2.81 393 ALA A C 1
ATOM 2914 O O . ALA A 1 393 ? -4.686 -7.407 -9.995 1.00 92.81 393 ALA A O 1
ATOM 2915 N N . PHE A 1 394 ? -4.673 -6.628 -7.903 1.00 89.38 394 PHE A N 1
ATOM 2916 C CA . PHE A 1 394 ? -3.214 -6.531 -7.844 1.00 89.38 394 PHE A CA 1
ATOM 2917 C C . PHE A 1 394 ? -2.536 -7.911 -7.864 1.00 89.38 394 PHE A C 1
ATOM 2919 O O . PHE A 1 394 ? -1.520 -8.092 -8.526 1.00 89.38 394 PHE A O 1
ATOM 2926 N N . VAL A 1 395 ? -3.105 -8.909 -7.181 1.00 88.25 395 VAL A N 1
ATOM 2927 C CA . VAL A 1 395 ? -2.567 -10.280 -7.208 1.00 88.25 395 VAL A CA 1
ATOM 2928 C C . VAL A 1 395 ? -2.759 -10.948 -8.565 1.00 88.25 395 VAL A C 1
ATOM 2930 O O . VAL A 1 395 ? -1.843 -11.599 -9.062 1.00 88.25 395 VAL A O 1
ATOM 2933 N N . SER A 1 396 ? -3.936 -10.797 -9.175 1.00 91.06 396 SER A N 1
ATOM 2934 C CA . SER A 1 396 ? -4.193 -11.340 -10.515 1.00 91.06 396 SER A CA 1
ATOM 2935 C C . SER A 1 396 ? -3.288 -10.700 -11.563 1.00 91.06 396 SER A C 1
ATOM 2937 O O . SER A 1 396 ? -2.827 -11.403 -12.457 1.00 91.06 396 SER A O 1
ATOM 2939 N N . ALA A 1 397 ? -2.940 -9.418 -11.406 1.00 91.44 397 ALA A N 1
ATOM 2940 C CA . ALA A 1 397 ? -1.886 -8.797 -12.200 1.00 91.44 397 ALA A CA 1
ATOM 2941 C C . ALA A 1 397 ? -0.550 -9.524 -12.033 1.00 91.44 397 ALA A C 1
ATOM 2943 O O . ALA A 1 397 ? 0.128 -9.767 -13.016 1.00 91.44 397 ALA A O 1
ATOM 2944 N N . GLY A 1 398 ? -0.216 -9.978 -10.824 1.00 85.94 398 GLY A N 1
ATOM 2945 C CA . GLY A 1 398 ? 0.882 -10.919 -10.602 1.00 85.94 398 GLY A CA 1
ATOM 2946 C C . GLY A 1 398 ? 0.825 -12.154 -11.482 1.00 85.94 398 GLY A C 1
ATOM 2947 O O . GLY A 1 398 ? 1.749 -12.413 -12.251 1.00 85.94 398 GLY A O 1
ATOM 2948 N N . ALA A 1 399 ? -0.272 -12.899 -11.396 1.00 87.25 399 ALA A N 1
ATOM 2949 C CA . ALA A 1 399 ? -0.432 -14.134 -12.152 1.00 87.25 399 ALA A CA 1
ATOM 2950 C C . ALA A 1 399 ? -0.351 -13.916 -13.674 1.00 87.25 399 ALA A C 1
ATOM 2952 O O . ALA A 1 399 ? 0.251 -14.723 -14.375 1.00 87.25 399 ALA A O 1
ATOM 2953 N N . VAL A 1 400 ? -0.918 -12.821 -14.192 1.00 91.69 400 VAL A N 1
ATOM 2954 C CA . VAL A 1 400 ? -0.837 -12.496 -15.625 1.00 91.69 400 VAL A CA 1
ATOM 2955 C C . VAL A 1 400 ? 0.567 -12.024 -15.999 1.00 91.69 400 VAL A C 1
ATOM 2957 O O . VAL A 1 400 ? 1.122 -12.490 -16.990 1.00 91.69 400 VAL A O 1
ATOM 2960 N N . ALA A 1 401 ? 1.184 -11.170 -15.181 1.00 87.62 401 ALA A N 1
ATOM 2961 C CA . ALA A 1 401 ? 2.544 -10.683 -15.376 1.00 87.62 401 ALA A CA 1
ATOM 2962 C C . ALA A 1 401 ? 3.554 -11.825 -15.511 1.00 87.62 401 ALA A C 1
ATOM 2964 O O . ALA A 1 401 ? 4.392 -11.779 -16.407 1.00 87.62 401 ALA A O 1
ATOM 2965 N N . ALA A 1 402 ? 3.416 -12.866 -14.686 1.00 83.62 402 ALA A N 1
ATOM 2966 C CA . ALA A 1 402 ? 4.224 -14.082 -14.746 1.00 83.62 402 ALA A CA 1
ATOM 2967 C C . ALA A 1 402 ? 4.237 -14.752 -16.129 1.00 83.62 402 ALA A C 1
ATOM 2969 O O . ALA A 1 402 ? 5.237 -15.348 -16.514 1.00 83.62 402 ALA A O 1
ATOM 2970 N N . LEU A 1 403 ? 3.131 -14.653 -16.871 1.00 88.00 403 LEU A N 1
ATOM 2971 C CA . LEU A 1 403 ? 2.958 -15.285 -18.179 1.00 88.00 403 LEU A CA 1
ATOM 2972 C C . LEU A 1 403 ? 3.269 -14.339 -19.345 1.00 88.00 403 LEU A C 1
ATOM 2974 O O . LEU A 1 403 ? 3.540 -14.800 -20.450 1.00 88.00 403 LEU A O 1
ATOM 2978 N N . THR A 1 404 ? 3.177 -13.024 -19.128 1.00 89.69 404 THR A N 1
ATOM 2979 C CA . THR A 1 404 ? 3.211 -12.032 -20.218 1.00 89.69 404 THR A CA 1
ATOM 2980 C C . THR A 1 404 ? 4.453 -11.145 -20.238 1.00 89.69 404 THR A C 1
ATOM 2982 O O . THR A 1 404 ? 4.755 -10.572 -21.283 1.00 89.69 404 THR A O 1
ATOM 2985 N N . ILE A 1 405 ? 5.138 -10.966 -19.102 1.00 88.81 405 ILE A N 1
ATOM 2986 C CA . ILE A 1 405 ? 6.279 -10.045 -18.995 1.00 88.81 405 ILE A CA 1
ATOM 2987 C C . ILE A 1 405 ? 7.577 -10.820 -19.254 1.00 88.81 405 ILE A C 1
ATOM 2989 O O . ILE A 1 405 ? 7.786 -11.855 -18.624 1.00 88.81 405 ILE A O 1
ATOM 2993 N N . PRO A 1 406 ? 8.465 -10.334 -20.141 1.00 89.00 406 PRO A N 1
ATOM 2994 C CA . PRO A 1 406 ? 9.782 -10.942 -20.323 1.00 89.00 406 PRO A CA 1
ATOM 2995 C C . PRO A 1 406 ? 10.643 -10.787 -19.064 1.00 89.00 406 PRO A C 1
ATOM 2997 O O . PRO A 1 406 ? 10.457 -9.845 -18.297 1.00 89.00 406 PRO A O 1
ATOM 3000 N N . ASP A 1 407 ? 11.662 -11.630 -18.887 1.00 84.00 407 ASP A N 1
ATOM 3001 C CA . ASP A 1 407 ? 12.538 -11.560 -17.705 1.00 84.00 407 ASP A CA 1
ATOM 3002 C C . ASP A 1 407 ? 13.263 -10.209 -17.561 1.00 84.00 407 ASP A C 1
ATOM 3004 O O . ASP A 1 407 ? 13.567 -9.783 -16.450 1.00 84.00 407 ASP A O 1
ATOM 3008 N N . SER A 1 408 ? 13.477 -9.472 -18.658 1.00 86.00 408 SER A N 1
ATOM 3009 C CA . SER A 1 408 ? 14.003 -8.097 -18.621 1.00 86.00 408 SER A CA 1
ATOM 3010 C C . SER A 1 408 ? 13.056 -7.090 -17.952 1.00 86.00 408 SER A C 1
ATOM 3012 O O . SER A 1 408 ? 13.469 -5.989 -17.599 1.00 86.00 408 SER A O 1
ATOM 3014 N N . GLY A 1 409 ? 11.772 -7.426 -17.815 1.00 89.06 409 GLY A N 1
ATOM 3015 C CA . GLY A 1 409 ? 10.724 -6.537 -17.327 1.00 89.06 409 GLY A CA 1
ATOM 3016 C C . GLY A 1 409 ? 10.199 -5.535 -18.356 1.00 89.06 409 GLY A C 1
ATOM 3017 O O . GLY A 1 409 ? 9.233 -4.834 -18.060 1.00 89.06 409 GLY A O 1
ATOM 3018 N N . TRP A 1 410 ? 10.794 -5.450 -19.554 1.00 94.62 410 TRP A N 1
ATOM 3019 C CA . TRP A 1 410 ? 10.440 -4.439 -20.553 1.00 94.62 410 TRP A CA 1
ATOM 3020 C C . TRP A 1 410 ? 10.102 -5.032 -21.924 1.00 94.62 410 TRP A C 1
ATOM 3022 O O . TRP A 1 410 ? 10.856 -5.825 -22.484 1.00 94.62 410 TRP A O 1
ATOM 3032 N N . SER A 1 411 ? 8.968 -4.597 -22.483 1.00 95.00 411 SER A N 1
ATOM 3033 C CA . SER A 1 411 ? 8.553 -4.867 -23.861 1.00 95.00 411 SER A CA 1
ATOM 3034 C C . SER A 1 411 ? 7.629 -3.743 -24.358 1.00 95.00 411 SER A C 1
ATOM 3036 O O . SER A 1 411 ? 6.608 -3.478 -23.716 1.00 95.00 411 SER A O 1
ATOM 3038 N N . PRO A 1 412 ? 7.913 -3.096 -25.507 1.00 95.25 412 PRO A N 1
ATOM 3039 C CA . PRO A 1 412 ? 7.020 -2.091 -26.086 1.00 95.25 412 PRO A CA 1
ATOM 3040 C C . PRO A 1 412 ? 5.615 -2.631 -26.357 1.00 95.25 412 PRO A C 1
ATOM 3042 O O . PRO A 1 412 ? 4.629 -1.938 -26.128 1.00 95.25 412 PRO A O 1
ATOM 3045 N N . MET A 1 413 ? 5.511 -3.886 -26.808 1.00 96.00 413 MET A N 1
ATOM 3046 C CA . MET A 1 413 ? 4.224 -4.529 -27.080 1.00 96.00 413 MET A CA 1
ATOM 3047 C C . MET A 1 413 ? 3.408 -4.689 -25.797 1.00 96.00 413 MET A C 1
ATOM 3049 O O . MET A 1 413 ? 2.217 -4.389 -25.783 1.00 96.00 413 MET A O 1
ATOM 3053 N N . TYR A 1 414 ? 4.059 -5.104 -24.710 1.00 95.12 414 TYR A N 1
ATOM 3054 C CA . TYR A 1 414 ? 3.430 -5.243 -23.402 1.00 95.12 414 TYR A CA 1
ATOM 3055 C C . TYR A 1 414 ? 2.826 -3.916 -22.915 1.00 95.12 414 TYR A C 1
ATOM 3057 O O . TYR A 1 414 ? 1.636 -3.853 -22.602 1.00 95.12 414 TYR A O 1
ATOM 3065 N N . PHE A 1 415 ? 3.604 -2.830 -22.930 1.00 97.50 415 PHE A N 1
ATOM 3066 C CA . PHE A 1 415 ? 3.097 -1.512 -22.533 1.00 97.50 415 PHE A CA 1
ATOM 3067 C C . PHE A 1 415 ? 2.066 -0.962 -23.525 1.00 97.50 415 PHE A C 1
ATOM 3069 O O . PHE A 1 415 ? 1.101 -0.325 -23.107 1.00 97.50 415 PHE A O 1
ATOM 3076 N N . GLY A 1 416 ? 2.193 -1.275 -24.818 1.00 97.56 416 GLY A N 1
ATOM 3077 C CA . GLY A 1 416 ? 1.203 -0.940 -25.842 1.00 97.56 416 GLY A CA 1
ATOM 3078 C C . GLY A 1 416 ? -0.163 -1.579 -25.575 1.00 97.56 416 GLY A C 1
ATOM 3079 O O . GLY A 1 416 ? -1.189 -0.909 -25.685 1.00 97.56 416 GLY A O 1
ATOM 3080 N N . VAL A 1 417 ? -0.197 -2.837 -25.125 1.00 97.19 417 VAL A N 1
ATOM 3081 C CA . VAL A 1 417 ? -1.441 -3.492 -24.683 1.00 97.19 417 VAL A CA 1
ATOM 3082 C C . VAL A 1 417 ? -2.043 -2.762 -23.479 1.00 97.19 417 VAL A C 1
ATOM 3084 O O . VAL A 1 417 ? -3.249 -2.513 -23.457 1.00 97.19 417 VAL A O 1
ATOM 3087 N N . LEU A 1 418 ? -1.227 -2.341 -22.507 1.00 97.06 418 LEU A N 1
ATOM 3088 C CA . LEU A 1 418 ? -1.711 -1.567 -21.357 1.00 97.06 418 LEU A CA 1
ATOM 3089 C C . LEU A 1 418 ? -2.260 -0.186 -21.762 1.00 97.06 418 LEU A C 1
ATOM 3091 O O . LEU A 1 418 ? -3.233 0.273 -21.157 1.00 97.06 418 LEU A O 1
ATOM 3095 N N . VAL A 1 419 ? -1.709 0.464 -22.798 1.00 98.19 419 VAL A N 1
ATOM 3096 C CA . VAL A 1 419 ? -2.297 1.682 -23.396 1.00 98.19 419 VAL A CA 1
ATOM 3097 C C . VAL A 1 419 ? -3.702 1.385 -23.917 1.00 98.19 419 VAL A C 1
ATOM 3099 O O . VAL A 1 419 ? -4.648 2.082 -23.552 1.00 98.19 419 VAL A O 1
ATOM 3102 N N . VAL A 1 420 ? -3.858 0.330 -24.724 1.00 97.81 420 VAL A N 1
ATOM 3103 C CA . VAL A 1 420 ? -5.156 -0.053 -25.302 1.00 97.81 420 VAL A CA 1
ATOM 3104 C C . VAL A 1 420 ? -6.177 -0.347 -24.205 1.00 97.81 420 VAL A C 1
ATOM 3106 O O . VAL A 1 420 ? -7.290 0.170 -24.264 1.00 97.81 420 VAL A O 1
ATOM 3109 N N . ILE A 1 421 ? -5.800 -1.096 -23.164 1.00 96.62 421 ILE A N 1
ATOM 3110 C CA . ILE A 1 421 ? -6.691 -1.387 -22.030 1.00 96.62 421 ILE A CA 1
ATOM 3111 C C . ILE A 1 421 ? -7.157 -0.091 -21.351 1.00 96.62 421 ILE A C 1
ATOM 3113 O O . ILE A 1 421 ? -8.347 0.044 -21.073 1.00 96.62 421 ILE A O 1
ATOM 3117 N N . ASN A 1 422 ? -6.267 0.885 -21.125 1.00 95.81 422 ASN A N 1
ATOM 3118 C CA . ASN A 1 422 ? -6.660 2.178 -20.551 1.00 95.81 422 ASN A CA 1
ATOM 3119 C C . ASN A 1 422 ? -7.662 2.927 -21.443 1.00 95.81 422 ASN A C 1
ATOM 3121 O O . ASN A 1 422 ? -8.664 3.434 -20.942 1.00 95.81 422 ASN A O 1
ATOM 3125 N N . LEU A 1 423 ? -7.425 2.978 -22.757 1.00 96.81 423 LEU A N 1
ATOM 3126 C CA . LEU A 1 423 ? -8.322 3.659 -23.697 1.00 96.81 423 LEU A CA 1
ATOM 3127 C C . LEU A 1 423 ? -9.697 2.983 -23.773 1.00 96.81 423 LEU A C 1
ATOM 3129 O O . LEU A 1 423 ? -10.722 3.667 -23.743 1.00 96.81 423 LEU A O 1
ATOM 3133 N N . LEU A 1 424 ? -9.731 1.647 -23.802 1.00 96.81 424 LEU A N 1
ATOM 3134 C CA . LEU A 1 424 ? -10.975 0.878 -23.752 1.00 96.81 424 LEU A CA 1
ATOM 3135 C C . LEU A 1 424 ? -11.728 1.116 -22.441 1.00 96.81 424 LEU A C 1
ATOM 3137 O O . LEU A 1 424 ? -12.948 1.263 -22.458 1.00 96.81 424 LEU A O 1
ATOM 3141 N N . LEU A 1 425 ? -11.016 1.211 -21.316 1.00 94.94 425 LEU A N 1
ATOM 3142 C CA . LEU A 1 425 ? -11.616 1.485 -20.014 1.00 94.94 425 LEU A CA 1
ATOM 3143 C C . LEU A 1 425 ? -12.244 2.885 -19.957 1.00 94.94 425 LEU A C 1
ATOM 3145 O O . LEU A 1 425 ? -13.349 3.039 -19.437 1.00 94.94 425 LEU A O 1
ATOM 3149 N N . ILE A 1 426 ? -11.583 3.891 -20.542 1.00 95.19 426 ILE A N 1
ATOM 3150 C CA . ILE A 1 426 ? -12.135 5.247 -20.686 1.00 95.19 426 ILE A CA 1
ATOM 3151 C C . ILE A 1 426 ? -13.408 5.214 -21.537 1.00 95.19 426 ILE A C 1
ATOM 3153 O O . ILE A 1 426 ? -14.435 5.744 -21.111 1.00 95.19 426 ILE A O 1
ATOM 3157 N N . ALA A 1 427 ? -13.365 4.575 -22.709 1.00 95.12 427 ALA A N 1
ATOM 3158 C CA . ALA A 1 427 ? -14.514 4.483 -23.610 1.00 95.12 427 ALA A CA 1
ATOM 3159 C C . ALA A 1 427 ? -15.700 3.754 -22.954 1.00 95.12 427 ALA A C 1
ATOM 3161 O O . ALA A 1 427 ? -16.836 4.232 -23.001 1.00 95.12 427 ALA A O 1
ATOM 3162 N N . TRP A 1 428 ? -15.430 2.637 -22.274 1.00 95.00 428 TRP A N 1
ATOM 3163 C CA . TRP A 1 428 ? -16.429 1.880 -21.525 1.00 95.00 428 TRP A CA 1
ATOM 3164 C C . TRP A 1 428 ? -17.065 2.721 -20.414 1.00 95.00 428 TRP A C 1
ATOM 3166 O O . TRP A 1 428 ? -18.292 2.756 -20.288 1.00 95.00 428 TRP A O 1
ATOM 3176 N N . TYR A 1 429 ? -16.256 3.450 -19.638 1.00 92.88 429 TYR A N 1
ATOM 3177 C CA . TYR A 1 429 ? -16.782 4.280 -18.558 1.00 92.88 429 TYR A CA 1
ATOM 3178 C C . TYR A 1 429 ? -17.627 5.437 -19.072 1.00 92.88 429 TYR A C 1
ATOM 3180 O O . TYR A 1 429 ? -18.687 5.720 -18.518 1.00 92.88 429 TYR A O 1
ATOM 3188 N N . GLN A 1 430 ? -17.194 6.077 -20.160 1.00 91.00 430 GLN A N 1
ATOM 3189 C CA . GLN A 1 430 ? -17.976 7.113 -20.830 1.00 91.00 430 GLN A CA 1
ATOM 3190 C C . GLN A 1 430 ? -19.339 6.583 -21.281 1.00 91.00 430 GLN A C 1
ATOM 3192 O O . GLN A 1 430 ? -20.347 7.255 -21.064 1.00 91.00 430 GLN A O 1
ATOM 3197 N N . GLY A 1 431 ? -19.386 5.371 -21.843 1.00 88.81 431 GLY A N 1
ATOM 3198 C CA . GLY A 1 431 ? -20.636 4.692 -22.187 1.00 88.81 431 GLY A CA 1
ATOM 3199 C C . GLY A 1 431 ? -21.547 4.508 -20.971 1.00 88.81 431 GLY A C 1
ATOM 3200 O O . GLY A 1 431 ? -22.707 4.915 -21.001 1.00 88.81 431 GLY A O 1
ATOM 3201 N N . LYS A 1 432 ? -21.004 4.003 -19.856 1.00 87.56 432 LYS A N 1
ATOM 3202 C CA . LYS A 1 432 ? -21.767 3.804 -18.611 1.00 87.56 432 LYS A CA 1
ATOM 3203 C C . LYS A 1 432 ? -22.278 5.100 -17.989 1.00 87.56 432 LYS A C 1
ATOM 3205 O O . LYS A 1 432 ? -23.378 5.124 -17.445 1.00 87.56 432 LYS A O 1
ATOM 3210 N N . ILE A 1 433 ? -21.510 6.184 -18.082 1.00 80.56 433 ILE A N 1
ATOM 3211 C CA . ILE A 1 433 ? -21.957 7.504 -17.623 1.00 80.56 433 ILE A CA 1
ATOM 3212 C C . ILE A 1 433 ? -23.137 7.995 -18.470 1.00 80.56 433 ILE A C 1
ATOM 3214 O O . ILE A 1 433 ? -24.094 8.522 -17.908 1.00 80.56 433 ILE A O 1
ATOM 3218 N N . ARG A 1 434 ? -23.090 7.813 -19.797 1.00 77.94 434 ARG A N 1
ATOM 3219 C CA . ARG A 1 434 ? -24.171 8.226 -20.708 1.00 77.94 434 ARG A CA 1
ATOM 3220 C C . ARG A 1 434 ? -25.460 7.439 -20.469 1.00 77.94 434 ARG A C 1
ATOM 3222 O O . ARG A 1 434 ? -26.516 8.051 -20.396 1.00 77.94 434 ARG A O 1
ATOM 3229 N N . GLU A 1 435 ? -25.369 6.124 -20.268 1.00 73.50 435 GLU A N 1
ATOM 3230 C CA . GLU A 1 435 ? -26.523 5.264 -19.940 1.00 73.50 435 GLU A CA 1
ATOM 3231 C C . GLU A 1 435 ? -27.224 5.662 -18.630 1.00 73.50 435 GLU A C 1
ATOM 3233 O O . GLU A 1 435 ? -28.424 5.451 -18.478 1.00 73.50 435 GLU A O 1
ATOM 3238 N N . ASN A 1 436 ? -26.488 6.230 -17.671 1.00 64.81 436 ASN A N 1
ATOM 3239 C CA . ASN A 1 436 ? -27.046 6.684 -16.396 1.00 64.81 436 ASN A CA 1
ATOM 3240 C C . ASN A 1 436 ? -27.617 8.114 -16.455 1.00 64.81 436 ASN A C 1
ATOM 3242 O O . ASN A 1 436 ? -28.206 8.559 -15.473 1.00 64.81 436 ASN A O 1
ATOM 3246 N N . TYR A 1 437 ? -27.428 8.840 -17.563 1.00 54.22 437 TYR A N 1
ATOM 3247 C CA . TYR A 1 437 ? -27.904 10.216 -17.753 1.00 54.22 437 TYR A CA 1
ATOM 3248 C C . TYR A 1 437 ? -29.156 10.292 -18.644 1.00 54.22 437 TYR A C 1
ATOM 3250 O O . TYR A 1 437 ? -29.418 11.337 -19.225 1.00 54.22 437 TYR A O 1
ATOM 3258 N N . ASP A 1 438 ? -29.928 9.210 -18.782 1.00 44.56 438 ASP A N 1
ATOM 3259 C CA . ASP A 1 438 ? -31.157 9.227 -19.583 1.00 44.56 438 ASP A CA 1
ATOM 3260 C C . ASP A 1 438 ? -32.172 10.238 -18.985 1.00 44.56 438 ASP A C 1
ATOM 3262 O O . ASP A 1 438 ? -32.666 10.027 -17.869 1.00 44.56 438 ASP A O 1
ATOM 3266 N N . PRO A 1 439 ? -32.471 11.367 -19.662 1.00 43.56 439 PRO A N 1
ATOM 3267 C CA . PRO A 1 439 ? -33.241 12.479 -19.091 1.00 43.56 439 PRO A CA 1
ATOM 3268 C C . PRO A 1 439 ? -34.725 12.155 -18.830 1.00 43.56 439 PRO A C 1
ATOM 3270 O O . PRO A 1 439 ? -35.448 12.984 -18.276 1.00 43.56 439 PRO A O 1
ATOM 3273 N N . GLY A 1 440 ? -35.190 10.951 -19.179 1.00 43.44 440 GLY A N 1
ATOM 3274 C CA . GLY A 1 440 ? -36.566 10.494 -18.959 1.00 43.44 440 GLY A CA 1
ATOM 3275 C C . GLY A 1 440 ? -36.936 10.151 -17.508 1.00 43.44 440 GLY A C 1
ATOM 3276 O O . GLY A 1 440 ? -38.108 9.914 -17.237 1.00 43.44 440 GLY A O 1
ATOM 3277 N N . MET A 1 441 ? -35.982 10.131 -16.567 1.00 40.94 441 MET A N 1
ATOM 3278 C CA . MET A 1 441 ? -36.224 9.759 -15.156 1.00 40.94 441 MET A CA 1
ATOM 3279 C C . MET A 1 441 ? -36.265 10.953 -14.180 1.00 40.94 441 MET A C 1
ATOM 3281 O O . MET A 1 441 ? -36.461 10.758 -12.985 1.00 40.94 441 MET A O 1
ATOM 3285 N N . THR A 1 442 ? -36.132 12.194 -14.666 1.00 36.59 442 THR A N 1
ATOM 3286 C CA . THR A 1 442 ? -36.285 13.435 -13.867 1.00 36.59 442 THR A CA 1
ATOM 3287 C C . THR A 1 442 ? -37.675 14.079 -13.960 1.00 36.59 442 THR A C 1
ATOM 3289 O O . THR A 1 442 ? -37.848 15.241 -13.600 1.00 36.59 442 THR A O 1
ATOM 3292 N N . GLN A 1 443 ? -38.684 13.334 -14.412 1.00 32.47 443 GLN A N 1
ATOM 3293 C CA . GLN A 1 443 ? -40.092 13.705 -14.253 1.00 32.47 443 GLN A CA 1
ATOM 3294 C C . GLN A 1 443 ? -40.907 12.490 -13.805 1.00 32.47 443 GLN A C 1
ATOM 3296 O O . GLN A 1 443 ? -41.527 11.813 -14.623 1.00 32.47 443 GLN A O 1
ATOM 3301 N N . LYS A 1 444 ? -40.909 12.222 -12.498 1.00 31.69 444 LYS A N 1
ATOM 3302 C CA . LYS A 1 444 ? -42.092 11.750 -11.773 1.00 31.69 444 LYS A CA 1
ATOM 3303 C C . LYS A 1 444 ? -41.932 11.954 -10.278 1.00 31.69 444 LYS A C 1
ATOM 3305 O O . LYS A 1 444 ? -40.848 11.611 -9.761 1.00 31.69 444 LYS A O 1
#

InterPro domains:
  IPR011701 Major facilitator superfamily [PF07690] (258-429)
  IPR020846 Major facilitator superfamily domain [PS50850] (255-444)
  IPR036259 MFS transporter superfamily [G3DSA:1.20.1250.20] (17-429)
  IPR036259 MFS transporter superfamily [SSF103473] (53-429)

Sequence (444 aa):
MVECPLSVAQDFLACVKHRELRKLLAVRLASQIGDGIFQAGLASLFFFNPQKLASATDVAVAFAVLLLPFTLVGPFAGVFIDRWRRRNVLVGASAIRAVCTLVTALLVMNFPGSWGVYVGALIVLGVNRFLLSALSAALPHTLPGHLLLLANSIIPTLGGIAAGCGAALGAVVALMTGQGEFRNVLLLVIAALMFITASLLASRFSPNALGPHGGAISKQAAESIKPISSEIGSVIASLIEAAKYLITVRTPTAALAIMAVHRFIYGMNFIALVLMSRNLLADPRDPLAGLAVFAAIASVSIVGNVLAIVAIPLLNEKYQPRTLIMCCLGVSAVSQVMLVLGYTQFWISASALLLGFSVQGAKISVDTIVQRDTADEYRGRAFSLYDMLFNSAFVSAGAVAALTIPDSGWSPMYFGVLVVINLLLIAWYQGKIRENYDPGMTQK

Radius of gyration: 22.75 Å; Cα contacts (8 Å, |Δi|>4): 620; chains: 1; bounding box: 68×56×59 Å

Organism: NCBI:txid2529275

pLDDT: mean 85.9, std 13.04, range [31.69, 98.62]

Secondary structure (DSSP, 8-state):
-------HHHHHHHHHH-HHHHHHHHHHHHHHHHHHHHHHHHHHHHTT-TTT--SHHHHHHHHHHHHHHHHHHGGGHHHHHTTS-HHHHHHHHHHHHHHHHHHHHHHHHHSTT-HHHHHHHHHHHHHHHHHHHHHHHHGGGTS-HHHHHHHHHHHHHHHHHHHHHHHHHHHHHHHHH-SSHHHHHHHHHHHHHHHHHHHHHHTTS-TTTTSS-TT-S-HHHHHT---HHHHHHHHHHHHHHHHHHHHH-HHHHHHHHHHHHHHHHHHHHHHHHHHIIIIISS-TT-HHHHHHHHHHHHHHHHHHHHHHHHHHHHHHTTS-HHHHHHHHHHHHHHHHHHHHH--SHHHHHHHHHHHHHHHHHHHHHHHHHHHHHS-HHHHHHHHHHHHHHHHHHHHHHHHHHHHHS-TTS--HH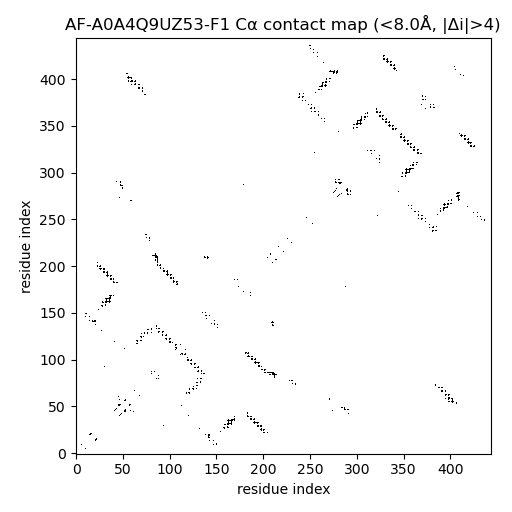HHHHHHHHHHHHHHHHHHHHHHTT-GGGS--

Solvent-accessible surface area (backbone atoms only — not comparable to full-atom values): 21822 Å² total; per-residue (Å²): 133,85,77,74,82,71,51,73,68,57,54,49,55,57,52,61,68,31,66,55,34,46,48,53,49,49,24,45,33,33,36,24,22,16,50,15,14,35,50,40,25,47,44,45,63,48,70,38,25,87,90,69,37,91,43,46,46,47,54,16,51,52,43,36,64,56,46,50,61,43,45,70,48,54,76,56,39,57,72,53,48,72,74,37,38,32,38,57,48,40,23,48,36,23,43,50,33,18,51,35,32,45,52,27,24,51,35,47,73,76,43,71,82,42,68,62,40,58,53,25,52,36,52,39,56,39,39,46,53,44,37,54,53,40,50,61,68,25,45,74,61,30,51,61,76,91,52,45,67,59,47,67,57,49,53,58,52,53,27,54,52,27,18,50,51,17,27,51,50,30,51,53,52,44,69,76,60,55,85,61,66,66,46,42,33,49,30,21,48,54,16,18,52,24,16,43,50,15,15,60,47,31,61,73,52,55,72,53,58,39,22,56,52,88,82,71,63,47,73,67,52,62,75,61,61,68,56,68,70,58,52,55,50,48,50,53,51,48,42,52,50,30,51,55,50,36,71,71,40,59,68,38,42,54,41,52,52,49,50,21,55,52,34,17,54,48,28,36,48,51,52,26,43,53,28,23,17,29,54,61,74,23,58,65,90,38,40,62,52,9,46,49,48,33,51,54,38,52,49,37,15,49,52,16,26,54,52,18,68,60,48,42,65,64,45,51,78,80,40,57,44,70,57,49,29,48,52,18,42,50,40,33,26,52,20,26,48,36,44,41,77,36,78,51,73,66,32,47,34,55,19,29,22,34,35,22,21,15,54,42,28,27,46,56,26,35,54,49,42,39,60,73,70,38,58,78,93,37,36,69,43,45,53,45,52,44,53,35,43,40,48,50,25,29,32,50,18,20,60,50,32,33,77,69,48,53,67,44,26,68,51,44,68,60,28,46,51,52,24,51,52,33,53,51,50,46,54,53,48,54,51,56,54,54,70,73,60,59,77,79,74,83,74,126

Foldseek 3Di:
DPDDPDPLVVLVVVQCVFPLSVLLLLLLLLLLLLLLLLVLLVCCLQLLDLPQDLFLQSVLVLLCLQQQVLLVLQLLLVVVLQVAQLLCLQLVLLLLLLVLLLVLLVCCVPPRPPVSNSVSSNSNSNSVSSNVVSSLLLQPLRDPPVSNVSCVVVSVVSSVVSSVNSNVVLLVLCVVPDDDSVSSSVSSNSSSVSSNSSSVSSNPDDSPSRDPRPPPCDVVVVVVSDPSVVVVVVSVVLLVVLVVVVVVQLQLVLLLVLLLQLLLLVLLLLSLLSLQLQQPVDDVVDSSSSSVLSVVLLVLLVLLLVCLVPVQVVVVVPDALLVQLLVLLVLLLVLLVLLLVDDPSVSSSSSSSSSSNSSNNSVVSSLVRLVPRPDPSSSVSSVSVSSSSSSVSSSVSSVVSSVPAPSNSGDSVSSVVVSVSSVVSSVVSVVSVVVVPPVPPPPD

Mean predicted aligned error: 7.51 Å